Protein AF-0000000069423997 (afdb_homodimer)

Structure (mmCIF, N/CA/C/O backbone):
data_AF-0000000069423997-model_v1
#
loop_
_entity.id
_entity.type
_entity.pdbx_description
1 polymer 'Intermediate cleaving peptidase 55, mitochondrial-like'
#
loop_
_atom_site.group_PDB
_atom_site.id
_atom_site.type_symbol
_atom_site.label_atom_id
_atom_site.label_alt_id
_atom_site.label_comp_id
_atom_site.label_asym_id
_atom_site.label_entity_id
_atom_site.label_seq_id
_atom_site.pdbx_PDB_ins_code
_atom_site.Cartn_x
_atom_site.Cartn_y
_atom_site.Cartn_z
_atom_site.occupancy
_atom_site.B_iso_or_equiv
_atom_site.auth_seq_id
_atom_site.auth_comp_id
_atom_site.auth_asym_id
_atom_site.auth_atom_id
_atom_site.pdbx_PDB_model_num
ATOM 1 N N . MET A 1 1 ? -8.914 -30.125 14.078 1 87.81 1 MET A N 1
ATOM 2 C CA . MET A 1 1 ? -9.469 -28.828 13.703 1 87.81 1 MET A CA 1
ATOM 3 C C . MET A 1 1 ? -8.422 -27.984 12.969 1 87.81 1 MET A C 1
ATOM 5 O O . MET A 1 1 ? -7.258 -27.953 13.375 1 87.81 1 MET A O 1
ATOM 9 N N . ALA A 1 2 ? -8.758 -27.453 11.844 1 87.06 2 ALA A N 1
ATOM 10 C CA . ALA A 1 2 ? -7.902 -26.547 11.086 1 87.06 2 ALA A CA 1
ATOM 11 C C . ALA A 1 2 ? -8.453 -25.125 11.117 1 87.06 2 ALA A C 1
ATOM 13 O O . ALA A 1 2 ? -9.648 -24.906 10.906 1 87.06 2 ALA A O 1
ATOM 14 N N . ILE A 1 3 ? -7.66 -24.219 11.43 1 86.62 3 ILE A N 1
ATOM 15 C CA . ILE A 1 3 ? -8.039 -22.812 11.5 1 86.62 3 ILE A CA 1
ATOM 16 C C . ILE A 1 3 ? -7.211 -22 10.508 1 86.62 3 ILE A C 1
ATOM 18 O O . ILE A 1 3 ? -5.988 -21.906 10.633 1 86.62 3 ILE A O 1
ATOM 22 N N . ILE A 1 4 ? -7.867 -21.469 9.555 1 88.75 4 ILE A N 1
ATOM 23 C CA . ILE A 1 4 ? -7.207 -20.719 8.5 1 88.75 4 ILE A CA 1
ATOM 24 C C . ILE A 1 4 ? -7.789 -19.297 8.445 1 88.75 4 ILE A C 1
ATOM 26 O O . ILE A 1 4 ? -8.914 -19.109 7.984 1 88.75 4 ILE A O 1
ATOM 30 N N . PRO A 1 5 ? -7.02 -18.344 8.82 1 89.19 5 PRO A N 1
ATOM 31 C CA . PRO A 1 5 ? -7.539 -16.969 8.828 1 89.19 5 PRO A CA 1
ATOM 32 C C . PRO A 1 5 ? -7.402 -16.281 7.473 1 89.19 5 PRO A C 1
ATOM 34 O O . PRO A 1 5 ? -6.48 -16.578 6.715 1 89.19 5 PRO A O 1
ATOM 37 N N . SER A 1 6 ? -8.383 -15.391 7.234 1 89.31 6 SER A N 1
ATOM 38 C CA . SER A 1 6 ? -8.188 -14.414 6.172 1 89.31 6 SER A CA 1
ATOM 39 C C . SER A 1 6 ? -7.145 -13.375 6.555 1 89.31 6 SER A C 1
ATOM 41 O O . SER A 1 6 ? -6.723 -13.312 7.711 1 89.31 6 SER A O 1
ATOM 43 N N . SER A 1 7 ? -6.715 -12.625 5.566 1 89.62 7 SER A N 1
ATOM 44 C CA . SER A 1 7 ? -5.953 -11.422 5.906 1 89.62 7 SER A CA 1
ATOM 45 C C . SER A 1 7 ? -6.812 -10.414 6.656 1 89.62 7 SER A C 1
ATOM 47 O O . SER A 1 7 ? -8.039 -10.398 6.504 1 89.62 7 SER A O 1
ATOM 49 N N . THR A 1 8 ? -6.113 -9.695 7.461 1 87.06 8 THR A N 1
ATOM 50 C CA . THR A 1 8 ? -6.777 -8.594 8.141 1 87.06 8 THR A CA 1
ATOM 51 C C . THR A 1 8 ? -6.523 -7.277 7.414 1 87.06 8 THR A C 1
ATOM 53 O O . THR A 1 8 ? -5.582 -7.168 6.629 1 87.06 8 THR A O 1
ATOM 56 N N . THR A 1 9 ? -7.406 -6.395 7.648 1 85.69 9 THR A N 1
ATOM 57 C CA . THR A 1 9 ? -7.141 -5.047 7.152 1 85.69 9 THR A CA 1
ATOM 58 C C . THR A 1 9 ? -5.91 -4.453 7.828 1 85.69 9 THR A C 1
ATOM 60 O O . THR A 1 9 ? -5.828 -4.422 9.055 1 85.69 9 THR A O 1
ATOM 63 N N . GLN A 1 10 ? -4.941 -4.121 7.02 1 87.25 10 GLN A N 1
ATOM 64 C CA . GLN A 1 10 ? -3.742 -3.467 7.531 1 87.25 10 GLN A CA 1
ATOM 65 C C . GLN A 1 10 ? -3.783 -1.964 7.277 1 87.25 10 GLN A C 1
ATOM 67 O O . GLN A 1 10 ? -4.25 -1.52 6.227 1 87.25 10 GLN A O 1
ATOM 72 N N . TYR A 1 11 ? -3.254 -1.237 8.227 1 87.19 11 TYR A N 1
ATOM 73 C CA . TYR A 1 11 ? -3.377 0.213 8.141 1 87.19 11 TYR A CA 1
ATOM 74 C C . TYR A 1 11 ? -2.006 0.873 8.07 1 87.19 11 TYR A C 1
ATOM 76 O O . TYR A 1 11 ? -1.086 0.491 8.797 1 87.19 11 TYR A O 1
ATOM 84 N N . SER A 1 12 ? -1.892 1.788 7.176 1 87.56 12 SER A N 1
ATOM 85 C CA . SER A 1 12 ? -0.672 2.582 7.066 1 87.56 12 SER A CA 1
ATOM 86 C C . SER A 1 12 ? -0.656 3.715 8.086 1 87.56 12 SER A C 1
ATOM 88 O O . SER A 1 12 ? 0.412 4.16 8.508 1 87.56 12 SER A O 1
ATOM 90 N N . ALA A 1 13 ? -1.709 4.266 8.383 1 84.19 13 ALA A N 1
ATOM 91 C CA . ALA A 1 13 ? -2 5.305 9.367 1 84.19 13 ALA A CA 1
ATOM 92 C C . ALA A 1 13 ? -3.391 5.117 9.969 1 84.19 13 ALA A C 1
ATOM 94 O O . ALA A 1 13 ? -4.164 4.277 9.508 1 84.19 13 ALA A O 1
ATOM 95 N N . PRO A 1 14 ? -3.584 5.785 11.062 1 78.75 14 PRO A N 1
ATOM 96 C CA . PRO A 1 14 ? -4.934 5.633 11.609 1 78.75 14 PRO A CA 1
ATOM 97 C C . PRO A 1 14 ? -6.023 5.855 10.555 1 78.75 14 PRO A C 1
ATOM 99 O O . PRO A 1 14 ? -6.039 6.891 9.891 1 78.75 14 PRO A O 1
ATOM 102 N N . ASP A 1 15 ? -6.832 4.879 10.273 1 78.31 15 ASP A N 1
ATOM 103 C CA . ASP A 1 15 ? -8.008 4.887 9.406 1 78.31 15 ASP A CA 1
ATOM 104 C C . ASP A 1 15 ? -7.598 4.953 7.938 1 78.31 15 ASP A C 1
ATOM 106 O O . ASP A 1 15 ? -8.398 5.355 7.086 1 78.31 15 ASP A O 1
ATOM 110 N N . VAL A 1 16 ? -6.375 4.754 7.676 1 85.62 16 VAL A N 1
ATOM 111 C CA . VAL A 1 16 ? -5.906 4.699 6.297 1 85.62 16 VAL A CA 1
ATOM 112 C C . VAL A 1 16 ? -5.422 3.289 5.969 1 85.62 16 VAL A C 1
ATOM 114 O O . VAL A 1 16 ? -4.289 2.926 6.297 1 85.62 16 VAL A O 1
ATOM 117 N N . PRO A 1 17 ? -6.215 2.566 5.293 1 85.81 17 PRO A N 1
ATOM 118 C CA . PRO A 1 17 ? -5.84 1.175 5.031 1 85.81 17 PRO A CA 1
ATOM 119 C C . PRO A 1 17 ? -4.852 1.039 3.877 1 85.81 17 PRO A C 1
ATOM 121 O O . PRO A 1 17 ? -4.844 1.867 2.963 1 85.81 17 PRO A O 1
ATOM 124 N N . HIS A 1 18 ? -3.98 0.016 3.969 1 90 18 HIS A N 1
ATOM 125 C CA . HIS A 1 18 ? -3.234 -0.463 2.811 1 90 18 HIS A CA 1
ATOM 126 C C . HIS A 1 18 ? -4.152 -1.154 1.81 1 90 18 HIS A C 1
ATOM 128 O O . HIS A 1 18 ? -5.258 -1.571 2.162 1 90 18 HIS A O 1
ATOM 134 N N . PRO A 1 19 ? -3.684 -1.147 0.557 1 87.31 19 PRO A N 1
ATOM 135 C CA . PRO A 1 19 ? -4.438 -2.02 -0.349 1 87.31 19 PRO A CA 1
ATOM 136 C C . PRO A 1 19 ? -4.562 -3.447 0.177 1 87.31 19 PRO A C 1
ATOM 138 O O . PRO A 1 19 ? -3.594 -4.004 0.704 1 87.31 19 PRO A O 1
ATOM 141 N N . PHE A 1 20 ? -5.762 -3.98 0.135 1 87.56 20 PHE A N 1
ATOM 142 C CA . PHE A 1 20 ? -6.047 -5.293 0.705 1 87.56 20 PHE A CA 1
ATOM 143 C C . PHE A 1 20 ? -5.461 -6.398 -0.163 1 87.56 20 PHE A C 1
ATOM 145 O O . PHE A 1 20 ? -5.586 -6.367 -1.389 1 87.56 20 PHE A O 1
ATOM 152 N N . ARG A 1 21 ? -4.766 -7.238 0.46 1 90.56 21 ARG A N 1
ATOM 153 C CA . ARG A 1 21 ? -4.309 -8.484 -0.15 1 90.56 21 ARG A CA 1
ATOM 154 C C . ARG A 1 21 ? -4.707 -9.688 0.698 1 90.56 21 ARG A C 1
ATOM 156 O O . ARG A 1 21 ? -4.371 -9.758 1.883 1 90.56 21 ARG A O 1
ATOM 163 N N . GLN A 1 22 ? -5.391 -10.609 0.165 1 90.94 22 GLN A N 1
ATOM 164 C CA . GLN A 1 22 ? -5.949 -11.742 0.897 1 90.94 22 GLN A CA 1
ATOM 165 C C . GLN A 1 22 ? -4.883 -12.789 1.182 1 90.94 22 GLN A C 1
ATOM 167 O O . GLN A 1 22 ? -3.891 -12.891 0.455 1 90.94 22 GLN A O 1
ATOM 172 N N . ASN A 1 23 ? -5.102 -13.5 2.25 1 91.06 23 ASN A N 1
ATOM 173 C CA . ASN A 1 23 ? -4.367 -14.734 2.502 1 91.06 23 ASN A CA 1
ATOM 174 C C . ASN A 1 23 ? -4.699 -15.805 1.463 1 91.06 23 ASN A C 1
ATOM 176 O O . ASN A 1 23 ? -5.812 -16.328 1.444 1 91.06 23 ASN A O 1
ATOM 180 N N . MET A 1 24 ? -3.682 -16.141 0.747 1 91.12 24 MET A N 1
ATOM 181 C CA . MET A 1 24 ? -3.951 -16.969 -0.416 1 91.12 24 MET A CA 1
ATOM 182 C C . MET A 1 24 ? -4.332 -18.391 0.012 1 91.12 24 MET A C 1
ATOM 184 O O . MET A 1 24 ? -5.027 -19.094 -0.718 1 91.12 24 MET A O 1
ATOM 188 N N . ASN A 1 25 ? -3.871 -18.875 1.217 1 90.31 25 ASN A N 1
ATOM 189 C CA . ASN A 1 25 ? -4.355 -20.156 1.733 1 90.31 25 ASN A CA 1
ATOM 190 C C . ASN A 1 25 ? -5.852 -20.109 2.021 1 90.31 25 ASN A C 1
ATOM 192 O O . ASN A 1 25 ? -6.586 -21.031 1.646 1 90.31 25 ASN A O 1
ATOM 196 N N . TYR A 1 26 ? -6.23 -19.062 2.619 1 90.19 26 TYR A N 1
ATOM 197 C CA . TYR A 1 26 ? -7.645 -18.844 2.922 1 90.19 26 TYR A CA 1
ATOM 198 C C . TYR A 1 26 ? -8.461 -18.703 1.644 1 90.19 26 TYR A C 1
ATOM 200 O O . TYR A 1 26 ? -9.5 -19.359 1.492 1 90.19 26 TYR A O 1
ATOM 208 N N . PHE A 1 27 ? -7.961 -18 0.721 1 91.38 27 PHE A N 1
ATOM 209 C CA . PHE A 1 27 ? -8.672 -17.75 -0.527 1 91.38 27 PHE A CA 1
ATOM 210 C C . PHE A 1 27 ? -8.773 -19.031 -1.351 1 91.38 27 PHE A C 1
ATOM 212 O O . PHE A 1 27 ? -9.812 -19.312 -1.951 1 91.38 27 PHE A O 1
ATOM 219 N N . TYR A 1 28 ? -7.707 -19.75 -1.383 1 91.19 28 TYR A N 1
ATOM 220 C CA . TYR A 1 28 ? -7.656 -21 -2.141 1 91.19 28 TYR A CA 1
ATOM 221 C C . TYR A 1 28 ? -8.75 -21.953 -1.682 1 91.19 28 TYR A C 1
ATOM 223 O O . TYR A 1 28 ? -9.383 -22.625 -2.504 1 91.19 28 TYR A O 1
ATOM 231 N N . LEU A 1 29 ? -9.008 -21.984 -0.406 1 90 29 LEU A N 1
ATOM 232 C CA . LEU A 1 29 ? -9.922 -22.969 0.164 1 90 29 LEU A CA 1
ATOM 233 C C . LEU A 1 29 ? -11.359 -22.453 0.125 1 90 29 LEU A C 1
ATOM 235 O O . LEU A 1 29 ? -12.305 -23.25 0.078 1 90 29 LEU A O 1
ATOM 239 N N . THR A 1 30 ? -11.555 -21.109 0.073 1 88.12 30 THR A N 1
ATOM 240 C CA . THR A 1 30 ? -12.898 -20.594 0.307 1 88.12 30 THR A CA 1
ATOM 241 C C . THR A 1 30 ? -13.398 -19.797 -0.896 1 88.12 30 THR A C 1
ATOM 243 O O . THR A 1 30 ? -14.602 -19.688 -1.116 1 88.12 30 THR A O 1
ATOM 246 N N . GLY A 1 31 ? -12.43 -19.109 -1.564 1 87.94 31 GLY A N 1
ATOM 247 C CA . GLY A 1 31 ? -12.812 -18.156 -2.596 1 87.94 31 GLY A CA 1
ATOM 248 C C . GLY A 1 31 ? -13.344 -16.844 -2.035 1 87.94 31 GLY A C 1
ATOM 249 O O . GLY A 1 31 ? -13.688 -15.938 -2.791 1 87.94 31 GLY A O 1
ATOM 250 N N . HIS A 1 32 ? -13.375 -16.75 -0.696 1 86.44 32 HIS A N 1
ATOM 251 C CA . HIS A 1 32 ? -13.875 -15.547 -0.032 1 86.44 32 HIS A CA 1
ATOM 252 C C . HIS A 1 32 ? -12.805 -14.453 -0.004 1 86.44 32 HIS A C 1
ATOM 254 O O . HIS A 1 32 ? -11.703 -14.672 0.496 1 86.44 32 HIS A O 1
ATOM 260 N N . ASP A 1 33 ? -13.148 -13.312 -0.492 1 87.69 33 ASP A N 1
ATOM 261 C CA . ASP A 1 33 ? -12.125 -12.289 -0.688 1 87.69 33 ASP A CA 1
ATOM 262 C C . ASP A 1 33 ? -12.422 -11.047 0.159 1 87.69 33 ASP A C 1
ATOM 264 O O . ASP A 1 33 ? -12.414 -9.93 -0.349 1 87.69 33 ASP A O 1
ATOM 268 N N . GLN A 1 34 ? -12.766 -11.227 1.406 1 85 34 GLN A N 1
ATOM 269 C CA . GLN A 1 34 ? -12.969 -10.148 2.371 1 85 34 GLN A CA 1
ATOM 270 C C . GLN A 1 34 ? -12.086 -10.344 3.602 1 85 34 GLN A C 1
ATOM 272 O O . GLN A 1 34 ? -11.742 -11.477 3.957 1 85 34 GLN A O 1
ATOM 277 N N . PRO A 1 35 ? -11.758 -9.273 4.188 1 87.06 35 PRO A N 1
ATOM 278 C CA . PRO A 1 35 ? -10.852 -9.359 5.332 1 87.06 35 PRO A CA 1
ATOM 279 C C . PRO A 1 35 ? -11.547 -9.812 6.613 1 87.06 35 PRO A C 1
ATOM 281 O O . PRO A 1 35 ? -12.781 -9.852 6.664 1 87.06 35 PRO A O 1
ATOM 284 N N . ASP A 1 36 ? -10.711 -10.148 7.578 1 85 36 ASP A N 1
ATOM 285 C CA . ASP A 1 36 ? -11.109 -10.32 8.969 1 85 36 ASP A CA 1
ATOM 286 C C . ASP A 1 36 ? -12.117 -11.461 9.117 1 85 36 ASP A C 1
ATOM 288 O O . ASP A 1 36 ? -13.125 -11.312 9.812 1 85 36 ASP A O 1
ATOM 292 N N . ALA A 1 37 ? -11.914 -12.477 8.375 1 86.5 37 ALA A N 1
ATOM 293 C CA . ALA A 1 37 ? -12.719 -13.695 8.43 1 86.5 37 ALA A CA 1
ATOM 294 C C . ALA A 1 37 ? -11.867 -14.898 8.852 1 86.5 37 ALA A C 1
ATOM 296 O O . ALA A 1 37 ? -10.648 -14.789 8.945 1 86.5 37 ALA A O 1
ATOM 297 N N . LEU A 1 38 ? -12.602 -15.992 9.164 1 87.75 38 LEU A N 1
ATOM 298 C CA . LEU A 1 38 ? -11.922 -17.188 9.641 1 87.75 38 LEU A CA 1
ATOM 299 C C . LEU A 1 38 ? -12.602 -18.453 9.109 1 87.75 38 LEU A C 1
ATOM 301 O O . LEU A 1 38 ? -13.82 -18.578 9.195 1 87.75 38 LEU A O 1
ATOM 305 N N . LEU A 1 39 ? -11.758 -19.297 8.516 1 88.62 39 LEU A N 1
ATOM 306 C CA . LEU A 1 39 ? -12.219 -20.625 8.148 1 88.62 39 LEU A CA 1
ATOM 307 C C . LEU A 1 39 ? -11.828 -21.656 9.211 1 88.62 39 LEU A C 1
ATOM 309 O O . LEU A 1 39 ? -10.656 -21.734 9.594 1 88.62 39 LEU A O 1
ATOM 313 N N . VAL A 1 40 ? -12.797 -22.359 9.719 1 87.5 40 VAL A N 1
ATOM 314 C CA . VAL A 1 40 ? -12.539 -23.438 10.672 1 87.5 40 VAL A CA 1
ATOM 315 C C . VAL A 1 40 ? -13.102 -24.75 10.125 1 87.5 40 VAL A C 1
ATOM 317 O O . VAL A 1 40 ? -14.281 -24.828 9.781 1 87.5 40 VAL A O 1
ATOM 320 N N . CYS A 1 41 ? -12.227 -25.719 10.008 1 88.88 41 CYS A N 1
ATOM 321 C CA . CYS A 1 41 ? -12.625 -27.062 9.602 1 88.88 41 CYS A CA 1
ATOM 322 C C . CYS A 1 41 ? -12.461 -28.047 10.75 1 88.88 41 CYS A C 1
ATOM 324 O O . CYS A 1 41 ? -11.453 -28.016 11.469 1 88.88 41 CYS A O 1
ATOM 326 N N . THR A 1 42 ? -13.469 -28.859 10.922 1 87.44 42 THR A N 1
ATOM 327 C CA . THR A 1 42 ? -13.406 -29.891 11.961 1 87.44 42 THR A CA 1
ATOM 328 C C . THR A 1 42 ? -13.664 -31.266 11.375 1 87.44 42 THR A C 1
ATOM 330 O O . THR A 1 42 ? -14.414 -31.422 10.414 1 87.44 42 THR A O 1
ATOM 333 N N . LEU A 1 43 ? -12.914 -32.156 11.883 1 87.31 43 LEU A N 1
ATOM 334 C CA . LEU A 1 43 ? -13.141 -33.562 11.617 1 87.31 43 LEU A CA 1
ATOM 335 C C . LEU A 1 43 ? -13.453 -34.312 12.906 1 87.31 43 LEU A C 1
ATOM 337 O O . LEU A 1 43 ? -12.57 -34.5 13.742 1 87.31 43 LEU A O 1
ATOM 341 N N . THR A 1 44 ? -14.703 -34.562 13.156 1 82.06 44 THR A N 1
ATOM 342 C CA . THR A 1 44 ? -15.156 -35.312 14.32 1 82.06 44 THR A CA 1
ATOM 343 C C . THR A 1 44 ? -15.867 -36.594 13.898 1 82.06 44 THR A C 1
ATOM 345 O O . THR A 1 44 ? -16.844 -36.562 13.156 1 82.06 44 THR A O 1
ATOM 348 N N . ASN A 1 45 ? -15.422 -37.688 14.484 1 84.69 45 ASN A N 1
ATOM 349 C CA . ASN A 1 45 ? -16.016 -39 14.172 1 84.69 45 ASN A CA 1
ATOM 350 C C . ASN A 1 45 ? -16.203 -39.188 12.672 1 84.69 45 ASN A C 1
ATOM 352 O O . ASN A 1 45 ? -17.297 -39.531 12.219 1 84.69 45 ASN A O 1
ATOM 356 N N . ASN A 1 46 ? -15.164 -38.812 11.836 1 86.31 46 ASN A N 1
ATOM 357 C CA . ASN A 1 46 ? -15.094 -38.969 10.383 1 86.31 46 ASN A CA 1
ATOM 358 C C . ASN A 1 46 ? -16.094 -38.062 9.672 1 86.31 46 ASN A C 1
ATOM 360 O O . ASN A 1 46 ? -16.422 -38.281 8.508 1 86.31 46 ASN A O 1
ATOM 364 N N . THR A 1 47 ? -16.672 -37.188 10.492 1 87.25 47 THR A N 1
ATOM 365 C CA . THR A 1 47 ? -17.547 -36.188 9.883 1 87.25 47 THR A CA 1
ATOM 366 C C . THR A 1 47 ? -16.812 -34.875 9.711 1 87.25 47 THR A C 1
ATOM 368 O O . THR A 1 47 ? -16.266 -34.312 10.68 1 87.25 47 THR A O 1
ATOM 371 N N . PHE A 1 48 ? -16.812 -34.469 8.391 1 87.88 48 PHE A N 1
ATOM 372 C CA . PHE A 1 48 ? -16.141 -33.188 8.062 1 87.88 48 PHE A CA 1
ATOM 373 C C . PHE A 1 48 ? -17.141 -32.031 8.055 1 87.88 48 PHE A C 1
ATOM 375 O O . PHE A 1 48 ? -18.219 -32.156 7.48 1 87.88 48 PHE A O 1
ATOM 382 N N . ASN A 1 49 ? -16.75 -31 8.859 1 87.12 49 ASN A N 1
ATOM 383 C CA . ASN A 1 49 ? -17.531 -29.766 8.844 1 87.12 49 ASN A CA 1
ATOM 384 C C . ASN A 1 49 ? -16.641 -28.547 8.617 1 87.12 49 ASN A C 1
ATOM 386 O O . ASN A 1 49 ? -15.5 -28.5 9.102 1 87.12 49 ASN A O 1
ATOM 390 N N . ASP A 1 50 ? -17.141 -27.641 7.82 1 88.62 50 ASP A N 1
ATOM 391 C CA . ASP A 1 50 ? -16.438 -26.375 7.621 1 88.62 50 ASP A CA 1
ATOM 392 C C . ASP A 1 50 ? -17.297 -25.188 8.023 1 88.62 50 ASP A C 1
ATOM 394 O O . ASP A 1 50 ? -18.516 -25.172 7.777 1 88.62 50 ASP A O 1
ATOM 398 N N . TYR A 1 51 ? -16.688 -24.297 8.742 1 87.38 51 TYR A N 1
ATOM 399 C CA . TYR A 1 51 ? -17.344 -23.094 9.25 1 87.38 51 TYR A CA 1
ATOM 400 C C . TYR A 1 51 ? -16.609 -21.828 8.797 1 87.38 51 TYR A C 1
ATOM 402 O O . TYR A 1 51 ? -15.383 -21.766 8.875 1 87.38 51 TYR A O 1
ATOM 410 N N . LEU A 1 52 ? -17.406 -20.938 8.281 1 89.12 52 LEU A N 1
ATOM 411 C CA . LEU A 1 52 ? -16.859 -19.625 7.938 1 89.12 52 LEU A CA 1
ATOM 412 C C . LEU A 1 52 ? -17.359 -18.547 8.898 1 89.12 52 LEU A C 1
ATOM 414 O O . LEU A 1 52 ? -18.562 -18.281 8.969 1 89.12 52 LEU A O 1
ATOM 418 N N . PHE A 1 53 ? -16.453 -18.031 9.625 1 87.38 53 PHE A N 1
ATOM 419 C CA . PHE A 1 53 ? -16.766 -16.953 10.539 1 87.38 53 PHE A CA 1
ATOM 420 C C . PHE A 1 53 ? -16.547 -15.594 9.867 1 87.38 53 PHE A C 1
ATOM 422 O O . PHE A 1 53 ? -15.445 -15.289 9.43 1 87.38 53 PHE A O 1
ATOM 429 N N . LEU A 1 54 ? -17.562 -14.789 9.805 1 85.94 54 LEU A N 1
ATOM 430 C CA . LEU A 1 54 ? -17.5 -13.492 9.141 1 85.94 54 LEU A CA 1
ATOM 431 C C . LEU A 1 54 ? -17.797 -12.359 10.125 1 85.94 54 LEU A C 1
ATOM 433 O O . LEU A 1 54 ? -18.531 -12.555 11.094 1 85.94 54 LEU A O 1
ATOM 437 N N . PRO A 1 55 ? -17.125 -11.203 9.891 1 82.88 55 PRO A N 1
ATOM 438 C CA . PRO A 1 55 ? -17.5 -10.055 10.719 1 82.88 55 PRO A CA 1
ATOM 439 C C . PRO A 1 55 ? -18.984 -9.68 10.555 1 82.88 55 PRO A C 1
ATOM 441 O O . PRO A 1 55 ? -19.594 -10.016 9.539 1 82.88 55 PRO A O 1
ATOM 444 N N . PRO A 1 56 ? -19.469 -9.062 11.57 1 77.44 56 PRO A N 1
ATOM 445 C CA . PRO A 1 56 ? -20.875 -8.656 11.453 1 77.44 56 PRO A CA 1
ATOM 446 C C . PRO A 1 56 ? -21.109 -7.664 10.32 1 77.44 56 PRO A C 1
ATOM 448 O O . PRO A 1 56 ? -20.188 -6.93 9.938 1 77.44 56 PRO A O 1
ATOM 451 N N . PHE A 1 57 ? -22.266 -7.812 9.797 1 71.38 57 PHE A N 1
ATOM 452 C CA . PHE A 1 57 ? -22.656 -6.883 8.734 1 71.38 57 PHE A CA 1
ATOM 453 C C . PHE A 1 57 ? -22.766 -5.461 9.273 1 71.38 57 PHE A C 1
ATOM 455 O O . PHE A 1 57 ? -23.328 -5.234 10.344 1 71.38 57 PHE A O 1
ATOM 462 N N . CYS A 1 58 ? -21.984 -4.582 8.633 1 72.19 58 CYS A N 1
ATOM 463 C CA . CYS A 1 58 ? -22.047 -3.17 8.984 1 72.19 58 CYS A CA 1
ATOM 464 C C . CYS A 1 58 ? -22.5 -2.324 7.805 1 72.19 58 CYS A C 1
ATOM 466 O O . CYS A 1 58 ? -21.734 -2.086 6.871 1 72.19 58 CYS A O 1
ATOM 468 N N . PRO A 1 59 ? -23.75 -1.818 7.812 1 69.31 59 PRO A N 1
ATOM 469 C CA . PRO A 1 59 ? -24.25 -0.996 6.711 1 69.31 59 PRO A CA 1
ATOM 470 C C . PRO A 1 59 ? -23.359 0.215 6.426 1 69.31 59 PRO A C 1
ATOM 472 O O . PRO A 1 59 ? -23.25 0.636 5.27 1 69.31 59 PRO A O 1
ATOM 475 N N . ASN A 1 60 ? -22.797 0.73 7.492 1 70.69 60 ASN A N 1
ATOM 476 C CA . ASN A 1 60 ? -21.938 1.897 7.32 1 70.69 60 ASN A CA 1
ATOM 477 C C . ASN A 1 60 ? -20.734 1.586 6.422 1 70.69 60 ASN A C 1
ATOM 479 O O . ASN A 1 60 ? -2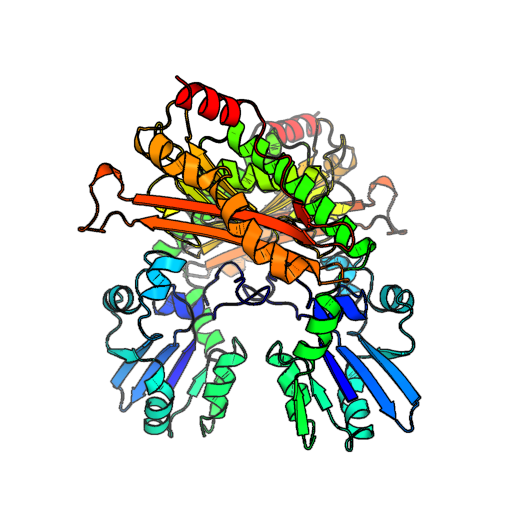0.281 2.449 5.676 1 70.69 60 ASN A O 1
ATOM 483 N N . LYS A 1 61 ? -20.375 0.421 6.434 1 72.75 61 LYS A N 1
ATOM 484 C CA . LYS A 1 61 ? -19.25 0.013 5.605 1 72.75 61 LYS A CA 1
ATOM 485 C C . LYS A 1 61 ? -19.609 0.071 4.121 1 72.75 61 LYS A C 1
ATOM 487 O O . LYS A 1 61 ? -18.75 0.35 3.285 1 72.75 61 LYS A O 1
ATOM 492 N N . LEU A 1 62 ? -20.875 -0.153 3.832 1 68.62 62 LEU A N 1
ATOM 493 C CA . LEU A 1 62 ? -21.344 -0.078 2.449 1 68.62 62 LEU A CA 1
ATOM 494 C C . LEU A 1 62 ? -21.203 1.341 1.907 1 68.62 62 LEU A C 1
ATOM 496 O O . LEU A 1 62 ? -20.797 1.534 0.76 1 68.62 62 LEU A O 1
ATOM 500 N N . ARG A 1 63 ? -21.547 2.295 2.709 1 70.75 63 ARG A N 1
ATOM 501 C CA . ARG A 1 63 ? -21.438 3.695 2.312 1 70.75 63 ARG A CA 1
ATOM 502 C C . ARG A 1 63 ? -19.984 4.121 2.164 1 70.75 63 ARG A C 1
ATOM 504 O O . ARG A 1 63 ? -19.656 4.898 1.268 1 70.75 63 ARG A O 1
ATOM 511 N N . TRP A 1 64 ? -19.109 3.555 2.932 1 75.44 64 TRP A N 1
ATOM 512 C CA . TRP A 1 64 ? -17.719 3.977 2.988 1 75.44 64 TRP A CA 1
ATOM 513 C C . TRP A 1 64 ? -16.891 3.287 1.906 1 75.44 64 TRP A C 1
ATOM 515 O O . TRP A 1 64 ? -16.078 3.926 1.234 1 75.44 64 TRP A O 1
ATOM 525 N N . GLU A 1 65 ? -17.234 1.981 1.73 1 74.12 65 GLU A N 1
ATOM 526 C CA . GLU A 1 65 ? -16.344 1.202 0.87 1 74.12 65 GLU A CA 1
ATOM 527 C C . GLU A 1 65 ? -17.094 0.677 -0.355 1 74.12 65 GLU A C 1
ATOM 529 O O . GLU A 1 65 ? -16.469 0.22 -1.316 1 74.12 65 GLU A O 1
ATOM 534 N N . GLY A 1 66 ? -18.391 1.017 -0.496 1 68.62 66 GLY A N 1
ATOM 535 C CA . GLY A 1 66 ? -19.172 0.456 -1.587 1 68.62 66 GLY A CA 1
ATOM 536 C C . GLY A 1 66 ? -19.594 -0.978 -1.339 1 68.62 66 GLY A C 1
ATOM 537 O O . GLY A 1 66 ? -19.312 -1.543 -0.282 1 68.62 66 GLY A O 1
ATOM 538 N N . PRO A 1 67 ? -20.516 -1.328 -2.27 1 59.19 67 PRO A N 1
ATOM 539 C CA . PRO A 1 67 ? -21.016 -2.689 -2.092 1 59.19 67 PRO A CA 1
ATOM 540 C C . PRO A 1 67 ? -19.906 -3.734 -2.033 1 59.19 67 PRO A C 1
ATOM 542 O O . PRO A 1 67 ? -18.969 -3.684 -2.83 1 59.19 67 PRO A O 1
ATOM 545 N N . SER A 1 68 ? -19.422 -3.934 -0.948 1 53.19 68 SER A N 1
ATOM 546 C CA . SER A 1 68 ? -18.531 -5.078 -0.797 1 53.19 68 SER A CA 1
ATOM 547 C C . SER A 1 68 ? -19.297 -6.395 -0.926 1 53.19 68 SER A C 1
ATOM 549 O O . SER A 1 68 ? -20.5 -6.445 -0.67 1 53.19 68 SER A O 1
ATOM 551 N N . LEU A 1 69 ? -19.016 -7.215 -1.859 1 48.59 69 LEU A N 1
ATOM 552 C CA . LEU A 1 69 ? -19.719 -8.477 -1.681 1 48.59 69 LEU A CA 1
ATOM 553 C C . LEU A 1 69 ? -20.094 -8.688 -0.219 1 48.59 69 LEU A C 1
ATOM 555 O O . LEU A 1 69 ? -19.219 -8.883 0.632 1 48.59 69 LEU A O 1
ATOM 559 N N . THR A 1 70 ? -20.891 -7.855 0.211 1 47.47 70 THR A N 1
ATOM 560 C CA . THR A 1 70 ? -21.328 -8.18 1.563 1 47.47 70 THR A CA 1
ATOM 561 C C . THR A 1 70 ? -21.156 -9.664 1.848 1 47.47 70 THR A C 1
ATOM 563 O O . THR A 1 70 ? -21.344 -10.5 0.958 1 47.47 70 THR A O 1
ATOM 566 N N . SER A 1 71 ? -20.422 -9.883 2.959 1 50.06 71 SER A N 1
ATOM 567 C CA . SER A 1 71 ? -19.859 -11.078 3.576 1 50.06 71 SER A CA 1
ATOM 568 C C . SER A 1 71 ? -20.797 -12.273 3.396 1 50.06 71 SER A C 1
ATOM 570 O O . SER A 1 71 ? -20.375 -13.344 2.973 1 50.06 71 SER A O 1
ATOM 572 N N . ARG A 1 72 ? -22.047 -12.023 3.814 1 49.72 72 ARG A N 1
ATOM 573 C CA . ARG A 1 72 ? -22.906 -13.188 4.008 1 49.72 72 ARG A CA 1
ATOM 574 C C . ARG A 1 72 ? -23.406 -13.734 2.674 1 49.72 72 ARG A C 1
ATOM 576 O O . ARG A 1 72 ? -23.438 -14.945 2.463 1 49.72 72 ARG A O 1
ATOM 583 N N . ASN A 1 73 ? -23.656 -12.719 1.831 1 52.12 73 ASN A N 1
ATOM 584 C CA . ASN A 1 73 ? -24.188 -13.211 0.565 1 52.12 73 ASN A CA 1
ATOM 585 C C . ASN A 1 73 ? -23.109 -13.922 -0.254 1 52.12 73 ASN A C 1
ATOM 587 O O . ASN A 1 73 ? -23.391 -14.938 -0.901 1 52.12 73 ASN A O 1
ATOM 591 N N . SER A 1 74 ? -21.953 -13.32 -0.207 1 55.69 74 SER A N 1
ATOM 592 C CA . SER A 1 74 ? -20.891 -13.977 -0.948 1 55.69 74 SER A CA 1
ATOM 593 C C . SER A 1 74 ? -20.547 -15.344 -0.355 1 55.69 74 SER A C 1
ATOM 595 O O . SER A 1 74 ? -20.312 -16.297 -1.091 1 55.69 74 SER A O 1
ATOM 597 N N . ALA A 1 75 ? -20.562 -15.266 0.983 1 56.91 75 ALA A N 1
ATOM 598 C CA . ALA A 1 75 ? -20.266 -16.547 1.625 1 56.91 75 ALA A CA 1
ATOM 599 C C . ALA A 1 75 ? -21.312 -17.594 1.291 1 56.91 75 ALA A C 1
ATOM 601 O O . ALA A 1 75 ? -21 -18.766 1.125 1 56.91 75 ALA A O 1
ATOM 602 N N . GLU A 1 76 ? -22.484 -17.062 1.217 1 56.03 76 GLU A N 1
ATOM 603 C CA . GLU A 1 76 ? -23.547 -18 0.885 1 56.03 76 GLU A CA 1
ATOM 604 C C . GLU A 1 76 ? -23.391 -18.547 -0.532 1 56.03 76 GLU A C 1
ATOM 606 O O . GLU A 1 76 ? -23.781 -19.672 -0.815 1 56.03 76 GLU A O 1
ATOM 611 N N . SER A 1 77 ? -22.859 -17.625 -1.208 1 57.88 77 SER A N 1
ATOM 612 C CA . SER A 1 77 ? -22.609 -18.125 -2.557 1 57.88 77 SER A CA 1
ATOM 613 C C . SER A 1 77 ? -21.438 -19.094 -2.582 1 57.88 77 SER A C 1
ATOM 615 O O . SER A 1 77 ? -21.297 -19.891 -3.521 1 57.88 77 SER A O 1
ATOM 617 N N . LEU A 1 78 ? -20.75 -18.875 -1.545 1 61.03 78 LEU A N 1
ATOM 618 C CA . LEU A 1 78 ? -19.625 -19.797 -1.426 1 61.03 78 LEU A CA 1
ATOM 619 C C . LEU A 1 78 ? -20.094 -21.156 -0.907 1 61.03 78 LEU A C 1
ATOM 621 O O . LEU A 1 78 ? -21.094 -21.25 -0.175 1 61.03 78 LEU A O 1
ATOM 625 N N . GLU A 1 79 ? -20.344 -22.078 -1.692 1 60.72 79 GLU A N 1
ATOM 626 C CA . GLU A 1 79 ? -20.734 -23.438 -1.324 1 60.72 79 GLU A CA 1
ATOM 627 C C . GLU A 1 79 ? -20.219 -23.797 0.065 1 60.72 79 GLU A C 1
ATOM 629 O O . GLU A 1 79 ? -19.906 -24.969 0.334 1 60.72 79 GLU A O 1
ATOM 634 N N . LEU A 1 80 ? -19.953 -22.578 0.731 1 60.5 80 LEU A N 1
ATOM 635 C CA . LEU A 1 80 ? -19.5 -22.906 2.078 1 60.5 80 LEU A CA 1
ATOM 636 C C . LEU A 1 80 ? -20.672 -23.156 3.006 1 60.5 80 LEU A C 1
ATOM 638 O O . LEU A 1 80 ? -21.734 -22.531 2.865 1 60.5 80 LEU A O 1
ATOM 642 N N . SER A 1 81 ? -20.75 -24.219 3.641 1 65.5 81 SER A N 1
ATOM 643 C CA . SER A 1 81 ? -21.922 -24.703 4.367 1 65.5 81 SER A CA 1
ATOM 644 C C . SER A 1 81 ? -22.359 -23.719 5.445 1 65.5 81 SER A C 1
ATOM 646 O O . SER A 1 81 ? -23.266 -22.922 5.23 1 65.5 81 SER A O 1
ATOM 648 N N . LYS A 1 82 ? -21.703 -23.719 6.699 1 81.38 82 LYS A N 1
ATOM 649 C CA . LYS A 1 82 ? -22.25 -23 7.844 1 81.38 82 LYS A CA 1
ATOM 650 C C . LYS A 1 82 ? -21.531 -21.688 8.062 1 81.38 82 LYS A C 1
ATOM 652 O O . LYS A 1 82 ? -20.312 -21.656 8.219 1 81.38 82 LYS A O 1
ATOM 657 N N . VAL A 1 83 ? -22.203 -20.609 7.824 1 85.38 83 VAL A N 1
ATOM 658 C CA . VAL A 1 83 ? -21.656 -19.281 8.094 1 85.38 83 VAL A CA 1
ATOM 659 C C . VAL A 1 83 ? -22.047 -18.828 9.5 1 85.38 83 VAL A C 1
ATOM 661 O O . VAL A 1 83 ? -23.219 -18.906 9.883 1 85.38 83 VAL A O 1
ATOM 664 N N . LEU A 1 84 ? -21.062 -18.484 10.25 1 86.44 84 LEU A N 1
ATOM 665 C CA . LEU A 1 84 ? -21.281 -18.047 11.625 1 86.44 84 LEU A CA 1
ATOM 666 C C . LEU A 1 84 ? -20.734 -16.641 11.844 1 86.44 84 LEU A C 1
ATOM 668 O O . LEU A 1 84 ? -19.906 -16.172 11.047 1 86.44 84 LEU A O 1
ATOM 672 N N . ASP A 1 85 ? -21.203 -16 12.898 1 86.38 85 ASP A N 1
ATOM 673 C CA . ASP A 1 85 ? -20.688 -14.695 13.281 1 86.38 85 ASP A CA 1
ATOM 674 C C . ASP A 1 85 ? -19.344 -14.82 14 1 86.38 85 ASP A C 1
ATOM 676 O O . ASP A 1 85 ? -19.172 -15.711 14.836 1 86.38 85 ASP A O 1
ATOM 680 N N . PHE A 1 86 ? -18.562 -13.891 13.664 1 86.44 86 PHE A N 1
ATOM 681 C CA . PHE A 1 86 ? -17.219 -13.922 14.25 1 86.44 86 PHE A CA 1
ATOM 682 C C . PHE A 1 86 ? -17.297 -13.844 15.773 1 86.44 86 PHE A C 1
ATOM 684 O O . PHE A 1 86 ? -16.422 -14.367 16.469 1 86.44 86 PHE A O 1
ATOM 691 N N . SER A 1 87 ? -18.25 -13.266 16.328 1 83.5 87 SER A N 1
ATOM 692 C CA . SER A 1 87 ? -18.406 -13.125 17.781 1 83.5 87 SER A CA 1
ATOM 693 C C . SER A 1 87 ? -18.562 -14.484 18.453 1 83.5 87 SER A C 1
ATOM 695 O O . SER A 1 87 ? -18.375 -14.609 19.656 1 83.5 87 SER A O 1
ATOM 697 N N . GLU A 1 88 ? -18.922 -15.492 17.672 1 86.12 88 GLU A N 1
ATOM 698 C CA . GLU A 1 88 ? -19.188 -16.812 18.219 1 86.12 88 GLU A CA 1
ATOM 699 C C . GLU A 1 88 ? -17.906 -17.656 18.266 1 86.12 88 GLU A C 1
ATOM 701 O O . GLU A 1 88 ? -17.938 -18.797 18.75 1 86.12 88 GLU A O 1
ATOM 706 N N . ILE A 1 89 ? -16.859 -17.094 17.844 1 84.94 89 ILE A N 1
ATOM 707 C CA . ILE A 1 89 ? -15.648 -17.891 17.609 1 84.94 89 ILE A CA 1
ATOM 708 C C . ILE A 1 89 ? -15.148 -18.469 18.938 1 84.94 89 ILE A C 1
ATOM 710 O O . ILE A 1 89 ? -14.734 -19.625 19.016 1 84.94 89 ILE A O 1
ATOM 714 N N . LYS A 1 90 ? -15.102 -17.641 19.953 1 81.69 90 LYS A N 1
ATOM 715 C CA . LYS A 1 90 ? -14.586 -18.109 21.234 1 81.69 90 LYS A CA 1
ATOM 716 C C . LYS A 1 90 ? -15.406 -19.281 21.781 1 81.69 90 LYS A C 1
ATOM 718 O O . LYS A 1 90 ? -14.844 -20.297 22.188 1 81.69 90 LYS A O 1
ATOM 723 N N . SER A 1 91 ? -16.703 -19.109 21.766 1 84.44 91 SER A N 1
ATOM 724 C CA . SER A 1 91 ? -17.594 -20.172 22.234 1 84.44 91 SER A CA 1
ATOM 725 C C . SER A 1 91 ? -17.453 -21.422 21.391 1 84.44 91 SER A C 1
ATOM 727 O O . SER A 1 91 ? -17.469 -22.547 21.906 1 84.44 91 SER A O 1
ATOM 729 N N . PHE A 1 92 ? -17.344 -21.25 20.141 1 86.19 92 PHE A N 1
ATOM 730 C CA . PHE A 1 92 ? -17.188 -22.375 19.203 1 86.19 92 PHE A CA 1
ATOM 731 C C . PHE A 1 92 ? -15.93 -23.156 19.516 1 86.19 92 PHE A C 1
ATOM 733 O O . PHE A 1 92 ? -15.969 -24.391 19.625 1 86.19 92 PHE A O 1
ATOM 740 N N . LEU A 1 93 ? -14.875 -22.438 19.672 1 81.75 93 LEU A N 1
ATOM 741 C CA . LEU A 1 93 ? -13.594 -23.094 19.906 1 81.75 93 LEU A CA 1
ATOM 742 C C . LEU A 1 93 ? -13.586 -23.812 21.25 1 81.75 93 LEU A C 1
ATOM 744 O O . LEU A 1 93 ? -13 -24.891 21.391 1 81.75 93 LEU A O 1
ATOM 748 N N . TRP A 1 94 ? -14.172 -23.203 22.188 1 79.06 94 TRP A N 1
ATOM 749 C CA . TRP A 1 94 ? -14.266 -23.812 23.5 1 79.06 94 TRP A CA 1
ATOM 750 C C . TRP A 1 94 ? -15.047 -25.125 23.453 1 79.06 94 TRP A C 1
ATOM 752 O O . TRP A 1 94 ? -14.734 -26.062 24.172 1 79.06 94 TRP A O 1
ATOM 762 N N . SER A 1 95 ? -15.977 -25.141 22.625 1 81.5 95 SER A N 1
ATOM 763 C CA . SER A 1 95 ? -16.812 -26.328 22.5 1 81.5 95 SER A CA 1
ATOM 764 C C . SER A 1 95 ? -16.078 -27.453 21.797 1 81.5 95 SER A C 1
ATOM 766 O O . SER A 1 95 ? -16.5 -28.609 21.844 1 81.5 95 SER A O 1
ATOM 768 N N . HIS A 1 96 ? -14.938 -27.125 21.219 1 76.94 96 HIS A N 1
ATOM 769 C CA . HIS A 1 96 ? -14.148 -28.109 20.516 1 76.94 96 HIS A CA 1
ATOM 770 C C . HIS A 1 96 ? -12.781 -28.312 21.172 1 76.94 96 HIS A C 1
ATOM 772 O O . HIS A 1 96 ? -11.797 -28.609 20.484 1 76.94 96 HIS A O 1
ATOM 778 N N . GLU A 1 97 ? -12.469 -28 22.359 1 66.38 97 GLU A N 1
ATOM 779 C CA . GLU A 1 97 ? -11.234 -27.906 23.141 1 66.38 97 GLU A CA 1
ATOM 780 C C . GLU A 1 97 ? -10.375 -29.156 22.969 1 66.38 97 GLU A C 1
ATOM 782 O O . GLU A 1 97 ? -9.156 -29.094 23.078 1 66.38 97 GLU A O 1
ATOM 787 N N . HIS A 1 98 ? -10.898 -30.297 22.688 1 63.78 98 HIS A N 1
ATOM 788 C CA . HIS A 1 98 ? -10.07 -31.5 22.734 1 63.78 98 HIS A CA 1
ATOM 789 C C . HIS A 1 98 ? -9.68 -31.938 21.328 1 63.78 98 HIS A C 1
ATOM 791 O O . HIS A 1 98 ? -9.727 -33.125 21 1 63.78 98 HIS A O 1
ATOM 797 N N . CYS A 1 99 ? -9.234 -30.859 20.578 1 66.25 99 CYS A N 1
ATOM 798 C CA . CYS A 1 99 ? -8.922 -31.25 19.219 1 66.25 99 CYS A CA 1
ATOM 799 C C . CYS A 1 99 ? -7.504 -30.828 18.844 1 66.25 99 CYS A C 1
ATOM 801 O O . CYS A 1 99 ? -6.906 -29.984 19.516 1 66.25 99 CYS A O 1
ATOM 803 N N . HIS A 1 100 ? -6.824 -31.672 18 1 70.69 100 HIS A N 1
ATOM 804 C CA . HIS A 1 100 ? -5.609 -31.219 17.328 1 70.69 100 HIS A CA 1
ATOM 805 C C . HIS A 1 100 ? -5.883 -30.016 16.453 1 70.69 100 HIS A C 1
ATOM 807 O O . HIS A 1 100 ? -6.844 -30 15.672 1 70.69 100 HIS A O 1
ATOM 813 N N . VAL A 1 101 ? -5.086 -28.938 16.766 1 74.69 101 VAL A N 1
ATOM 814 C CA . VAL A 1 101 ? -5.363 -27.703 16.047 1 74.69 101 VAL A CA 1
ATOM 815 C C . VAL A 1 101 ? -4.254 -27.438 15.031 1 74.69 101 VAL A C 1
ATOM 817 O O . VAL A 1 101 ? -3.07 -27.469 15.375 1 74.69 101 VAL A O 1
ATOM 820 N N . PHE A 1 102 ? -4.586 -27.438 13.758 1 75.44 102 PHE A N 1
ATOM 821 C CA . PHE A 1 102 ? -3.738 -26.938 12.68 1 75.44 102 PHE A CA 1
ATOM 822 C C . PHE A 1 102 ? -4.035 -25.469 12.383 1 75.44 102 PHE A C 1
ATOM 824 O O . PHE A 1 102 ? -5.195 -25.094 12.188 1 75.44 102 PHE A O 1
ATOM 831 N N . MET A 1 103 ? -2.963 -24.609 12.477 1 77.56 103 MET A N 1
ATOM 832 C CA . MET A 1 103 ? -3.23 -23.188 12.289 1 77.56 103 MET A CA 1
ATOM 833 C C . MET A 1 103 ? -2.256 -22.578 11.289 1 77.56 103 MET A C 1
ATOM 835 O O . MET A 1 103 ? -1.1 -23 11.203 1 77.56 103 MET A O 1
ATOM 839 N N . ASP A 1 104 ? -2.781 -21.859 10.422 1 71.69 104 ASP A N 1
ATOM 840 C CA . ASP A 1 104 ? -1.943 -21.062 9.531 1 71.69 104 ASP A CA 1
ATOM 841 C C . ASP A 1 104 ? -1.283 -19.906 10.281 1 71.69 104 ASP A C 1
ATOM 843 O O . ASP A 1 104 ? -1.94 -19.203 11.055 1 71.69 104 ASP A O 1
ATOM 847 N N . ASN A 1 105 ? 0.077 -20.047 10.539 1 59.09 105 ASN A N 1
ATOM 848 C CA . ASN A 1 105 ? 0.882 -19.172 11.375 1 59.09 105 ASN A CA 1
ATOM 849 C C . ASN A 1 105 ? 0.798 -17.719 10.906 1 59.09 105 ASN A C 1
ATOM 851 O O . ASN A 1 105 ? 1.605 -16.875 11.312 1 59.09 105 ASN A O 1
ATOM 855 N N . LEU A 1 106 ? -0.073 -17.469 10.031 1 55.12 106 LEU A N 1
ATOM 856 C CA . LEU A 1 106 ? 0.199 -16.109 9.555 1 55.12 106 LEU A CA 1
ATOM 857 C C . LEU A 1 106 ? 0.092 -15.102 10.688 1 55.12 106 LEU A C 1
ATOM 859 O O . LEU A 1 106 ? 0.001 -15.477 11.852 1 55.12 106 LEU A O 1
ATOM 863 N N . GLU A 1 107 ? -0.843 -14.094 10.609 1 55.19 107 GLU A N 1
ATOM 864 C CA . GLU A 1 107 ? -0.758 -12.781 11.242 1 55.19 107 GLU A CA 1
ATOM 865 C C . GLU A 1 107 ? -1.122 -12.852 12.719 1 55.19 107 GLU A C 1
ATOM 867 O O . GLU A 1 107 ? -1.896 -13.719 13.133 1 55.19 107 GLU A O 1
ATOM 872 N N . SER A 1 108 ? -0.355 -12.188 13.547 1 55.34 108 SER A N 1
ATOM 873 C CA . SER A 1 108 ? -0.265 -12.016 14.992 1 55.34 108 SER A CA 1
ATOM 874 C C . SER A 1 108 ? -1.646 -11.852 15.617 1 55.34 108 SER A C 1
ATOM 876 O O . SER A 1 108 ? -1.917 -12.391 16.688 1 55.34 108 SER A O 1
ATOM 878 N N . SER A 1 109 ? -2.531 -11.25 14.906 1 56.94 109 SER A N 1
ATOM 879 C CA . SER A 1 109 ? -3.742 -10.891 15.641 1 56.94 109 SER A CA 1
ATOM 880 C C . SER A 1 109 ? -4.602 -12.117 15.93 1 56.94 109 SER A C 1
ATOM 882 O O . SER A 1 109 ? -5.301 -12.164 16.938 1 56.94 109 SER A O 1
ATOM 884 N N . TRP A 1 110 ? -4.406 -13.125 15.031 1 60.22 110 TRP A N 1
ATOM 885 C CA . TRP A 1 110 ? -5.258 -14.297 15.211 1 60.22 110 TRP A CA 1
ATOM 886 C C . TRP A 1 110 ? -4.664 -15.25 16.25 1 60.22 110 TRP A C 1
ATOM 888 O O . TRP A 1 110 ? -5.359 -16.125 16.766 1 60.22 110 TRP A O 1
ATOM 898 N N . LEU A 1 111 ? -3.439 -14.883 16.453 1 57.41 111 LEU A N 1
ATOM 899 C CA . LEU A 1 111 ? -2.734 -15.664 17.469 1 57.41 111 LEU A CA 1
ATOM 900 C C . LEU A 1 111 ? -3.377 -15.492 18.828 1 57.41 111 LEU A C 1
ATOM 902 O O . LEU A 1 111 ? -3.367 -16.422 19.656 1 57.41 111 LEU A O 1
ATOM 906 N N . LEU A 1 112 ? -3.932 -14.297 18.906 1 57.78 112 LEU A N 1
ATOM 907 C CA . LEU A 1 112 ? -4.578 -14.062 20.188 1 57.78 112 LEU A CA 1
ATOM 908 C C . LEU A 1 112 ? -5.746 -15.023 20.406 1 57.78 112 LEU A C 1
ATOM 910 O O . LEU A 1 112 ? -5.984 -15.484 21.516 1 57.78 112 LEU A O 1
ATOM 914 N N . ILE A 1 113 ? -6.332 -15.352 19.328 1 60.25 113 ILE A N 1
ATOM 915 C CA . ILE A 1 113 ? -7.441 -16.297 19.406 1 60.25 113 ILE A CA 1
ATOM 916 C C . ILE A 1 113 ? -6.914 -17.688 19.734 1 60.25 113 ILE A C 1
ATOM 918 O O . ILE A 1 113 ? -7.523 -18.422 20.531 1 60.25 113 ILE A O 1
ATOM 922 N N . ALA A 1 114 ? -5.766 -17.922 19.234 1 59.69 114 ALA A N 1
ATOM 923 C CA . ALA A 1 114 ? -5.168 -19.234 19.453 1 59.69 114 ALA A CA 1
ATOM 924 C C . ALA A 1 114 ? -4.645 -19.359 20.875 1 59.69 114 ALA A C 1
ATOM 926 O O . ALA A 1 114 ? -4.648 -20.469 21.453 1 59.69 114 ALA A O 1
ATOM 927 N N . HIS A 1 115 ? -4.137 -18.203 21.297 1 60.22 115 HIS A N 1
ATOM 928 C CA . HIS A 1 115 ? -3.584 -18.234 22.656 1 60.22 115 HIS A CA 1
ATOM 929 C C . HIS A 1 115 ? -4.648 -18.609 23.672 1 60.22 115 HIS A C 1
ATOM 931 O O . HIS A 1 115 ? -4.352 -19.25 24.672 1 60.22 115 HIS A O 1
ATOM 937 N N . ASP A 1 116 ? -5.781 -18.234 23.344 1 60.34 116 ASP A N 1
ATOM 938 C CA . ASP A 1 116 ? -6.859 -18.484 24.297 1 60.34 116 ASP A CA 1
ATOM 939 C C . ASP A 1 116 ? -7.328 -19.938 24.234 1 60.34 116 ASP A C 1
ATOM 941 O O . ASP A 1 116 ? -8.07 -20.391 25.094 1 60.34 116 ASP A O 1
ATOM 945 N N . LEU A 1 117 ? -6.793 -20.562 23.188 1 60.62 117 LEU A N 1
ATOM 946 C CA . LEU A 1 117 ? -7.223 -21.953 23.062 1 60.62 117 LEU A CA 1
ATOM 947 C C . LEU A 1 117 ? -6.32 -22.875 23.875 1 60.62 117 LEU A C 1
ATOM 949 O O . LEU A 1 117 ? -5.094 -22.734 23.844 1 60.62 117 LEU A O 1
ATOM 953 N N . ASN A 1 118 ? -6.766 -23.328 24.969 1 60.25 118 ASN A N 1
ATOM 954 C CA . ASN A 1 118 ? -6.07 -24.359 25.719 1 60.25 118 ASN A CA 1
ATOM 955 C C . ASN A 1 118 ? -5.832 -25.609 24.875 1 60.25 118 ASN A C 1
ATOM 957 O O . ASN A 1 118 ? -6.465 -26.641 25.094 1 60.25 118 ASN A O 1
ATOM 961 N N . VAL A 1 119 ? -5.254 -25.281 23.766 1 58.56 119 VAL A N 1
ATOM 962 C CA . VAL A 1 119 ? -5.125 -26.453 22.891 1 58.56 119 VAL A CA 1
ATOM 963 C C . VAL A 1 119 ? -3.717 -27.016 23 1 58.56 119 VAL A C 1
ATOM 965 O O . VAL A 1 119 ? -2.756 -26.281 23.234 1 58.56 119 VAL A O 1
ATOM 968 N N . GLY A 1 120 ? -3.697 -28.359 23.25 1 58.47 120 GLY A N 1
ATOM 969 C CA . GLY A 1 120 ? -2.469 -29.109 23.453 1 58.47 120 GLY A CA 1
ATOM 970 C C . GLY A 1 120 ? -1.425 -28.859 22.391 1 58.47 120 GLY A C 1
ATOM 971 O O . GLY A 1 120 ? -0.462 -28.125 22.625 1 58.47 120 GLY A O 1
ATOM 972 N N . ASP A 1 121 ? -1.602 -29.547 21.141 1 66 121 ASP A N 1
ATOM 973 C CA . ASP A 1 121 ? -0.57 -29.531 20.109 1 66 121 ASP A CA 1
ATOM 974 C C . ASP A 1 121 ? -0.992 -28.672 18.922 1 66 121 ASP A C 1
ATOM 976 O O . ASP A 1 121 ? -2.064 -28.875 18.359 1 66 121 ASP A O 1
ATOM 980 N N . LYS A 1 122 ? -0.372 -27.562 18.75 1 75.25 122 LYS A N 1
ATOM 981 C CA . LYS A 1 122 ? -0.604 -26.703 17.594 1 75.25 122 LYS A CA 1
ATOM 982 C C . LYS A 1 122 ? 0.393 -26.984 16.469 1 75.25 122 LYS A C 1
ATOM 984 O O . LYS A 1 122 ? 1.602 -27.031 16.719 1 75.25 122 LYS A O 1
ATOM 989 N N . LYS A 1 123 ? -0.142 -27.516 15.289 1 79.69 123 LYS A N 1
ATOM 990 C CA . LYS A 1 123 ? 0.687 -27.734 14.109 1 79.69 123 LYS A CA 1
ATOM 991 C C . LYS A 1 123 ? 0.392 -26.703 13.023 1 79.69 123 LYS A C 1
ATOM 993 O O . LYS A 1 123 ? -0.71 -26.156 12.961 1 79.69 123 LYS A O 1
ATOM 998 N N . CYS A 1 124 ? 1.334 -26.469 12.18 1 84.69 124 CYS A N 1
ATOM 999 C CA . CYS A 1 124 ? 1.167 -25.531 11.078 1 84.69 124 CYS A CA 1
ATOM 1000 C C . CYS A 1 124 ? 0.482 -26.203 9.891 1 84.69 124 CYS A C 1
ATOM 1002 O O . CYS A 1 124 ? 0.925 -27.25 9.43 1 84.69 124 CYS A O 1
ATOM 1004 N N . ILE A 1 125 ? -0.52 -25.688 9.422 1 87.56 125 ILE A N 1
ATOM 1005 C CA . ILE A 1 125 ? -1.298 -26.266 8.336 1 87.56 125 ILE A CA 1
ATOM 1006 C C . ILE A 1 125 ? -0.753 -25.797 6.996 1 87.56 125 ILE A C 1
ATOM 1008 O O . ILE A 1 125 ? -1.042 -26.391 5.953 1 87.56 125 ILE A O 1
ATOM 1012 N N . SER A 1 126 ? 0.032 -24.734 6.934 1 86.88 126 SER A N 1
ATOM 1013 C CA . SER A 1 126 ? 0.459 -24.047 5.719 1 86.88 126 SER A CA 1
ATOM 1014 C C . SER A 1 126 ? 1.167 -25.016 4.762 1 86.88 126 SER A C 1
ATOM 1016 O O . SER A 1 126 ? 0.909 -25 3.557 1 86.88 126 SER A O 1
ATOM 1018 N N . PRO A 1 127 ? 2.041 -25.875 5.266 1 83.81 127 PRO A N 1
ATOM 1019 C CA . PRO A 1 127 ? 2.729 -26.781 4.336 1 83.81 127 PRO A CA 1
ATOM 1020 C C . PRO A 1 127 ? 1.768 -27.703 3.586 1 83.81 127 PRO A C 1
ATOM 1022 O O . PRO A 1 127 ? 2.006 -28.031 2.42 1 83.81 127 PRO A O 1
ATOM 1025 N N . PHE A 1 128 ? 0.708 -28.109 4.23 1 86.75 128 PHE A N 1
ATOM 1026 C CA . PHE A 1 128 ? -0.263 -28.984 3.598 1 86.75 128 PHE A CA 1
ATOM 1027 C C . PHE A 1 128 ? -1.025 -28.266 2.5 1 86.75 128 PHE A C 1
ATOM 1029 O O . PHE A 1 128 ? -1.207 -28.797 1.402 1 86.75 128 PHE A O 1
ATOM 1036 N N . ILE A 1 129 ? -1.444 -27.094 2.814 1 89.81 129 ILE A N 1
ATOM 1037 C CA . ILE A 1 129 ? -2.172 -26.297 1.824 1 89.81 129 ILE A CA 1
ATOM 1038 C C . ILE A 1 129 ? -1.241 -25.938 0.668 1 89.81 129 ILE A C 1
ATOM 1040 O O . ILE A 1 129 ? -1.652 -25.953 -0.495 1 89.81 129 ILE A O 1
ATOM 1044 N N . SER A 1 130 ? -0.015 -25.594 0.986 1 85.94 130 SER A N 1
ATOM 1045 C CA . SER A 1 130 ? 0.973 -25.266 -0.039 1 85.94 130 SER A CA 1
ATOM 1046 C C . SER A 1 130 ? 1.159 -26.438 -1.009 1 85.94 130 SER A C 1
ATOM 1048 O O . SER A 1 130 ? 1.303 -26.219 -2.215 1 85.94 130 SER A O 1
ATOM 1050 N N . ASP A 1 131 ? 1.162 -27.625 -0.528 1 83.19 131 ASP A N 1
ATOM 1051 C CA . ASP A 1 131 ? 1.3 -28.812 -1.366 1 83.19 131 ASP A CA 1
ATOM 1052 C C . ASP A 1 131 ? 0.131 -28.938 -2.34 1 83.19 131 ASP A C 1
ATOM 1054 O O . ASP A 1 131 ? 0.306 -29.375 -3.477 1 83.19 131 ASP A O 1
ATOM 1058 N N . MET A 1 132 ? -0.966 -28.578 -1.843 1 88.62 132 MET A N 1
ATOM 1059 C CA . MET A 1 132 ? -2.139 -28.594 -2.713 1 88.62 132 MET A CA 1
ATOM 1060 C C . MET A 1 132 ? -2.047 -27.484 -3.766 1 88.62 132 MET A C 1
ATOM 1062 O O . MET A 1 132 ? -2.32 -27.719 -4.945 1 88.62 132 MET A O 1
ATOM 1066 N N . ARG A 1 133 ? -1.564 -26.344 -3.326 1 89.94 133 ARG A N 1
ATOM 1067 C CA . ARG A 1 133 ? -1.564 -25.156 -4.188 1 89.94 133 ARG A CA 1
ATOM 1068 C C . ARG A 1 133 ? -0.467 -25.25 -5.242 1 89.94 133 ARG A C 1
ATOM 1070 O O . ARG A 1 133 ? -0.498 -24.531 -6.242 1 89.94 133 ARG A O 1
ATOM 1077 N N . ILE A 1 134 ? 0.473 -26.094 -4.984 1 85.56 134 ILE A N 1
ATOM 1078 C CA . ILE A 1 134 ? 1.561 -26.219 -5.949 1 85.56 134 ILE A CA 1
ATOM 1079 C C . ILE A 1 134 ? 1.021 -26.781 -7.262 1 85.56 134 ILE A C 1
ATOM 1081 O O . ILE A 1 134 ? 1.525 -26.453 -8.336 1 85.56 134 ILE A O 1
ATOM 1085 N N . ARG A 1 135 ? 0.079 -27.672 -7.172 1 86.25 135 ARG A N 1
ATOM 1086 C CA . ARG A 1 135 ? -0.595 -28.219 -8.344 1 86.25 135 ARG A CA 1
ATOM 1087 C C . ARG A 1 135 ? -1.698 -27.281 -8.82 1 86.25 135 ARG A C 1
ATOM 1089 O O . ARG A 1 135 ? -2.658 -27.016 -8.094 1 86.25 135 ARG A O 1
ATOM 1096 N N . LYS A 1 136 ? -1.533 -26.812 -9.984 1 89.75 136 LYS A N 1
ATOM 1097 C CA . LYS A 1 136 ? -2.482 -25.812 -10.492 1 89.75 136 LYS A CA 1
ATOM 1098 C C . LYS A 1 136 ? -3.609 -26.484 -11.273 1 89.75 136 LYS A C 1
ATOM 1100 O O . LYS A 1 136 ? -3.373 -27.438 -12.031 1 89.75 136 LYS A O 1
ATOM 1105 N N . SER A 1 137 ? -4.797 -26.062 -11.016 1 91.38 137 SER A N 1
ATOM 1106 C CA . SER A 1 137 ? -5.926 -26.422 -11.859 1 91.38 137 SER A CA 1
ATOM 1107 C C . SER A 1 137 ? -5.867 -25.703 -13.203 1 91.38 137 SER A C 1
ATOM 1109 O O . SER A 1 137 ? -5.062 -24.781 -13.383 1 91.38 137 SER A O 1
ATOM 1111 N N . ASP A 1 138 ? -6.723 -26.156 -14.078 1 90.62 138 ASP A N 1
ATOM 1112 C CA . ASP A 1 138 ? -6.809 -25.469 -15.367 1 90.62 138 ASP A CA 1
ATOM 1113 C C . ASP A 1 138 ? -7.242 -24.016 -15.195 1 90.62 138 ASP A C 1
ATOM 1115 O O . ASP A 1 138 ? -6.766 -23.141 -15.914 1 90.62 138 ASP A O 1
ATOM 1119 N N . TRP A 1 139 ? -8.062 -23.828 -14.25 1 92.62 139 TRP A N 1
ATOM 1120 C CA . TRP A 1 139 ? -8.547 -22.484 -13.977 1 92.62 139 TRP A CA 1
ATOM 1121 C C . TRP A 1 139 ? -7.414 -21.594 -13.461 1 92.62 139 TRP A C 1
ATOM 1123 O O . TRP A 1 139 ? -7.219 -20.484 -13.945 1 92.62 139 TRP A O 1
ATOM 1133 N N . GLU A 1 140 ? -6.695 -22.062 -12.539 1 92.75 140 GLU A N 1
ATOM 1134 C CA . GLU A 1 140 ? -5.562 -21.312 -12 1 92.75 140 GLU A CA 1
ATOM 1135 C C . GLU A 1 140 ? -4.535 -21.016 -13.094 1 92.75 140 GLU A C 1
ATOM 1137 O O . GLU A 1 140 ? -4.043 -19.891 -13.195 1 92.75 140 GLU A O 1
ATOM 1142 N N . ALA A 1 141 ? -4.297 -22.016 -13.859 1 90.19 141 ALA A N 1
ATOM 1143 C CA . ALA A 1 141 ? -3.33 -21.875 -14.953 1 90.19 141 ALA A CA 1
ATOM 1144 C C . ALA A 1 141 ? -3.777 -20.797 -15.945 1 90.19 141 ALA A C 1
ATOM 1146 O O . ALA A 1 141 ? -2.957 -20.031 -16.438 1 90.19 141 ALA A O 1
ATOM 1147 N N . SER A 1 142 ? -5.012 -20.828 -16.203 1 93.44 142 SER A N 1
ATOM 1148 C CA . SER A 1 142 ? -5.539 -19.844 -17.141 1 93.44 142 SER A CA 1
ATOM 1149 C C . SER A 1 142 ? -5.383 -18.422 -16.594 1 93.44 142 SER A C 1
ATOM 1151 O O . SER A 1 142 ? -5.109 -17.5 -17.359 1 93.44 142 SER A O 1
ATOM 1153 N N . LYS A 1 143 ? -5.566 -18.203 -15.312 1 94.5 143 LYS A N 1
ATOM 1154 C CA . LYS A 1 143 ? -5.379 -16.891 -14.695 1 94.5 143 LYS A CA 1
ATOM 1155 C C . LYS A 1 143 ? -3.914 -16.469 -14.75 1 94.5 143 LYS A C 1
ATOM 1157 O O . LYS A 1 143 ? -3.609 -15.312 -15.023 1 94.5 143 LYS A O 1
ATOM 1162 N N . MET A 1 144 ? -3.1 -17.422 -14.523 1 93.38 144 MET A N 1
ATOM 1163 C CA . MET A 1 144 ? -1.671 -17.125 -14.57 1 93.38 144 MET A CA 1
ATOM 1164 C C . MET A 1 144 ? -1.234 -16.766 -15.984 1 93.38 144 MET A C 1
ATOM 1166 O O . MET A 1 144 ? -0.434 -15.852 -16.172 1 93.38 144 MET A O 1
ATOM 1170 N N . ALA A 1 145 ? -1.732 -17.5 -16.906 1 92.31 145 ALA A N 1
ATOM 1171 C CA . ALA A 1 145 ? -1.43 -17.203 -18.312 1 92.31 145 ALA A CA 1
ATOM 1172 C C . ALA A 1 145 ? -1.918 -15.812 -18.688 1 92.31 145 ALA A C 1
ATOM 1174 O O . ALA A 1 145 ? -1.2 -15.055 -19.344 1 92.31 145 ALA A O 1
ATOM 1175 N N . LYS A 1 146 ? -3.086 -15.555 -18.281 1 94.88 146 LYS A N 1
ATOM 1176 C CA . LYS A 1 146 ? -3.641 -14.227 -18.562 1 94.88 146 LYS A CA 1
ATOM 1177 C C . LYS A 1 146 ? -2.809 -13.133 -17.906 1 94.88 146 LYS A C 1
ATOM 1179 O O . LYS A 1 146 ? -2.508 -12.117 -18.531 1 94.88 146 LYS A O 1
ATOM 1184 N N . SER A 1 147 ? -2.488 -13.312 -16.641 1 95.44 147 SER A N 1
ATOM 1185 C CA . SER A 1 147 ? -1.649 -12.359 -15.922 1 95.44 147 SER A CA 1
ATOM 1186 C C . SER A 1 147 ? -0.329 -12.125 -16.641 1 95.44 147 SER A C 1
ATOM 1188 O O . SER A 1 147 ? 0.11 -10.984 -16.797 1 95.44 147 SER A O 1
ATOM 1190 N N . SER A 1 148 ? 0.219 -13.18 -17.141 1 93.25 148 SER A N 1
ATOM 1191 C CA . SER A 1 148 ? 1.489 -13.094 -17.844 1 93.25 148 SER A CA 1
ATOM 1192 C C . SER A 1 148 ? 1.329 -12.352 -19.172 1 93.25 148 SER A C 1
ATOM 1194 O O . SER A 1 148 ? 2.186 -11.547 -19.547 1 93.25 148 SER A O 1
ATOM 1196 N N . HIS A 1 149 ? 0.307 -12.672 -19.828 1 93.69 149 HIS A N 1
ATOM 1197 C CA . HIS A 1 149 ? 0.029 -12 -21.094 1 93.69 149 HIS A CA 1
ATOM 1198 C C . HIS A 1 149 ? -0.131 -10.5 -20.891 1 93.69 149 HIS A C 1
ATOM 1200 O O . HIS A 1 149 ? 0.479 -9.703 -21.609 1 93.69 149 HIS A O 1
ATOM 1206 N N . ILE A 1 150 ? -0.925 -10.133 -19.938 1 95.44 150 ILE A N 1
ATOM 1207 C CA . ILE A 1 150 ? -1.171 -8.734 -19.625 1 95.44 150 ILE A CA 1
ATOM 1208 C C . ILE A 1 150 ? 0.149 -8.039 -19.297 1 95.44 150 ILE A C 1
ATOM 1210 O O . ILE A 1 150 ? 0.43 -6.953 -19.812 1 95.44 150 ILE A O 1
ATOM 1214 N N . LEU A 1 151 ? 0.894 -8.672 -18.469 1 94 151 LEU A N 1
ATOM 1215 C CA . LEU A 1 151 ? 2.176 -8.102 -18.078 1 94 151 LEU A CA 1
ATOM 1216 C C . LEU A 1 151 ? 3.08 -7.902 -19.281 1 94 151 LEU A C 1
ATOM 1218 O O . LEU A 1 151 ? 3.744 -6.867 -19.406 1 94 151 LEU A O 1
ATOM 1222 N N . GLY A 1 152 ? 3.135 -8.883 -20.125 1 91.81 152 GLY A N 1
ATOM 1223 C CA . GLY A 1 152 ? 3.922 -8.766 -21.328 1 91.81 152 GLY A CA 1
ATOM 1224 C C . GLY A 1 152 ? 3.537 -7.566 -22.188 1 91.81 152 GLY A C 1
ATOM 1225 O O . GLY A 1 152 ? 4.402 -6.824 -22.656 1 91.81 152 GLY A O 1
ATOM 1226 N N . GLU A 1 153 ? 2.305 -7.422 -22.359 1 91.62 153 GLU A N 1
ATOM 1227 C CA . GLU A 1 153 ? 1.811 -6.289 -23.141 1 91.62 153 GLU A CA 1
ATOM 1228 C C . GLU A 1 153 ? 2.15 -4.965 -22.469 1 91.62 153 GLU A C 1
ATOM 1230 O O . GLU A 1 153 ? 2.496 -3.988 -23.141 1 91.62 153 GLU A O 1
ATOM 1235 N N . ALA A 1 154 ? 2.045 -4.949 -21.172 1 91.94 154 ALA A N 1
ATOM 1236 C CA . ALA A 1 154 ? 2.361 -3.732 -20.422 1 91.94 154 ALA A CA 1
ATOM 1237 C C . ALA A 1 154 ? 3.842 -3.387 -20.531 1 91.94 154 ALA A C 1
ATOM 1239 O O . ALA A 1 154 ? 4.203 -2.215 -20.672 1 91.94 154 ALA A O 1
ATOM 1240 N N . LEU A 1 155 ? 4.629 -4.348 -20.484 1 90 155 LEU A N 1
ATOM 1241 C CA . LEU A 1 155 ? 6.07 -4.129 -20.547 1 90 155 LEU A CA 1
ATOM 1242 C C . LEU A 1 155 ? 6.465 -3.582 -21.922 1 90 155 LEU A C 1
ATOM 1244 O O . LEU A 1 155 ? 7.391 -2.771 -22.031 1 90 155 LEU A O 1
ATOM 1248 N N . LYS A 1 156 ? 5.805 -3.992 -22.938 1 86.25 156 LYS A N 1
ATOM 1249 C CA . LYS A 1 156 ? 6.074 -3.492 -24.281 1 86.25 156 LYS A CA 1
ATOM 1250 C C . LYS A 1 156 ? 5.926 -1.976 -24.344 1 86.25 156 LYS A C 1
ATOM 1252 O O . LYS A 1 156 ? 6.703 -1.299 -25.016 1 86.25 156 LYS A O 1
ATOM 1257 N N . ILE A 1 157 ? 5.02 -1.508 -23.672 1 83.56 157 ILE A N 1
ATOM 1258 C CA . ILE A 1 157 ? 4.77 -0.07 -23.656 1 83.56 157 ILE A CA 1
ATOM 1259 C C . ILE A 1 157 ? 5.926 0.653 -22.984 1 83.56 157 ILE A C 1
ATOM 1261 O O . ILE A 1 157 ? 6.375 1.702 -23.453 1 83.56 157 ILE A O 1
ATOM 1265 N N . VAL A 1 158 ? 6.375 0.116 -21.938 1 81.38 158 VAL A N 1
ATOM 1266 C CA . VAL A 1 158 ? 7.488 0.717 -21.203 1 81.38 158 VAL A CA 1
ATOM 1267 C C . VAL A 1 158 ? 8.734 0.726 -22.078 1 81.38 158 VAL A C 1
ATOM 1269 O O . VAL A 1 158 ? 9.461 1.719 -22.125 1 81.38 158 VAL A O 1
ATOM 1272 N N . MET A 1 159 ? 8.914 -0.288 -22.766 1 81.62 159 MET A N 1
ATOM 1273 C CA . MET A 1 159 ? 10.102 -0.445 -23.594 1 81.62 159 MET A CA 1
ATOM 1274 C C . MET A 1 159 ? 10.094 0.555 -24.75 1 81.62 159 MET A C 1
ATOM 1276 O O . MET A 1 159 ? 11.156 1.014 -25.188 1 81.62 159 MET A O 1
ATOM 1280 N N . ASN A 1 160 ? 8.977 0.937 -25.188 1 76.06 160 ASN A N 1
ATOM 1281 C CA . ASN A 1 160 ? 8.867 1.784 -26.359 1 76.06 160 ASN A CA 1
ATOM 1282 C C . ASN A 1 160 ? 8.75 3.258 -26 1 76.06 160 ASN A C 1
ATOM 1284 O O . ASN A 1 160 ? 9.125 4.133 -26.781 1 76.06 160 ASN A O 1
ATOM 1288 N N . LYS A 1 161 ? 8.289 3.541 -24.844 1 68.19 161 LYS A N 1
ATOM 1289 C CA . LYS A 1 161 ? 7.848 4.918 -24.641 1 68.19 161 LYS A CA 1
ATOM 1290 C C . LYS A 1 161 ? 8.516 5.535 -23.422 1 68.19 161 LYS A C 1
ATOM 1292 O O . LYS A 1 161 ? 8.484 6.758 -23.25 1 68.19 161 LYS A O 1
ATOM 1297 N N . SER A 1 162 ? 9.156 4.793 -22.656 1 64.69 162 SER A N 1
ATOM 1298 C CA . SER A 1 162 ? 9.453 5.395 -21.359 1 64.69 162 SER A CA 1
ATOM 1299 C C . SER A 1 162 ? 10.82 6.066 -21.359 1 64.69 162 SER A C 1
ATOM 1301 O O . SER A 1 162 ? 11.773 5.555 -21.969 1 64.69 162 SER A O 1
ATOM 1303 N N . VAL A 1 163 ? 10.711 7.207 -20.688 1 78 163 VAL A N 1
ATOM 1304 C CA . VAL A 1 163 ? 11.922 8.023 -20.625 1 78 163 VAL A CA 1
ATOM 1305 C C . VAL A 1 163 ? 12.367 8.164 -19.172 1 78 163 VAL A C 1
ATOM 1307 O O . VAL A 1 163 ? 13.516 8.523 -18.891 1 78 163 VAL A O 1
ATOM 1310 N N . LYS A 1 164 ? 11.469 7.863 -18.344 1 91.31 164 LYS A N 1
ATOM 1311 C CA . LYS A 1 164 ? 11.758 7.945 -16.906 1 91.31 164 LYS A CA 1
ATOM 1312 C C . LYS A 1 164 ? 11.258 6.703 -16.172 1 91.31 164 LYS A C 1
ATOM 1314 O O . LYS A 1 164 ? 10.297 6.066 -16.609 1 91.31 164 LYS A O 1
ATOM 1319 N N . GLU A 1 165 ? 11.953 6.395 -15.047 1 94.19 165 GLU A N 1
ATOM 1320 C CA . GLU A 1 165 ? 11.555 5.254 -14.227 1 94.19 165 GLU A CA 1
ATOM 1321 C C . GLU A 1 165 ? 10.094 5.371 -13.805 1 94.19 165 GLU A C 1
ATOM 1323 O O . GLU A 1 165 ? 9.328 4.41 -13.93 1 94.19 165 GLU A O 1
ATOM 1328 N N . MET A 1 166 ? 9.695 6.566 -13.414 1 92.94 166 MET A N 1
ATOM 1329 C CA . MET A 1 166 ? 8.328 6.793 -12.945 1 92.94 166 MET A CA 1
ATOM 1330 C C . MET A 1 166 ? 7.328 6.613 -14.078 1 92.94 166 MET A C 1
ATOM 1332 O O . MET A 1 166 ? 6.258 6.031 -13.883 1 92.94 166 MET A O 1
ATOM 1336 N N . VAL A 1 167 ? 7.637 7.117 -15.211 1 91.31 167 VAL A N 1
ATOM 1337 C CA . VAL A 1 167 ? 6.762 6.977 -16.359 1 91.31 167 VAL A CA 1
ATOM 1338 C C . VAL A 1 167 ? 6.629 5.5 -16.734 1 91.31 167 VAL A C 1
ATOM 1340 O O . VAL A 1 167 ? 5.543 5.035 -17.078 1 91.31 167 VAL A O 1
ATOM 1343 N N . GLY A 1 168 ? 7.77 4.793 -16.625 1 91.62 168 GLY A N 1
ATOM 1344 C CA . GLY A 1 168 ? 7.703 3.359 -16.859 1 91.62 168 GLY A CA 1
ATOM 1345 C C . GLY A 1 168 ? 6.781 2.643 -15.891 1 91.62 168 GLY A C 1
ATOM 1346 O O . GLY A 1 168 ? 5.988 1.787 -16.297 1 91.62 168 GLY A O 1
ATOM 1347 N N . LEU A 1 169 ? 6.867 3.021 -14.656 1 94.25 169 LEU A N 1
ATOM 1348 C CA . LEU A 1 169 ? 6.035 2.428 -13.617 1 94.25 169 LEU A CA 1
ATOM 1349 C C . LEU A 1 169 ? 4.555 2.678 -13.891 1 94.25 169 LEU A C 1
ATOM 1351 O O . LEU A 1 169 ? 3.76 1.736 -13.938 1 94.25 169 LEU A O 1
ATOM 1355 N N . LEU A 1 170 ? 4.23 3.914 -14.141 1 93.38 170 LEU A N 1
ATOM 1356 C CA . LEU A 1 170 ? 2.83 4.312 -14.25 1 93.38 170 LEU A CA 1
ATOM 1357 C C . LEU A 1 170 ? 2.227 3.816 -15.562 1 93.38 170 LEU A C 1
ATOM 1359 O O . LEU A 1 170 ? 1.05 3.451 -15.609 1 93.38 170 LEU A O 1
ATOM 1363 N N . SER A 1 171 ? 2.998 3.834 -16.609 1 92.19 171 SER A N 1
ATOM 1364 C CA . SER A 1 171 ? 2.506 3.324 -17.875 1 92.19 171 SER A CA 1
ATOM 1365 C C . SER A 1 171 ? 2.201 1.832 -17.797 1 92.19 171 SER A C 1
ATOM 1367 O O . SER A 1 171 ? 1.212 1.363 -18.359 1 92.19 171 SER A O 1
ATOM 1369 N N . GLN A 1 172 ? 3.072 1.149 -17.141 1 93 172 GLN A N 1
ATOM 1370 C CA . GLN A 1 172 ? 2.826 -0.276 -16.953 1 93 172 GLN A CA 1
ATOM 1371 C C . GLN A 1 172 ? 1.551 -0.511 -16.156 1 93 172 GLN A C 1
ATOM 1373 O O . GLN A 1 172 ? 0.749 -1.385 -16.484 1 93 172 GLN A O 1
ATOM 1378 N N . TYR A 1 173 ? 1.414 0.257 -15.125 1 93.62 173 TYR A N 1
ATOM 1379 C CA . TYR A 1 173 ? 0.222 0.12 -14.297 1 93.62 173 TYR A CA 1
ATOM 1380 C C . TYR A 1 173 ? -1.042 0.355 -15.117 1 93.62 173 TYR A C 1
ATOM 1382 O O . TYR A 1 173 ? -1.988 -0.432 -15.047 1 93.62 173 TYR A O 1
ATOM 1390 N N . TYR A 1 174 ? -1.013 1.385 -15.867 1 92.44 174 TYR A N 1
ATOM 1391 C CA . TYR A 1 174 ? -2.17 1.753 -16.672 1 92.44 174 TYR A CA 1
ATOM 1392 C C . TYR A 1 174 ? -2.504 0.657 -17.688 1 92.44 174 TYR A C 1
ATOM 1394 O O . TYR A 1 174 ? -3.668 0.282 -17.844 1 92.44 174 TYR A O 1
ATOM 1402 N N . GLN A 1 175 ? -1.504 0.219 -18.297 1 91.44 175 GLN A N 1
ATOM 1403 C CA . GLN A 1 175 ? -1.719 -0.811 -19.312 1 91.44 175 GLN A CA 1
ATOM 1404 C C . GLN A 1 175 ? -2.246 -2.098 -18.688 1 91.44 175 GLN A C 1
ATOM 1406 O O . GLN A 1 175 ? -3.141 -2.742 -19.234 1 91.44 175 GLN A O 1
ATOM 1411 N N . CYS A 1 176 ? -1.688 -2.488 -17.562 1 94 176 CYS A N 1
ATOM 1412 C CA . CYS A 1 176 ? -2.182 -3.664 -16.859 1 94 176 CYS A CA 1
ATOM 1413 C C . CYS A 1 176 ? -3.66 -3.518 -16.516 1 94 176 CYS A C 1
ATOM 1415 O O . CYS A 1 176 ? -4.441 -4.445 -16.719 1 94 176 CYS A O 1
ATOM 1417 N N . ASP A 1 177 ? -3.939 -2.367 -16.016 1 92.12 177 ASP A N 1
ATOM 1418 C CA . ASP A 1 177 ? -5.328 -2.1 -15.648 1 92.12 177 ASP A CA 1
ATOM 1419 C C . ASP A 1 177 ? -6.242 -2.162 -16.875 1 92.12 177 ASP A C 1
ATOM 1421 O O . ASP A 1 177 ? -7.301 -2.789 -16.828 1 92.12 177 ASP A O 1
ATOM 1425 N N . LEU A 1 178 ? -5.867 -1.561 -17.969 1 90.94 178 LEU A N 1
ATOM 1426 C CA . LEU A 1 178 ? -6.641 -1.501 -19.203 1 90.94 178 LEU A CA 1
ATOM 1427 C C . LEU A 1 178 ? -6.93 -2.902 -19.734 1 90.94 178 LEU A C 1
ATOM 1429 O O . LEU A 1 178 ? -7.996 -3.146 -20.297 1 90.94 178 LEU A O 1
ATOM 1433 N N . LEU A 1 179 ? -6.031 -3.76 -19.484 1 93.88 179 LEU A N 1
ATOM 1434 C CA . LEU A 1 179 ? -6.141 -5.09 -20.062 1 93.88 179 LEU A CA 1
ATOM 1435 C C . LEU A 1 179 ? -6.793 -6.062 -19.094 1 93.88 179 LEU A C 1
ATOM 1437 O O . LEU A 1 179 ? -6.859 -7.266 -19.359 1 93.88 179 LEU A O 1
ATOM 1441 N N . GLY A 1 180 ? -7.184 -5.535 -17.938 1 93.06 180 GLY A N 1
ATOM 1442 C CA . GLY A 1 180 ? -7.973 -6.352 -17.031 1 93.06 180 GLY A CA 1
ATOM 1443 C C . GLY A 1 180 ? -7.188 -6.832 -15.82 1 93.06 180 GLY A C 1
ATOM 1444 O O . GLY A 1 180 ? -7.668 -7.664 -15.055 1 93.06 180 GLY A O 1
ATOM 1445 N N . GLY A 1 181 ? -5.945 -6.367 -15.727 1 94.62 181 GLY A N 1
ATOM 1446 C CA . GLY A 1 181 ? -5.195 -6.672 -14.516 1 94.62 181 GLY A CA 1
ATOM 1447 C C . GLY A 1 181 ? -5.77 -6.008 -13.273 1 94.62 181 GLY A C 1
ATOM 1448 O O . GLY A 1 181 ? -6.543 -5.055 -13.375 1 94.62 181 GLY A O 1
ATOM 1449 N N . GLU A 1 182 ? -5.441 -6.578 -12.164 1 92.12 182 GLU A N 1
ATOM 1450 C CA . GLU A 1 182 ? -5.93 -6.082 -10.883 1 92.12 182 GLU A CA 1
ATOM 1451 C C . GLU A 1 182 ? -4.797 -5.477 -10.055 1 92.12 182 GLU A C 1
ATOM 1453 O O . GLU A 1 182 ? -4.734 -5.676 -8.844 1 92.12 182 GLU A O 1
ATOM 1458 N N . GLY A 1 183 ? -3.85 -4.84 -10.789 1 91.44 183 GLY A N 1
ATOM 1459 C CA . GLY A 1 183 ? -2.721 -4.211 -10.125 1 91.44 183 GLY A CA 1
ATOM 1460 C C . GLY A 1 183 ? -1.454 -5.047 -10.18 1 91.44 183 GLY A C 1
ATOM 1461 O O . GLY A 1 183 ? -1.428 -6.102 -10.812 1 91.44 183 GLY A O 1
ATOM 1462 N N . PHE A 1 184 ? -0.423 -4.465 -9.508 1 95.12 184 PHE A N 1
ATOM 1463 C CA . PHE A 1 184 ? 0.853 -5.172 -9.469 1 95.12 184 PHE A CA 1
ATOM 1464 C C . PHE A 1 184 ? 0.825 -6.281 -8.422 1 95.12 184 PHE A C 1
ATOM 1466 O O . PHE A 1 184 ? 0.219 -6.129 -7.359 1 95.12 184 PHE A O 1
ATOM 1473 N N . ALA A 1 185 ? 1.474 -7.395 -8.734 1 94.12 185 ALA A N 1
ATOM 1474 C CA . ALA A 1 185 ? 1.612 -8.508 -7.805 1 94.12 185 ALA A CA 1
ATOM 1475 C C . ALA A 1 185 ? 2.525 -8.141 -6.641 1 94.12 185 ALA A C 1
ATOM 1477 O O . ALA A 1 185 ? 2.385 -8.672 -5.535 1 94.12 185 ALA A O 1
ATOM 1478 N N . PHE A 1 186 ? 3.422 -7.332 -6.898 1 93.12 186 PHE A N 1
ATOM 1479 C CA . PHE A 1 186 ? 4.406 -6.801 -5.961 1 93.12 186 PHE A CA 1
ATOM 1480 C C . PHE A 1 186 ? 4.938 -5.457 -6.445 1 93.12 186 PHE A C 1
ATOM 1482 O O . PHE A 1 186 ? 4.723 -5.074 -7.598 1 93.12 186 PHE A O 1
ATOM 1489 N N . PRO A 1 187 ? 5.5 -4.73 -5.531 1 92.88 187 PRO A N 1
ATOM 1490 C CA . PRO A 1 187 ? 6.078 -3.469 -6.004 1 92.88 187 PRO A CA 1
ATOM 1491 C C . PRO A 1 187 ? 7.117 -3.668 -7.105 1 92.88 187 PRO A C 1
ATOM 1493 O O . PRO A 1 187 ? 8.141 -4.324 -6.883 1 92.88 187 PRO A O 1
ATOM 1496 N N . PRO A 1 188 ? 6.91 -3.088 -8.195 1 95.5 188 PRO A N 1
ATOM 1497 C CA . PRO A 1 188 ? 7.816 -3.312 -9.328 1 95.5 188 PRO A CA 1
ATOM 1498 C C . PRO A 1 188 ? 9.156 -2.607 -9.156 1 95.5 188 PRO A C 1
ATOM 1500 O O . PRO A 1 188 ? 9.258 -1.642 -8.398 1 95.5 188 PRO A O 1
ATOM 1503 N N . VAL A 1 189 ? 10.117 -3.158 -9.781 1 94.25 189 VAL A N 1
ATOM 1504 C CA . VAL A 1 189 ? 11.391 -2.479 -9.992 1 94.25 189 VAL A CA 1
ATOM 1505 C C . VAL A 1 189 ? 11.453 -1.921 -11.414 1 94.25 189 VAL A C 1
ATOM 1507 O O . VAL A 1 189 ? 11.258 -2.656 -12.383 1 94.25 189 VAL A O 1
ATOM 1510 N N . VAL A 1 190 ? 11.547 -0.711 -11.539 1 94.69 190 VAL A N 1
ATOM 1511 C CA . VAL A 1 190 ? 11.867 -0.009 -12.781 1 94.69 190 VAL A CA 1
ATOM 1512 C C . VAL A 1 190 ? 13.125 0.835 -12.586 1 94.69 190 VAL A C 1
ATOM 1514 O O . VAL A 1 190 ? 13.062 1.929 -12.016 1 94.69 190 VAL A O 1
ATOM 1517 N N . ALA A 1 191 ? 14.18 0.307 -13.047 1 93.5 191 ALA A N 1
ATOM 1518 C CA . ALA A 1 191 ? 15.461 0.896 -12.664 1 93.5 191 ALA A CA 1
ATOM 1519 C C . ALA A 1 191 ? 16.375 1.059 -13.883 1 93.5 191 ALA A C 1
ATOM 1521 O O . ALA A 1 191 ? 16.375 0.218 -14.781 1 93.5 191 ALA A O 1
ATOM 1522 N N . CYS A 1 192 ? 17.156 2.152 -13.844 1 89.81 192 CYS A N 1
ATOM 1523 C CA . CYS A 1 192 ? 18.172 2.387 -14.867 1 89.81 192 CYS A CA 1
ATOM 1524 C C . CYS A 1 192 ? 19.516 2.674 -14.227 1 89.81 192 CYS A C 1
ATOM 1526 O O . CYS A 1 192 ? 19.594 3.217 -13.125 1 89.81 192 CYS A O 1
ATOM 1528 N N . GLY A 1 193 ? 20.562 2.232 -14.953 1 86.44 193 GLY A N 1
ATOM 1529 C CA . GLY A 1 193 ? 21.906 2.502 -14.477 1 86.44 193 GLY A CA 1
ATOM 1530 C C . GLY A 1 193 ? 22.188 1.91 -13.102 1 86.44 193 GLY A C 1
ATOM 1531 O O . GLY A 1 193 ? 21.938 0.726 -12.875 1 86.44 193 GLY A O 1
ATOM 1532 N N . ASP A 1 194 ? 22.656 2.74 -12.188 1 87.69 194 ASP A N 1
ATOM 1533 C CA . ASP A 1 194 ? 23.078 2.293 -10.859 1 87.69 194 ASP A CA 1
ATOM 1534 C C . ASP A 1 194 ? 21.875 1.781 -10.062 1 87.69 194 ASP A C 1
ATOM 1536 O O . ASP A 1 194 ? 22.031 0.904 -9.203 1 87.69 194 ASP A O 1
ATOM 1540 N N . ASN A 1 195 ? 20.734 2.295 -10.43 1 90.88 195 ASN A N 1
ATOM 1541 C CA . ASN A 1 195 ? 19.547 1.877 -9.703 1 90.88 195 ASN A CA 1
ATOM 1542 C C . ASN A 1 195 ? 19.25 0.396 -9.922 1 90.88 195 ASN A C 1
ATOM 1544 O O . ASN A 1 195 ? 18.609 -0.244 -9.078 1 90.88 195 ASN A O 1
ATOM 1548 N N . SER A 1 196 ? 19.734 -0.073 -11.008 1 88.88 196 SER A N 1
ATOM 1549 C CA . SER A 1 196 ? 19.469 -1.467 -11.344 1 88.88 196 SER A CA 1
ATOM 1550 C C . SER A 1 196 ? 20.266 -2.414 -10.453 1 88.88 196 SER A C 1
ATOM 1552 O O . SER A 1 196 ? 20 -3.617 -10.422 1 88.88 196 SER A O 1
ATOM 1554 N N . THR A 1 197 ? 21.203 -1.892 -9.734 1 87 197 THR A N 1
ATOM 1555 C CA . THR A 1 197 ? 22.016 -2.732 -8.867 1 87 197 THR A CA 1
ATOM 1556 C C . THR A 1 197 ? 21.328 -2.971 -7.527 1 87 197 THR A C 1
ATOM 1558 O O . THR A 1 197 ? 21.766 -3.807 -6.734 1 87 197 THR A O 1
ATOM 1561 N N . ILE A 1 198 ? 20.312 -2.242 -7.344 1 86.75 198 ILE A N 1
ATOM 1562 C CA . ILE A 1 198 ? 19.5 -2.426 -6.148 1 86.75 198 ILE A CA 1
ATOM 1563 C C . ILE A 1 198 ? 18.406 -3.449 -6.426 1 86.75 198 ILE A C 1
ATOM 1565 O O . ILE A 1 198 ? 17.531 -3.225 -7.273 1 86.75 198 ILE A O 1
ATOM 1569 N N . ILE A 1 199 ? 18.359 -4.512 -5.73 1 85.81 199 ILE A N 1
ATOM 1570 C CA . ILE A 1 199 ? 17.516 -5.66 -6.031 1 85.81 199 ILE A CA 1
ATOM 1571 C C . ILE A 1 199 ? 16.047 -5.25 -5.926 1 85.81 199 ILE A C 1
ATOM 1573 O O . ILE A 1 199 ? 15.242 -5.551 -6.812 1 85.81 199 ILE A O 1
ATOM 1577 N N . HIS A 1 200 ? 15.648 -4.535 -4.879 1 88.44 200 HIS A N 1
ATOM 1578 C CA . HIS A 1 200 ? 14.281 -4.066 -4.672 1 88.44 200 HIS A CA 1
ATOM 1579 C C . HIS A 1 200 ? 14.211 -2.543 -4.742 1 88.44 200 HIS A C 1
ATOM 1581 O O . HIS A 1 200 ? 13.656 -1.902 -3.846 1 88.44 200 HIS A O 1
ATOM 1587 N N . TYR A 1 201 ? 14.688 -2.021 -5.844 1 90.81 201 TYR A N 1
ATOM 1588 C CA . TYR A 1 201 ? 14.656 -0.581 -6.07 1 90.81 201 TYR A CA 1
ATOM 1589 C C . TYR A 1 201 ? 13.219 -0.088 -6.234 1 90.81 201 TYR A C 1
ATOM 1591 O O . TYR A 1 201 ? 12.492 -0.557 -7.113 1 90.81 201 TYR A O 1
ATOM 1599 N N . MET A 1 202 ? 12.836 0.958 -5.367 1 89.38 202 MET A N 1
ATOM 1600 C CA . MET A 1 202 ? 11.445 1.407 -5.406 1 89.38 202 MET A CA 1
ATOM 1601 C C . MET A 1 202 ? 11.367 2.93 -5.387 1 89.38 202 MET A C 1
ATOM 1603 O O . MET A 1 202 ? 10.328 3.496 -5.035 1 89.38 202 MET A O 1
ATOM 1607 N N . LYS A 1 203 ? 12.367 3.689 -5.715 1 88.56 203 LYS A N 1
ATOM 1608 C CA . LYS A 1 203 ? 12.359 5.148 -5.656 1 88.56 203 LYS A CA 1
ATOM 1609 C C . LYS A 1 203 ? 11.852 5.746 -6.965 1 88.56 203 LYS A C 1
ATOM 1611 O O . LYS A 1 203 ? 11.211 6.805 -6.961 1 88.56 203 LYS A O 1
ATOM 1616 N N . TYR A 1 204 ? 12.156 5.137 -8.07 1 93 204 TYR A N 1
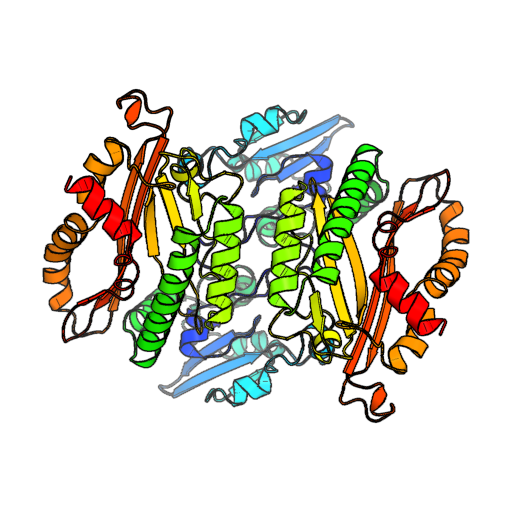ATOM 1617 C CA . TYR A 1 204 ? 11.664 5.488 -9.398 1 93 204 TYR A CA 1
ATOM 1618 C C . TYR A 1 204 ? 12.023 6.93 -9.75 1 93 204 TYR A C 1
ATOM 1620 O O . TYR A 1 204 ? 11.195 7.668 -10.289 1 93 204 TYR A O 1
ATOM 1628 N N . LYS A 1 205 ? 13.164 7.352 -9.422 1 91.81 205 LYS A N 1
ATOM 1629 C CA . LYS A 1 205 ? 13.539 8.75 -9.602 1 91.81 205 LYS A CA 1
ATOM 1630 C C . LYS A 1 205 ? 14.484 8.914 -10.789 1 91.81 205 LYS A C 1
ATOM 1632 O O . LYS A 1 205 ? 14.773 10.031 -11.211 1 91.81 205 LYS A O 1
ATOM 1637 N N . GLY A 1 206 ? 14.898 7.879 -11.391 1 91.25 206 GLY A N 1
ATOM 1638 C CA . GLY A 1 206 ? 15.898 7.945 -12.445 1 91.25 206 GLY A CA 1
ATOM 1639 C C . GLY A 1 206 ? 15.305 8.266 -13.805 1 91.25 206 GLY A C 1
ATOM 1640 O O . GLY A 1 206 ? 14.109 8.062 -14.031 1 91.25 206 GLY A O 1
ATOM 1641 N N . GLU A 1 207 ? 16.203 8.812 -14.641 1 90.94 207 GLU A N 1
ATOM 1642 C CA . GLU A 1 207 ? 15.891 9.016 -16.062 1 90.94 207 GLU A CA 1
ATOM 1643 C C . GLU A 1 207 ? 16.625 8 -16.922 1 90.94 207 GLU A C 1
ATOM 1645 O O . GLU A 1 207 ? 17.797 7.676 -16.656 1 90.94 207 GLU A O 1
ATOM 1650 N N . PHE A 1 208 ? 15.836 7.582 -17.891 1 85.69 208 PHE A N 1
ATOM 1651 C CA . PHE A 1 208 ? 16.484 6.66 -18.828 1 85.69 208 PHE A CA 1
ATOM 1652 C C . PHE A 1 208 ? 17.5 7.391 -19.688 1 85.69 208 PHE A C 1
ATOM 1654 O O . PHE A 1 208 ? 17.141 8.258 -20.5 1 85.69 208 PHE A O 1
ATOM 1661 N N . ARG A 1 209 ? 18.766 7.125 -19.5 1 83.19 209 ARG A N 1
ATOM 1662 C CA . ARG A 1 209 ? 19.828 7.773 -20.266 1 83.19 209 ARG A CA 1
ATOM 1663 C C . ARG A 1 209 ? 20.344 6.859 -21.359 1 83.19 209 ARG A C 1
ATOM 1665 O O . ARG A 1 209 ? 20.375 5.637 -21.203 1 83.19 209 ARG A O 1
ATOM 1672 N N . ARG A 1 210 ? 20.844 7.566 -22.344 1 77.44 210 ARG A N 1
ATOM 1673 C CA . ARG A 1 210 ? 21.391 6.824 -23.469 1 77.44 210 ARG A CA 1
ATOM 1674 C C . ARG A 1 210 ? 22.562 5.953 -23.031 1 77.44 210 ARG A C 1
ATOM 1676 O O . ARG A 1 210 ? 23.453 6.41 -22.312 1 77.44 210 ARG A O 1
ATOM 1683 N N . GLY A 1 211 ? 22.516 4.648 -23.484 1 73.31 211 GLY A N 1
ATOM 1684 C CA . GLY A 1 211 ? 23.625 3.746 -23.219 1 73.31 211 GLY A CA 1
ATOM 1685 C C . GLY A 1 211 ? 23.484 2.984 -21.906 1 73.31 211 GLY A C 1
ATOM 1686 O O . GLY A 1 211 ? 24.297 2.113 -21.594 1 73.31 211 GLY A O 1
ATOM 1687 N N . GLU A 1 212 ? 22.438 3.293 -21.172 1 79.5 212 GLU A N 1
ATOM 1688 C CA . GLU A 1 212 ? 22.234 2.584 -19.922 1 79.5 212 GLU A CA 1
ATOM 1689 C C . GLU A 1 212 ? 21.266 1.423 -20.094 1 79.5 212 GLU A C 1
ATOM 1691 O O . GLU A 1 212 ? 20.469 1.408 -21.031 1 79.5 212 GLU A O 1
ATOM 1696 N N . LEU A 1 213 ? 21.422 0.482 -19.172 1 81.44 213 LEU A N 1
ATOM 1697 C CA . LEU A 1 213 ? 20.484 -0.632 -19.141 1 81.44 213 LEU A CA 1
ATOM 1698 C C . LEU A 1 213 ? 19.297 -0.307 -18.25 1 81.44 213 LEU A C 1
ATOM 1700 O O . LEU A 1 213 ? 19.453 0.315 -17.203 1 81.44 213 LEU A O 1
ATOM 1704 N N . ILE A 1 214 ? 18.172 -0.744 -18.797 1 86.88 214 ILE A N 1
ATOM 1705 C CA . ILE A 1 214 ? 16.953 -0.633 -18.031 1 86.88 214 ILE A CA 1
ATOM 1706 C C . ILE A 1 214 ? 16.531 -2.014 -17.531 1 86.88 214 ILE A C 1
ATOM 1708 O O . ILE A 1 214 ? 16.531 -2.982 -18.281 1 86.88 214 ILE A O 1
ATOM 1712 N N . LEU A 1 215 ? 16.312 -2.113 -16.281 1 89 215 LEU A N 1
ATOM 1713 C CA . LEU A 1 215 ? 15.844 -3.344 -15.664 1 89 215 LEU A CA 1
ATOM 1714 C C . LEU A 1 215 ? 14.438 -3.166 -15.094 1 89 215 LEU A C 1
ATOM 1716 O O . LEU A 1 215 ? 14.195 -2.258 -14.297 1 89 215 LEU A O 1
ATOM 1720 N N . VAL A 1 216 ? 13.5 -3.996 -15.578 1 92.38 216 VAL A N 1
ATOM 1721 C CA . VAL A 1 216 ? 12.141 -3.955 -15.055 1 92.38 216 VAL A CA 1
ATOM 1722 C C . VAL A 1 216 ? 11.75 -5.332 -14.516 1 92.38 216 VAL A C 1
ATOM 1724 O O . VAL A 1 216 ? 11.812 -6.328 -15.242 1 92.38 216 VAL A O 1
ATOM 1727 N N . ASP A 1 217 ? 11.516 -5.371 -13.305 1 93.69 217 ASP A N 1
ATOM 1728 C CA . ASP A 1 217 ? 10.961 -6.531 -12.609 1 93.69 217 ASP A CA 1
ATOM 1729 C C . ASP A 1 217 ? 9.547 -6.254 -12.117 1 93.69 217 ASP A C 1
ATOM 1731 O O . ASP A 1 217 ? 9.344 -5.434 -11.219 1 93.69 217 ASP A O 1
ATOM 1735 N N . SER A 1 218 ? 8.625 -6.895 -12.703 1 95.5 218 SER A N 1
ATOM 1736 C CA . SER A 1 218 ? 7.238 -6.609 -12.352 1 95.5 218 SER A CA 1
ATOM 1737 C C . SER A 1 218 ? 6.367 -7.855 -12.484 1 95.5 218 SER A C 1
ATOM 1739 O O . SER A 1 218 ? 6.801 -8.859 -13.047 1 95.5 218 SER A O 1
ATOM 1741 N N . GLY A 1 219 ? 5.266 -7.762 -11.883 1 95.19 219 GLY A N 1
ATOM 1742 C CA . GLY A 1 219 ? 4.199 -8.75 -11.969 1 95.19 219 GLY A CA 1
ATOM 1743 C C . GLY A 1 219 ? 2.814 -8.133 -11.945 1 95.19 219 GLY A C 1
ATOM 1744 O O . GLY A 1 219 ? 2.619 -7.047 -11.391 1 95.19 219 GLY A O 1
ATOM 1745 N N . CYS A 1 220 ? 1.942 -8.812 -12.57 1 95.31 220 CYS A N 1
ATOM 1746 C CA . CYS A 1 220 ? 0.54 -8.414 -12.586 1 95.31 220 CYS A CA 1
ATOM 1747 C C . CYS A 1 220 ? -0.332 -9.453 -11.891 1 95.31 220 CYS A C 1
ATOM 1749 O O . CYS A 1 220 ? -0 -10.641 -11.883 1 95.31 220 CYS A O 1
ATOM 1751 N N . GLU A 1 221 ? -1.381 -8.953 -11.328 1 95.5 221 GLU A N 1
ATOM 1752 C CA . GLU A 1 221 ? -2.32 -9.844 -10.656 1 95.5 221 GLU A CA 1
ATOM 1753 C C . GLU A 1 221 ? -3.637 -9.938 -11.422 1 95.5 221 GLU A C 1
ATOM 1755 O O . GLU A 1 221 ? -4.148 -8.93 -11.914 1 95.5 221 GLU A O 1
ATOM 1760 N N . VAL A 1 222 ? -4.09 -11.148 -11.586 1 95 222 VAL A N 1
ATOM 1761 C CA . VAL A 1 222 ? -5.402 -11.438 -12.156 1 95 222 VAL A CA 1
ATOM 1762 C C . VAL A 1 222 ? -6.113 -12.5 -11.32 1 95 222 VAL A C 1
ATOM 1764 O O . VAL A 1 222 ? -5.676 -13.648 -11.266 1 95 222 VAL A O 1
ATOM 1767 N N . GLY A 1 223 ? -7.176 -12.086 -10.656 1 92.06 223 GLY A N 1
ATOM 1768 C CA . GLY A 1 223 ? -7.887 -13.039 -9.812 1 92.06 223 GLY A CA 1
ATOM 1769 C C . GLY A 1 223 ? -7.02 -13.625 -8.719 1 92.06 223 GLY A C 1
ATOM 1770 O O . GLY A 1 223 ? -7.051 -14.836 -8.477 1 92.06 223 GLY A O 1
ATOM 1771 N N . HIS A 1 224 ? -6.145 -12.938 -8.219 1 92.81 224 HIS A N 1
ATOM 1772 C CA . HIS A 1 224 ? -5.25 -13.281 -7.117 1 92.81 224 HIS A CA 1
ATOM 1773 C C . HIS A 1 224 ? -4.078 -14.133 -7.602 1 92.81 224 HIS A C 1
ATOM 1775 O O . HIS A 1 224 ? -3.227 -14.531 -6.805 1 92.81 224 HIS A O 1
ATOM 1781 N N . TYR A 1 225 ? -4.047 -14.414 -8.82 1 93.81 225 TYR A N 1
ATOM 1782 C CA . TYR A 1 225 ? -2.912 -15.133 -9.391 1 93.81 225 TYR A CA 1
ATOM 1783 C C . TYR A 1 225 ? -1.958 -14.172 -10.094 1 93.81 225 TYR A C 1
ATOM 1785 O O . TYR A 1 225 ? -2.395 -13.234 -10.766 1 93.81 225 TYR A O 1
ATOM 1793 N N . CYS A 1 226 ? -0.683 -14.406 -9.875 1 93.94 226 CYS A N 1
ATOM 1794 C CA . CYS A 1 226 ? 0.312 -13.398 -10.219 1 93.94 226 CYS A CA 1
ATOM 1795 C C . CYS A 1 226 ? 1.245 -13.906 -11.312 1 93.94 226 CYS A C 1
ATOM 1797 O O . CYS A 1 226 ? 1.409 -15.117 -11.484 1 93.94 226 CYS A O 1
ATOM 1799 N N . SER A 1 227 ? 1.738 -13.031 -12.039 1 93.44 227 SER A N 1
ATOM 1800 C CA . SER A 1 227 ? 2.887 -13.25 -12.914 1 93.44 227 SER A CA 1
ATOM 1801 C C . SER A 1 227 ? 4.141 -12.594 -12.359 1 93.44 227 SER A C 1
ATOM 1803 O O . SER A 1 227 ? 4.066 -11.812 -11.406 1 93.44 227 SER A O 1
ATOM 1805 N N . ASP A 1 228 ? 5.242 -12.984 -12.859 1 91.88 228 ASP A N 1
ATOM 1806 C CA . ASP A 1 228 ? 6.543 -12.453 -12.461 1 91.88 228 ASP A CA 1
ATOM 1807 C C . ASP A 1 228 ? 7.531 -12.492 -13.625 1 91.88 228 ASP A C 1
ATOM 1809 O O . ASP A 1 228 ? 7.844 -13.57 -14.133 1 91.88 228 ASP A O 1
ATOM 1813 N N . MET A 1 229 ? 7.941 -11.344 -13.977 1 90.62 229 MET A N 1
ATOM 1814 C CA . MET A 1 229 ? 8.844 -11.258 -15.125 1 90.62 229 MET A CA 1
ATOM 1815 C C . MET A 1 229 ? 9.867 -10.141 -14.93 1 90.62 229 MET A C 1
ATOM 1817 O O . MET A 1 229 ? 9.523 -9.062 -14.453 1 90.62 229 MET A O 1
ATOM 1821 N N . THR A 1 230 ? 11.031 -10.469 -15.227 1 87.94 230 THR A N 1
ATOM 1822 C CA . THR A 1 230 ? 12.086 -9.461 -15.258 1 87.94 230 THR A CA 1
ATOM 1823 C C . THR A 1 230 ? 12.734 -9.391 -16.625 1 87.94 230 THR A C 1
ATOM 1825 O O . THR A 1 230 ? 13.047 -10.43 -17.234 1 87.94 230 THR A O 1
ATOM 1828 N N . ARG A 1 231 ? 12.859 -8.203 -17.141 1 85.31 231 ARG A N 1
ATOM 1829 C CA . ARG A 1 231 ? 13.539 -7.957 -18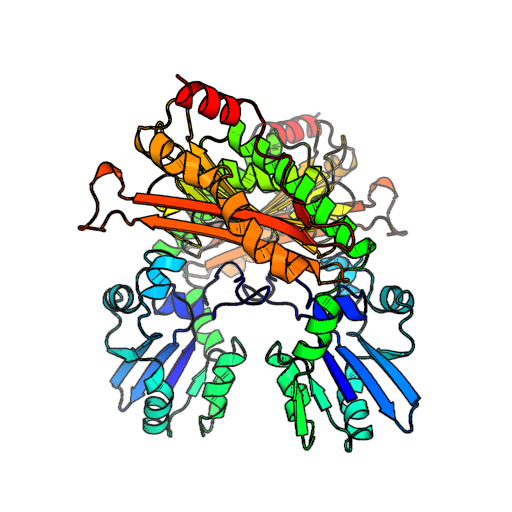.406 1 85.31 231 ARG A CA 1
ATOM 1830 C C . ARG A 1 231 ? 14.562 -6.832 -18.266 1 85.31 231 ARG A C 1
ATOM 1832 O O . ARG A 1 231 ? 14.391 -5.93 -17.438 1 85.31 231 ARG A O 1
ATOM 1839 N N . VAL A 1 232 ? 15.531 -6.953 -19.078 1 82.88 232 VAL A N 1
ATOM 1840 C CA . VAL A 1 232 ? 16.578 -5.941 -19.172 1 82.88 232 VAL A CA 1
ATOM 1841 C C . VAL A 1 232 ? 16.828 -5.582 -20.625 1 82.88 232 VAL A C 1
ATOM 1843 O O . VAL A 1 232 ? 16.906 -6.465 -21.484 1 82.88 232 VAL A O 1
ATOM 1846 N N . TRP A 1 233 ? 16.875 -4.273 -20.891 1 80.56 233 TRP A N 1
ATOM 1847 C CA . TRP A 1 233 ? 17.141 -3.822 -22.25 1 80.56 233 TRP A CA 1
ATOM 1848 C C . TRP A 1 233 ? 17.859 -2.477 -22.25 1 80.56 233 TRP A C 1
ATOM 1850 O O . TRP A 1 233 ? 17.859 -1.77 -21.234 1 80.56 233 TRP A O 1
ATOM 1860 N N . PRO A 1 234 ? 18.484 -2.193 -23.312 1 78 234 PRO A N 1
ATOM 1861 C CA . PRO A 1 234 ? 19.109 -0.872 -23.391 1 78 234 PRO A CA 1
ATOM 1862 C C . PRO A 1 234 ? 18.109 0.247 -23.641 1 78 234 PRO A C 1
ATOM 1864 O O . PRO A 1 234 ? 17.125 0.047 -24.375 1 78 234 PRO A O 1
ATOM 1867 N N . SER A 1 235 ? 18.062 1.436 -22.984 1 73.94 235 SER A N 1
ATOM 1868 C CA . SER A 1 235 ? 17.172 2.57 -23.188 1 73.94 235 SER A CA 1
ATOM 1869 C C . SER A 1 235 ? 17.156 2.998 -24.656 1 73.94 235 SER A C 1
ATOM 1871 O O . SER A 1 235 ? 16.094 3.191 -25.25 1 73.94 235 SER A O 1
ATOM 1873 N N . CYS A 1 236 ? 17.938 3.83 -25.266 1 61.31 236 CYS A N 1
ATOM 1874 C CA . CYS A 1 236 ? 17.984 4.309 -26.641 1 61.31 236 CYS A CA 1
ATOM 1875 C C . CYS A 1 236 ? 19.172 3.699 -27.391 1 61.31 236 CYS A C 1
ATOM 1877 O O . CYS A 1 236 ? 20.328 3.883 -26.984 1 61.31 236 CYS A O 1
ATOM 1879 N N . GLY A 1 237 ? 18.938 2.932 -28.438 1 52.78 237 GLY A N 1
ATOM 1880 C CA . GLY A 1 237 ? 19.812 2.646 -29.562 1 52.78 237 GLY A CA 1
ATOM 1881 C C . GLY A 1 237 ? 20.875 1.612 -29.25 1 52.78 237 GLY A C 1
ATOM 1882 O O . GLY A 1 237 ? 20.562 0.489 -28.844 1 52.78 237 GLY A O 1
ATOM 1883 N N . GLU A 1 238 ? 22.156 2.086 -29 1 52.34 238 GLU A N 1
ATOM 1884 C CA . GLU A 1 238 ? 23.391 1.328 -29.094 1 52.34 238 GLU A CA 1
ATOM 1885 C C . GLU A 1 238 ? 23.766 0.68 -27.766 1 52.34 238 GLU A C 1
ATOM 1887 O O . GLU A 1 238 ? 23.734 1.337 -26.719 1 52.34 238 GLU A O 1
ATOM 1892 N N . CYS A 1 239 ? 23.312 -0.583 -27.609 1 52.31 239 CYS A N 1
ATOM 1893 C CA . CYS A 1 239 ? 23.828 -1.282 -26.438 1 52.31 239 CYS A CA 1
ATOM 1894 C C . CYS A 1 239 ? 25.344 -1.16 -26.359 1 52.31 239 CYS A C 1
ATOM 1896 O O . CYS A 1 239 ? 26.047 -1.273 -27.375 1 52.31 239 CYS A O 1
ATOM 1898 N N . GLY A 1 240 ? 25.688 -0.504 -25.453 1 54.59 240 GLY A N 1
ATOM 1899 C CA . GLY A 1 240 ? 27.125 -0.496 -25.281 1 54.59 240 GLY A CA 1
ATOM 1900 C C . GLY A 1 240 ? 27.75 -1.883 -25.312 1 54.59 240 GLY A C 1
ATOM 1901 O O . GLY A 1 240 ? 27.031 -2.879 -25.453 1 54.59 240 GLY A O 1
ATOM 1902 N N . GLN A 1 241 ? 29.031 -1.938 -25.484 1 54.28 241 GLN A N 1
ATOM 1903 C CA . GLN A 1 241 ? 29.844 -3.145 -25.594 1 54.28 241 GLN A CA 1
ATOM 1904 C C . GLN A 1 241 ? 29.469 -4.156 -24.516 1 54.28 241 GLN A C 1
ATOM 1906 O O . GLN A 1 241 ? 29.391 -5.359 -24.781 1 54.28 241 GLN A O 1
ATOM 1911 N N . ILE A 1 242 ? 29.047 -3.676 -23.406 1 55.72 242 ILE A N 1
ATOM 1912 C CA . ILE A 1 242 ? 28.797 -4.57 -22.281 1 55.72 242 ILE A CA 1
ATOM 1913 C C . ILE A 1 242 ? 27.516 -5.359 -22.516 1 55.72 242 ILE A C 1
ATOM 1915 O O . ILE A 1 242 ? 27.453 -6.559 -22.234 1 55.72 242 ILE A O 1
ATOM 1919 N N . LEU A 1 243 ? 26.562 -4.727 -23.047 1 56.94 243 LEU A N 1
ATOM 1920 C CA . LEU A 1 243 ? 25.297 -5.414 -23.297 1 56.94 243 LEU A CA 1
ATOM 1921 C C . LEU A 1 243 ? 25.469 -6.457 -24.391 1 56.94 243 LEU A C 1
ATOM 1923 O O . LEU A 1 243 ? 24.859 -7.531 -24.328 1 56.94 243 LEU A O 1
ATOM 1927 N N . LYS A 1 244 ? 26.328 -6.043 -25.266 1 56.09 244 LYS A N 1
ATOM 1928 C CA . LYS A 1 244 ? 26.609 -6.988 -26.344 1 56.09 244 LYS A CA 1
ATOM 1929 C C . LYS A 1 244 ? 27.25 -8.258 -25.812 1 56.09 244 LYS A C 1
ATOM 1931 O O . LYS A 1 244 ? 26.953 -9.359 -26.281 1 56.09 244 LYS A O 1
ATOM 1936 N N . GLU A 1 245 ? 27.984 -8.047 -24.797 1 58.41 245 GLU A N 1
ATOM 1937 C CA . GLU A 1 245 ? 28.719 -9.18 -24.25 1 58.41 245 GLU A CA 1
ATOM 1938 C C . GLU A 1 245 ? 27.875 -9.969 -23.25 1 58.41 245 GLU A C 1
ATOM 1940 O O . GLU A 1 245 ? 28 -11.195 -23.156 1 58.41 245 GLU A O 1
ATOM 1945 N N . CYS A 1 246 ? 27.078 -9.234 -22.562 1 56.53 246 CYS A N 1
ATOM 1946 C CA . CYS A 1 246 ? 26.344 -9.891 -21.484 1 56.53 246 CYS A CA 1
ATOM 1947 C C . CYS A 1 246 ? 25 -10.414 -21.984 1 56.53 246 CYS A C 1
ATOM 1949 O O . CYS A 1 246 ? 24.438 -11.352 -21.422 1 56.53 246 CYS A O 1
ATOM 1951 N N . PHE A 1 247 ? 24.594 -9.859 -23.078 1 54.59 247 PHE A N 1
ATOM 1952 C CA . PHE A 1 247 ? 23.219 -10.078 -23.531 1 54.59 247 PHE A CA 1
ATOM 1953 C C . PHE A 1 247 ? 23.047 -11.508 -24.031 1 54.59 247 PHE A C 1
ATOM 1955 O O . PHE A 1 247 ? 22 -12.125 -23.781 1 54.59 247 PHE A O 1
ATOM 1962 N N . PRO A 1 248 ? 23.984 -11.93 -24.766 1 51.97 248 PRO A N 1
ATOM 1963 C CA . PRO A 1 248 ? 23.719 -13.312 -25.156 1 51.97 248 PRO A CA 1
ATOM 1964 C C . PRO A 1 248 ? 23.453 -14.227 -23.953 1 51.97 248 PRO A C 1
ATOM 1966 O O . PRO A 1 248 ? 22.672 -15.18 -24.047 1 51.97 248 PRO A O 1
ATOM 1969 N N . VAL A 1 249 ? 24.062 -13.93 -22.953 1 49.94 249 VAL A N 1
ATOM 1970 C CA . VAL A 1 249 ? 23.875 -14.734 -21.734 1 49.94 249 VAL A CA 1
ATOM 1971 C C . VAL A 1 249 ? 22.469 -14.508 -21.188 1 49.94 249 VAL A C 1
ATOM 1973 O O . VAL A 1 249 ? 21.828 -15.445 -20.688 1 49.94 249 VAL A O 1
ATOM 1976 N N . LEU A 1 250 ? 22.031 -13.281 -21.391 1 51.09 250 LEU A N 1
ATOM 1977 C CA . LEU A 1 250 ? 20.75 -12.906 -20.812 1 51.09 250 LEU A CA 1
ATOM 1978 C C . LEU A 1 250 ? 19.594 -13.445 -21.656 1 51.09 250 LEU A C 1
ATOM 1980 O O . LEU A 1 250 ? 18.531 -13.75 -21.141 1 51.09 250 LEU A O 1
ATOM 1984 N N . ARG A 1 251 ? 19.594 -13.375 -23.062 1 48.19 251 ARG A N 1
ATOM 1985 C CA . ARG A 1 251 ? 18.5 -13.562 -24 1 48.19 251 ARG A CA 1
ATOM 1986 C C . ARG A 1 251 ? 18.219 -15.047 -24.219 1 48.19 251 ARG A C 1
ATOM 1988 O O . ARG A 1 251 ? 17.312 -15.406 -24.969 1 48.19 251 ARG A O 1
ATOM 1995 N N . GLY A 1 252 ? 18.578 -15.953 -23.422 1 50.09 252 GLY A N 1
ATOM 1996 C CA . GLY A 1 252 ? 17.938 -17.203 -23.797 1 50.09 252 GLY A CA 1
ATOM 1997 C C . GLY A 1 252 ? 18.875 -18.391 -23.75 1 50.09 252 GLY A C 1
ATOM 1998 O O . GLY A 1 252 ? 18.438 -19.516 -23.438 1 50.09 252 GLY A O 1
ATOM 1999 N N . ARG A 1 253 ? 20.031 -18.109 -24.219 1 47.34 253 ARG A N 1
ATOM 2000 C CA . ARG A 1 253 ? 20.844 -19.328 -24.172 1 47.34 253 ARG A CA 1
ATOM 2001 C C . ARG A 1 253 ? 20.953 -19.828 -22.734 1 47.34 253 ARG A C 1
ATOM 2003 O O . ARG A 1 253 ? 20.953 -21.047 -22.5 1 47.34 253 ARG A O 1
ATOM 2010 N N . CYS A 1 254 ? 20.953 -18.938 -21.953 1 48.59 254 CYS A N 1
ATOM 2011 C CA . CYS A 1 254 ? 21.141 -19.344 -20.562 1 48.59 254 CYS A CA 1
ATOM 2012 C C . CYS A 1 254 ? 19.844 -19.938 -20 1 48.59 254 CYS A C 1
ATOM 2014 O O . CYS A 1 254 ? 19.875 -20.922 -19.266 1 48.59 254 CYS A O 1
ATOM 2016 N N . MET A 1 255 ? 18.75 -19.375 -20.5 1 53.59 255 MET A N 1
ATOM 2017 C CA . MET A 1 255 ? 17.516 -19.953 -19.984 1 53.59 255 MET A CA 1
ATOM 2018 C C . MET A 1 255 ? 17.312 -21.359 -20.5 1 53.59 255 MET A C 1
ATOM 2020 O O . MET A 1 255 ? 16.875 -22.25 -19.766 1 53.59 255 MET A O 1
ATOM 2024 N N . ASN A 1 256 ? 17.734 -21.5 -21.797 1 53.53 256 ASN A N 1
ATOM 2025 C CA . ASN A 1 256 ? 17.656 -22.844 -22.328 1 53.53 256 ASN A CA 1
ATOM 2026 C C . ASN A 1 256 ? 18.609 -23.797 -21.625 1 53.53 256 ASN A C 1
ATOM 2028 O O . ASN A 1 256 ? 18.266 -24.938 -21.344 1 53.53 256 ASN A O 1
ATOM 2032 N N . VAL A 1 257 ? 19.781 -23.266 -21.406 1 51.88 257 VAL A N 1
ATOM 2033 C CA . VAL A 1 257 ? 20.781 -24.094 -20.75 1 51.88 257 VAL A CA 1
ATOM 2034 C C . VAL A 1 257 ? 20.359 -24.375 -19.312 1 51.88 257 VAL A C 1
ATOM 2036 O O . VAL A 1 257 ? 20.547 -25.5 -18.812 1 51.88 257 VAL A O 1
ATOM 2039 N N . CYS A 1 258 ? 19.781 -23.438 -18.766 1 53.88 258 CYS A N 1
ATOM 2040 C CA . CYS A 1 258 ? 19.359 -23.625 -17.375 1 53.88 258 CYS A CA 1
ATOM 2041 C C . CYS A 1 258 ? 18.125 -24.5 -17.297 1 53.88 258 CYS A C 1
ATOM 2043 O O . CYS A 1 258 ? 17.922 -25.219 -16.312 1 53.88 258 CYS A O 1
ATOM 2045 N N . TRP A 1 259 ? 17.516 -24.562 -18.406 1 60.09 259 TRP A N 1
ATOM 2046 C CA . TRP A 1 259 ? 16.219 -25.25 -18.438 1 60.09 259 TRP A CA 1
ATOM 2047 C C . TRP A 1 259 ? 16.422 -26.766 -18.578 1 60.09 259 TRP A C 1
ATOM 2049 O O . TRP A 1 259 ? 15.68 -27.547 -17.984 1 60.09 259 TRP A O 1
ATOM 2059 N N . ARG A 1 260 ? 17.391 -27.094 -19.281 1 57.66 260 ARG A N 1
ATOM 2060 C CA . ARG A 1 260 ? 17.516 -28.484 -19.656 1 57.66 260 ARG A CA 1
ATOM 2061 C C . ARG A 1 260 ? 17.656 -29.375 -18.438 1 57.66 260 ARG A C 1
ATOM 2063 O O . ARG A 1 260 ? 16.953 -30.391 -18.297 1 57.66 260 ARG A O 1
ATOM 2070 N N . PRO A 1 261 ? 18.5 -29.031 -17.562 1 55.88 261 PRO A N 1
ATOM 2071 C CA . PRO A 1 261 ? 18.609 -29.906 -16.391 1 55.88 261 PRO A CA 1
ATOM 2072 C C . PRO A 1 261 ? 17.359 -29.891 -15.523 1 55.88 261 PRO A C 1
ATOM 2074 O O . PRO A 1 261 ? 16.984 -30.906 -14.945 1 55.88 261 PRO A O 1
ATOM 2077 N N . ILE A 1 262 ? 16.781 -28.766 -15.43 1 58.56 262 ILE A N 1
ATOM 2078 C CA . ILE A 1 262 ? 15.594 -28.641 -14.586 1 58.56 262 ILE A CA 1
ATOM 2079 C C . ILE A 1 262 ? 14.453 -29.453 -15.188 1 58.56 262 ILE A C 1
ATOM 2081 O O . ILE A 1 262 ? 13.703 -30.109 -14.461 1 58.56 262 ILE A O 1
ATOM 2085 N N . TRP A 1 263 ? 14.484 -29.5 -16.438 1 61.34 263 TRP A N 1
ATOM 2086 C CA . TRP A 1 263 ? 13.414 -30.219 -17.125 1 61.34 263 TRP A CA 1
ATOM 2087 C C . TRP A 1 263 ? 13.539 -31.719 -16.922 1 61.34 263 TRP A C 1
ATOM 2089 O O . TRP A 1 263 ? 12.531 -32.406 -16.797 1 61.34 263 TRP A O 1
ATOM 2099 N N . SER A 1 264 ? 14.719 -32.125 -16.906 1 59.56 264 SER A N 1
ATOM 2100 C CA . SER A 1 264 ? 14.906 -33.562 -16.719 1 59.56 264 SER A CA 1
ATOM 2101 C C . SER A 1 264 ? 14.312 -34.031 -15.406 1 59.56 264 SER A C 1
ATOM 2103 O O . SER A 1 264 ? 13.812 -35.156 -15.312 1 59.56 264 SER A O 1
ATOM 2105 N N . VAL A 1 265 ? 14.336 -33.156 -14.523 1 59.06 265 VAL A N 1
ATOM 2106 C CA . VAL A 1 265 ? 13.805 -33.5 -13.211 1 59.06 265 VAL A CA 1
ATOM 2107 C C . VAL A 1 265 ? 12.297 -33.281 -13.18 1 59.06 265 VAL A C 1
ATOM 2109 O O . VAL A 1 265 ? 11.547 -34.094 -12.641 1 59.06 265 VAL A O 1
ATOM 2112 N N . LEU A 1 266 ? 11.906 -32.281 -13.859 1 62.53 266 LEU A N 1
ATOM 2113 C CA . LEU A 1 266 ? 10.531 -31.828 -13.703 1 62.53 266 LEU A CA 1
ATOM 2114 C C . LEU A 1 266 ? 9.594 -32.594 -14.617 1 62.53 266 LEU A C 1
ATOM 2116 O O . LEU A 1 266 ? 8.391 -32.688 -14.344 1 62.53 266 LEU A O 1
ATOM 2120 N N . ARG A 1 267 ? 10.18 -33.156 -15.648 1 59.34 267 ARG A N 1
ATOM 2121 C CA . ARG A 1 267 ? 9.367 -33.875 -16.625 1 59.34 267 ARG A CA 1
ATOM 2122 C C . ARG A 1 267 ? 8.625 -35.062 -15.984 1 59.34 267 ARG A C 1
ATOM 2124 O O . ARG A 1 267 ? 7.629 -35.531 -16.516 1 59.34 267 ARG A O 1
ATOM 2131 N N . HIS A 1 268 ? 9.125 -35.438 -14.898 1 61.22 268 HIS A N 1
ATOM 2132 C CA . HIS A 1 268 ? 8.492 -36.562 -14.234 1 61.22 268 HIS A CA 1
ATOM 2133 C C . HIS A 1 268 ? 7.293 -36.094 -13.398 1 61.22 268 HIS A C 1
ATOM 2135 O O . HIS A 1 268 ? 6.539 -36.938 -12.883 1 61.22 268 HIS A O 1
ATOM 2141 N N . LEU A 1 269 ? 7.23 -34.812 -13.406 1 64 269 LEU A N 1
ATOM 2142 C CA . LEU A 1 269 ? 6.105 -34.312 -12.625 1 64 269 LEU A CA 1
ATOM 2143 C C . LEU A 1 269 ? 4.82 -34.344 -13.445 1 64 269 LEU A C 1
ATOM 2145 O O . LEU A 1 269 ? 4.809 -33.969 -14.617 1 64 269 LEU A O 1
ATOM 2149 N N . LYS A 1 270 ? 3.842 -35.125 -13.039 1 64.62 270 LYS A N 1
ATOM 2150 C CA . LYS A 1 270 ? 2.553 -35.25 -13.711 1 64.62 270 LYS A CA 1
ATOM 2151 C C . LYS A 1 270 ? 1.652 -34.062 -13.43 1 64.62 270 LYS A C 1
ATOM 2153 O O . LYS A 1 270 ? 0.757 -33.75 -14.211 1 64.62 270 LYS A O 1
ATOM 2158 N N . ASP A 1 271 ? 2.002 -33.344 -12.477 1 73.5 271 ASP A N 1
ATOM 2159 C CA . ASP A 1 271 ? 1.131 -32.281 -12.039 1 73.5 271 ASP A CA 1
ATOM 2160 C C . ASP A 1 271 ? 1.511 -30.953 -12.719 1 73.5 271 ASP A C 1
ATOM 2162 O O . ASP A 1 271 ? 2.641 -30.797 -13.188 1 73.5 271 ASP A O 1
ATOM 2166 N N . LYS A 1 272 ? 0.418 -30.188 -12.953 1 76.88 272 LYS A N 1
ATOM 2167 C CA . LYS A 1 272 ? 0.688 -28.828 -13.43 1 76.88 272 LYS A CA 1
ATOM 2168 C C . LYS A 1 272 ? 1.333 -27.984 -12.344 1 76.88 272 LYS A C 1
ATOM 2170 O O . LYS A 1 272 ? 0.725 -27.734 -11.297 1 76.88 272 LYS A O 1
ATOM 2175 N N . ILE A 1 273 ? 2.576 -27.547 -12.562 1 78.62 273 ILE A N 1
ATOM 2176 C CA . ILE A 1 273 ? 3.338 -26.812 -11.555 1 78.62 273 ILE A CA 1
ATOM 2177 C C . ILE A 1 273 ? 3.91 -25.531 -12.18 1 78.62 273 ILE A C 1
ATOM 2179 O O . ILE A 1 273 ? 4.395 -25.547 -13.312 1 78.62 273 ILE A O 1
ATOM 2183 N N . ARG A 1 274 ? 3.697 -24.5 -11.461 1 77.38 274 ARG A N 1
ATOM 2184 C CA . ARG A 1 274 ? 4.316 -23.234 -11.875 1 77.38 274 ARG A CA 1
ATOM 2185 C C . ARG A 1 274 ? 5.723 -23.109 -11.297 1 77.38 274 ARG A C 1
ATOM 2187 O O . ARG A 1 274 ? 5.945 -23.406 -10.125 1 77.38 274 ARG A O 1
ATOM 2194 N N . LEU A 1 275 ? 6.621 -22.641 -12.156 1 70.94 275 LEU A N 1
ATOM 2195 C CA . LEU A 1 275 ? 7.996 -22.375 -11.75 1 70.94 275 LEU A CA 1
ATOM 2196 C C . LEU A 1 275 ? 8.469 -21.016 -12.258 1 70.94 275 LEU A C 1
ATOM 2198 O O . LEU A 1 275 ? 8.102 -20.609 -13.359 1 70.94 275 LEU A O 1
ATOM 2202 N N . ILE A 1 276 ? 9.172 -20.344 -11.375 1 71.38 276 ILE A N 1
ATOM 2203 C CA . ILE A 1 276 ? 9.836 -19.109 -11.781 1 71.38 276 ILE A CA 1
ATOM 2204 C C . ILE A 1 276 ? 11.328 -19.344 -11.969 1 71.38 276 ILE A C 1
ATOM 2206 O O . ILE A 1 276 ? 11.992 -19.859 -11.062 1 71.38 276 ILE A O 1
ATOM 2210 N N . LEU A 1 277 ? 11.812 -19.062 -13.07 1 67.06 277 LEU A N 1
ATOM 2211 C CA . LEU A 1 277 ? 13.242 -19.141 -13.344 1 67.06 277 LEU A CA 1
ATOM 2212 C C . LEU A 1 277 ? 13.875 -17.75 -13.336 1 67.06 277 LEU A C 1
ATOM 2214 O O . LEU A 1 277 ? 13.344 -16.812 -13.945 1 67.06 277 LEU A O 1
ATOM 2218 N N . SER A 1 278 ? 14.945 -17.656 -12.484 1 68.81 278 SER A N 1
ATOM 2219 C CA . SER A 1 278 ? 15.57 -16.344 -12.359 1 68.81 278 SER A CA 1
ATOM 2220 C C . SER A 1 278 ? 17.078 -16.438 -12.508 1 68.81 278 SER A C 1
ATOM 2222 O O . SER A 1 278 ? 17.703 -17.375 -11.992 1 68.81 278 SER A O 1
ATOM 2224 N N . MET A 1 279 ? 17.672 -15.594 -13.352 1 66.75 279 MET A N 1
ATOM 2225 C CA . MET A 1 279 ? 19.109 -15.352 -13.461 1 66.75 279 MET A CA 1
ATOM 2226 C C . MET A 1 279 ? 19.438 -13.906 -13.102 1 66.75 279 MET A C 1
ATOM 2228 O O . MET A 1 279 ? 18.797 -12.977 -13.586 1 66.75 279 MET A O 1
ATOM 2232 N N . ARG A 1 280 ? 20.453 -13.805 -12.18 1 70.56 280 ARG A N 1
ATOM 2233 C CA . ARG A 1 280 ? 20.734 -12.469 -11.68 1 70.56 280 ARG A CA 1
ATOM 2234 C C . ARG A 1 280 ? 22.234 -12.188 -11.664 1 70.56 280 ARG A C 1
ATOM 2236 O O . ARG A 1 280 ? 23.031 -13.086 -11.391 1 70.56 280 ARG A O 1
ATOM 2243 N N . LEU A 1 281 ? 22.609 -10.938 -12.086 1 69.25 281 LEU A N 1
ATOM 2244 C CA . LEU A 1 281 ? 23.953 -10.383 -11.984 1 69.25 281 LEU A CA 1
ATOM 2245 C C . LEU A 1 281 ? 23.906 -8.922 -11.547 1 69.25 281 LEU A C 1
ATOM 2247 O O . LEU A 1 281 ? 23.312 -8.086 -12.227 1 69.25 281 LEU A O 1
ATOM 2251 N N . TYR A 1 282 ? 24.438 -8.688 -10.383 1 75.25 282 TYR A N 1
ATOM 2252 C CA . TYR A 1 282 ? 24.5 -7.324 -9.875 1 75.25 282 TYR A CA 1
ATOM 2253 C C . TYR A 1 282 ? 25.953 -6.906 -9.609 1 75.25 282 TYR A C 1
ATOM 2255 O O . TYR A 1 282 ? 26.656 -7.547 -8.828 1 75.25 282 TYR A O 1
ATOM 2263 N N . ILE A 1 283 ? 26.391 -5.895 -10.312 1 74.06 283 ILE A N 1
ATOM 2264 C CA . ILE A 1 283 ? 27.734 -5.367 -10.102 1 74.06 283 ILE A CA 1
ATOM 2265 C C . ILE A 1 283 ? 27.641 -3.926 -9.602 1 74.06 283 ILE A C 1
ATOM 2267 O O . ILE A 1 283 ? 27.344 -3.012 -10.375 1 74.06 283 ILE A O 1
ATOM 2271 N N . SER A 1 284 ? 27.922 -3.803 -8.367 1 76.75 284 SER A N 1
ATOM 2272 C CA . SER A 1 284 ? 27.859 -2.469 -7.777 1 76.75 284 SER A CA 1
ATOM 2273 C C . SER A 1 284 ? 28.938 -1.557 -8.359 1 76.75 284 SER A C 1
ATOM 2275 O O . SER A 1 284 ? 29.984 -2.031 -8.82 1 76.75 284 SER A O 1
ATOM 2277 N N . ARG A 1 285 ? 28.609 -0.284 -8.281 1 80.12 285 ARG A N 1
ATOM 2278 C CA . ARG A 1 285 ? 29.562 0.706 -8.766 1 80.12 285 ARG A CA 1
ATOM 2279 C C . ARG A 1 285 ? 30.844 0.687 -7.945 1 80.12 285 ARG A C 1
ATOM 2281 O O . ARG A 1 285 ? 31.922 0.97 -8.461 1 80.12 285 ARG A O 1
ATOM 2288 N N . ASP A 1 286 ? 30.703 0.268 -6.742 1 76 286 ASP A N 1
ATOM 2289 C CA . ASP A 1 286 ? 31.828 0.311 -5.824 1 76 286 ASP A CA 1
ATOM 2290 C C . ASP A 1 286 ? 32.625 -0.989 -5.879 1 76 286 ASP A C 1
ATOM 2292 O O . ASP A 1 286 ? 33.594 -1.163 -5.129 1 76 286 ASP A O 1
ATOM 2296 N N . CYS A 1 287 ? 32.25 -1.797 -6.789 1 71.19 287 CYS A N 1
ATOM 2297 C CA . CYS A 1 287 ? 32.969 -3.055 -6.926 1 71.19 287 CYS A CA 1
ATOM 2298 C C . CYS A 1 287 ? 34.375 -2.826 -7.52 1 71.19 287 CYS A C 1
ATOM 2300 O O . CYS A 1 287 ? 34.5 -2.51 -8.703 1 71.19 287 CYS A O 1
ATOM 2302 N N . GLY A 1 288 ? 35.375 -2.861 -6.742 1 69.69 288 GLY A N 1
ATOM 2303 C CA . GLY A 1 288 ? 36.719 -2.545 -7.164 1 69.69 288 GLY A CA 1
ATOM 2304 C C . GLY A 1 288 ? 37.406 -3.668 -7.938 1 69.69 288 GLY A C 1
ATOM 2305 O O . GLY A 1 288 ? 38.438 -3.471 -8.555 1 69.69 288 GLY A O 1
ATOM 2306 N N . TYR A 1 289 ? 36.781 -4.77 -8.031 1 71.5 289 TYR A N 1
ATOM 2307 C CA . TYR A 1 289 ? 37.438 -5.922 -8.625 1 71.5 289 TYR A CA 1
ATOM 2308 C C . TYR A 1 289 ? 37 -6.125 -10.07 1 71.5 289 TYR A C 1
ATOM 2310 O O . TYR A 1 289 ? 37.469 -7.051 -10.734 1 71.5 289 TYR A O 1
ATOM 2318 N N . VAL A 1 290 ? 36.125 -5.328 -10.5 1 73.69 290 VAL A N 1
ATOM 2319 C CA . VAL A 1 290 ? 35.625 -5.422 -11.867 1 73.69 290 VAL A CA 1
ATOM 2320 C C . VAL A 1 290 ? 35.969 -4.164 -12.648 1 73.69 290 VAL A C 1
ATOM 2322 O O . VAL A 1 290 ? 36.156 -3.094 -12.062 1 73.69 290 VAL A O 1
ATOM 2325 N N . TYR A 1 291 ? 36.219 -4.363 -13.898 1 74 291 TYR A N 1
ATOM 2326 C CA . TYR A 1 291 ? 36.531 -3.215 -14.742 1 74 291 TYR A CA 1
ATOM 2327 C C . TYR A 1 291 ? 35.438 -2.158 -14.641 1 74 291 TYR A C 1
ATOM 2329 O O . TYR A 1 291 ? 34.25 -2.488 -14.461 1 74 291 TYR A O 1
ATOM 2337 N N . ASP A 1 292 ? 35.781 -0.971 -14.773 1 75.25 292 ASP A N 1
ATOM 2338 C CA . ASP A 1 292 ? 34.906 0.191 -14.594 1 75.25 292 ASP A CA 1
ATOM 2339 C C . ASP A 1 292 ? 33.688 0.116 -15.5 1 75.25 292 ASP A C 1
ATOM 2341 O O . ASP A 1 292 ? 32.594 0.497 -15.102 1 75.25 292 ASP A O 1
ATOM 2345 N N . GLU A 1 293 ? 33.875 -0.466 -16.656 1 71.44 293 GLU A N 1
ATOM 2346 C CA . GLU A 1 293 ? 32.812 -0.47 -17.656 1 71.44 293 GLU A CA 1
ATOM 2347 C C . GLU A 1 293 ? 31.688 -1.392 -17.25 1 71.44 293 GLU A C 1
ATOM 2349 O O . GLU A 1 293 ? 30.562 -1.277 -17.781 1 71.44 293 GLU A O 1
ATOM 2354 N N . TYR A 1 294 ? 32 -2.252 -16.281 1 73.81 294 TYR A N 1
ATOM 2355 C CA . TYR A 1 294 ? 31.016 -3.232 -15.891 1 73.81 294 TYR A CA 1
ATOM 2356 C C . TYR A 1 294 ? 30.391 -2.865 -14.547 1 73.81 294 TYR A C 1
ATOM 2358 O O . TYR A 1 294 ? 29.484 -3.557 -14.062 1 73.81 294 TYR A O 1
ATOM 2366 N N . ARG A 1 295 ? 30.812 -1.777 -14.078 1 75.62 295 ARG A N 1
ATOM 2367 C CA . ARG A 1 295 ? 30.312 -1.386 -12.766 1 75.62 295 ARG A CA 1
ATOM 2368 C C . ARG A 1 295 ? 28.984 -0.63 -12.883 1 75.62 295 ARG A C 1
ATOM 2370 O O . ARG A 1 295 ? 28.766 0.088 -13.859 1 75.62 295 ARG A O 1
ATOM 2377 N N . GLY A 1 296 ? 28.109 -0.869 -11.891 1 78.69 296 GLY A N 1
ATOM 2378 C CA . GLY A 1 296 ? 26.844 -0.172 -11.867 1 78.69 296 GLY A CA 1
ATOM 2379 C C . GLY A 1 296 ? 25.797 -0.8 -12.773 1 78.69 296 GLY A C 1
ATOM 2380 O O . GLY A 1 296 ? 24.969 -0.098 -13.352 1 78.69 296 GLY A O 1
ATOM 2381 N N . ILE A 1 297 ? 25.984 -2.111 -13.008 1 76.88 297 ILE A N 1
ATOM 2382 C CA . ILE A 1 297 ? 25.062 -2.799 -13.914 1 76.88 297 ILE A CA 1
ATOM 2383 C C . ILE A 1 297 ? 24.312 -3.893 -13.156 1 76.88 297 ILE A C 1
ATOM 2385 O O . ILE A 1 297 ? 24.922 -4.691 -12.445 1 76.88 297 ILE A O 1
ATOM 2389 N N . GLY A 1 298 ? 23.031 -3.846 -13.18 1 81.38 298 GLY A N 1
ATOM 2390 C CA . GLY A 1 298 ? 22.188 -4.918 -12.68 1 81.38 298 GLY A CA 1
ATOM 2391 C C . GLY A 1 298 ? 21.422 -5.641 -13.773 1 81.38 298 GLY A C 1
ATOM 2392 O O . GLY A 1 298 ? 20.75 -5.008 -14.586 1 81.38 298 GLY A O 1
ATOM 2393 N N . ILE A 1 299 ? 21.672 -6.906 -13.836 1 77.88 299 ILE A N 1
ATOM 2394 C CA . ILE A 1 299 ? 20.984 -7.734 -14.812 1 77.88 299 ILE A CA 1
ATOM 2395 C C . ILE A 1 299 ? 20.188 -8.828 -14.102 1 77.88 299 ILE A C 1
ATOM 2397 O O . ILE A 1 299 ? 20.703 -9.484 -13.188 1 77.88 299 ILE A O 1
ATOM 2401 N N . ARG A 1 300 ? 18.938 -8.922 -14.453 1 81.69 300 ARG A N 1
ATOM 2402 C CA . ARG A 1 300 ? 18.047 -9.953 -13.938 1 81.69 300 ARG A CA 1
ATOM 2403 C C . ARG A 1 300 ? 17.031 -10.367 -15 1 81.69 300 ARG A C 1
ATOM 2405 O O . ARG A 1 300 ? 16.438 -9.523 -15.672 1 81.69 300 ARG A O 1
ATOM 2412 N N . ILE A 1 301 ? 16.953 -11.617 -15.227 1 78.44 301 ILE A N 1
ATOM 2413 C CA . ILE A 1 301 ? 15.961 -12.141 -16.156 1 78.44 301 ILE A CA 1
ATOM 2414 C C . ILE A 1 301 ? 15.125 -13.219 -15.453 1 78.44 301 ILE A C 1
ATOM 2416 O O . ILE A 1 301 ? 15.672 -14.133 -14.836 1 78.44 301 ILE A O 1
ATOM 2420 N N . GLU A 1 302 ? 13.891 -13.023 -15.508 1 83.44 302 GLU A N 1
ATOM 2421 C CA . GLU A 1 302 ? 12.969 -13.969 -14.883 1 83.44 302 GLU A CA 1
ATOM 2422 C C . GLU A 1 302 ? 11.82 -14.32 -15.812 1 83.44 302 GLU A C 1
ATOM 2424 O O . GLU A 1 302 ? 11.281 -13.453 -16.5 1 83.44 302 GLU A O 1
ATOM 2429 N N . ASP A 1 303 ? 11.484 -15.594 -15.844 1 81.62 303 ASP A N 1
ATOM 2430 C CA . ASP A 1 303 ? 10.344 -16.094 -16.609 1 81.62 303 ASP A CA 1
ATOM 2431 C C . ASP A 1 303 ? 9.461 -16.984 -15.742 1 81.62 303 ASP A C 1
ATOM 2433 O O . ASP A 1 303 ? 9.953 -17.688 -14.852 1 81.62 303 ASP A O 1
ATOM 2437 N N . ASP A 1 304 ? 8.219 -16.891 -16.094 1 85.81 304 ASP A N 1
ATOM 2438 C CA . ASP A 1 304 ? 7.25 -17.828 -15.516 1 85.81 304 ASP A CA 1
ATOM 2439 C C . ASP A 1 304 ? 7.062 -19.047 -16.406 1 85.81 304 ASP A C 1
ATOM 2441 O O . ASP A 1 304 ? 6.777 -18.922 -17.594 1 85.81 304 ASP A O 1
ATOM 2445 N N . LEU A 1 305 ? 7.211 -20.156 -15.758 1 79.69 305 LEU A N 1
ATOM 2446 C CA . LEU A 1 305 ? 7.047 -21.422 -16.484 1 79.69 305 LEU A CA 1
ATOM 2447 C C . LEU A 1 305 ? 5.906 -22.234 -15.906 1 79.69 305 LEU A C 1
ATOM 2449 O O . LEU A 1 305 ? 5.742 -22.312 -14.688 1 79.69 305 LEU A O 1
ATOM 2453 N N . LEU A 1 306 ? 5.109 -22.797 -16.797 1 83.38 306 LEU A N 1
ATOM 2454 C CA . LEU A 1 306 ? 4.094 -23.766 -16.406 1 83.38 306 LEU A CA 1
ATOM 2455 C C . LEU A 1 306 ? 4.457 -25.172 -16.922 1 83.38 306 LEU A C 1
ATOM 2457 O O . LEU A 1 306 ? 4.578 -25.375 -18.125 1 83.38 306 LEU A O 1
ATOM 2461 N N . ILE A 1 307 ? 4.676 -26 -15.945 1 78.44 307 ILE A N 1
ATOM 2462 C CA . ILE A 1 307 ? 4.988 -27.391 -16.281 1 78.44 307 ILE A CA 1
ATOM 2463 C C . ILE A 1 307 ? 3.703 -28.219 -16.297 1 78.44 307 ILE A C 1
ATOM 2465 O O . ILE A 1 307 ? 2.904 -28.156 -15.359 1 78.44 307 ILE A O 1
ATOM 2469 N N . THR A 1 308 ? 3.488 -28.906 -17.391 1 80.56 308 THR A N 1
ATOM 2470 C CA . THR A 1 308 ? 2.338 -29.797 -17.547 1 80.56 308 THR A CA 1
ATOM 2471 C C . THR A 1 308 ? 2.785 -31.203 -17.938 1 80.56 308 THR A C 1
ATOM 2473 O O . THR A 1 308 ? 3.98 -31.453 -18.109 1 80.56 308 THR A O 1
ATOM 2476 N N . GLN A 1 309 ? 1.792 -32.094 -18.047 1 75.38 309 GLN A N 1
ATOM 2477 C CA . GLN A 1 309 ? 2.078 -33.438 -18.469 1 75.38 309 GLN A CA 1
ATOM 2478 C C . GLN A 1 309 ? 2.645 -33.469 -19.891 1 75.38 309 GLN A C 1
ATOM 2480 O O . GLN A 1 309 ? 3.408 -34.375 -20.25 1 75.38 309 GLN A O 1
ATOM 2485 N N . ASN A 1 310 ? 2.318 -32.438 -20.641 1 75.56 310 ASN A N 1
ATOM 2486 C CA . ASN A 1 310 ? 2.725 -32.375 -22.047 1 75.56 310 ASN A CA 1
ATOM 2487 C C . ASN A 1 310 ? 4.008 -31.562 -22.219 1 75.56 310 ASN A C 1
ATOM 2489 O O . ASN A 1 310 ? 4.461 -31.344 -23.344 1 75.56 310 ASN A O 1
ATOM 2493 N N . GLY A 1 311 ? 4.582 -31.125 -21.047 1 75.56 311 GLY A N 1
ATOM 2494 C CA . GLY A 1 311 ? 5.82 -30.375 -21.141 1 75.56 311 GLY A CA 1
ATOM 2495 C C . GLY A 1 311 ? 5.742 -29.016 -20.469 1 75.56 311 GLY A C 1
ATOM 2496 O O . GLY A 1 311 ? 4.762 -28.703 -19.781 1 75.56 311 GLY A O 1
ATOM 2497 N N . GLY A 1 312 ? 6.844 -28.266 -20.609 1 75.81 312 GLY A N 1
ATOM 2498 C CA . GLY A 1 312 ? 6.953 -26.953 -20.016 1 75.81 312 GLY A CA 1
ATOM 2499 C C . GLY A 1 312 ? 6.543 -25.828 -20.969 1 75.81 312 GLY A C 1
ATOM 2500 O O . GLY A 1 312 ? 6.84 -25.891 -22.156 1 75.81 312 GLY A O 1
ATOM 2501 N N . HIS A 1 313 ? 5.766 -24.953 -20.453 1 79.25 313 HIS A N 1
ATOM 2502 C CA . HIS A 1 313 ? 5.348 -23.766 -21.203 1 79.25 313 HIS A CA 1
ATOM 2503 C C . HIS A 1 313 ? 5.824 -22.484 -20.531 1 79.25 313 HIS A C 1
ATOM 2505 O O . HIS A 1 313 ? 5.609 -22.297 -19.344 1 79.25 313 HIS A O 1
ATOM 2511 N N . VAL A 1 314 ? 6.535 -21.688 -21.328 1 80.25 314 VAL A N 1
ATOM 2512 C CA . VAL A 1 314 ? 6.91 -20.375 -20.828 1 80.25 314 VAL A CA 1
ATOM 2513 C C . VAL A 1 314 ? 5.73 -19.406 -20.953 1 80.25 314 VAL A C 1
ATOM 2515 O O . VAL A 1 314 ? 5.359 -19.031 -22.062 1 80.25 314 VAL A O 1
ATOM 2518 N N . LEU A 1 315 ? 5.215 -18.969 -19.875 1 83.88 315 LEU A N 1
ATOM 2519 C CA . LEU A 1 315 ? 4.027 -18.109 -19.875 1 83.88 315 LEU A CA 1
ATOM 2520 C C . LEU A 1 315 ? 4.379 -16.703 -20.312 1 83.88 315 LEU A C 1
ATOM 2522 O O . LEU A 1 315 ? 3.531 -15.984 -20.859 1 83.88 315 LEU A O 1
ATOM 2526 N N . THR A 1 316 ? 5.602 -16.297 -20.125 1 82.12 316 THR A N 1
ATOM 2527 C CA . THR A 1 316 ? 6.023 -14.914 -20.375 1 82.12 316 THR A CA 1
ATOM 2528 C C . THR A 1 316 ? 6.766 -14.812 -21.703 1 82.12 316 THR A C 1
ATOM 2530 O O . THR A 1 316 ? 7.52 -13.867 -21.938 1 82.12 316 THR A O 1
ATOM 2533 N N . LYS A 1 317 ? 6.688 -15.727 -22.641 1 67.25 317 LYS A N 1
ATOM 2534 C CA . LYS A 1 317 ? 7.426 -15.844 -23.891 1 67.25 317 LYS A CA 1
ATOM 2535 C C . LYS A 1 317 ? 7.148 -14.648 -24.797 1 67.25 317 LYS A C 1
ATOM 2537 O O . LYS A 1 317 ? 8.047 -14.172 -25.5 1 67.25 317 LYS A O 1
ATOM 2542 N N . LYS A 1 318 ? 5.914 -14.18 -25.031 1 57.97 318 LYS A N 1
ATOM 2543 C CA . LYS A 1 318 ? 5.523 -13.242 -26.078 1 57.97 318 LYS A CA 1
ATOM 2544 C C . LYS A 1 318 ? 6.156 -11.875 -25.859 1 57.97 318 LYS A C 1
ATOM 2546 O O . LYS A 1 318 ? 6.031 -10.984 -26.703 1 57.97 318 LYS A O 1
ATOM 2551 N N . ILE A 1 319 ? 6.891 -11.57 -25.016 1 53.66 319 ILE A N 1
ATOM 2552 C CA . ILE A 1 319 ? 7.242 -10.188 -24.703 1 53.66 319 ILE A CA 1
ATOM 2553 C C . ILE A 1 319 ? 8.531 -9.805 -25.422 1 53.66 319 ILE A C 1
ATOM 2555 O O . ILE A 1 319 ? 8.828 -8.617 -25.594 1 53.66 319 ILE A O 1
ATOM 2559 N N . GLU A 1 320 ? 9.484 -10.492 -25.672 1 47.56 320 GLU A N 1
ATOM 2560 C CA . GLU A 1 320 ? 10.773 -10.109 -26.234 1 47.56 320 GLU A CA 1
ATOM 2561 C C . GLU A 1 320 ? 10.633 -9.656 -27.688 1 47.56 320 GLU A C 1
ATOM 2563 O O . GLU A 1 320 ? 11.477 -8.914 -28.188 1 47.56 320 GLU A O 1
ATOM 2568 N N . LYS A 1 321 ? 9.898 -10.453 -28.562 1 38.19 321 LYS A N 1
ATOM 2569 C CA . LYS A 1 321 ? 10.328 -10.383 -29.953 1 38.19 321 LYS A CA 1
ATOM 2570 C C . LYS A 1 321 ? 10.023 -9.016 -30.562 1 38.19 321 LYS A C 1
ATOM 2572 O O . LYS A 1 321 ? 10 -8.867 -31.781 1 38.19 321 LYS A O 1
ATOM 2577 N N . SER A 1 322 ? 9.562 -8.25 -29.828 1 36.94 322 SER A N 1
ATOM 2578 C CA . SER A 1 322 ? 9.297 -7.012 -30.547 1 36.94 322 SER A CA 1
ATOM 2579 C C . SER A 1 322 ? 10.578 -6.402 -31.094 1 36.94 322 SER A C 1
ATOM 2581 O O . SER A 1 322 ? 11.68 -6.766 -30.672 1 36.94 322 SER A O 1
ATOM 2583 N N . ALA A 1 323 ? 10.383 -5.254 -31.891 1 37.06 323 ALA A N 1
ATOM 2584 C CA . ALA A 1 323 ? 11.344 -4.645 -32.812 1 37.06 323 ALA A CA 1
ATOM 2585 C C . ALA A 1 323 ? 12.641 -4.301 -32.062 1 37.06 323 ALA A C 1
ATOM 2587 O O . ALA A 1 323 ? 13.734 -4.465 -32.625 1 37.06 323 ALA A O 1
ATOM 2588 N N . ARG A 1 324 ? 12.477 -3.744 -30.969 1 36.78 324 ARG A N 1
ATOM 2589 C CA . ARG A 1 324 ? 13.734 -3.172 -30.484 1 36.78 324 ARG A CA 1
ATOM 2590 C C . ARG A 1 324 ? 14.648 -4.25 -29.922 1 36.78 324 ARG A C 1
ATOM 2592 O O . ARG A 1 324 ? 15.867 -4.086 -29.891 1 36.78 324 ARG A O 1
ATOM 2599 N N . ALA A 1 325 ? 14.102 -5.223 -29.344 1 38.59 325 ALA A N 1
ATOM 2600 C CA . ALA A 1 325 ? 14.969 -6.371 -29.078 1 38.59 325 ALA A CA 1
ATOM 2601 C C . ALA A 1 325 ? 15.555 -6.918 -30.375 1 38.59 325 ALA A C 1
ATOM 2603 O O . ALA A 1 325 ? 16.672 -7.422 -30.391 1 38.59 325 ALA A O 1
ATOM 2604 N N . GLN A 1 326 ? 14.719 -6.836 -31.391 1 37.31 326 GLN A N 1
ATOM 2605 C CA . GLN A 1 326 ? 15.258 -7.121 -32.719 1 37.31 326 GLN A CA 1
ATOM 2606 C C . GLN A 1 326 ? 16.359 -6.125 -33.094 1 37.31 326 GLN A C 1
ATOM 2608 O O . GLN A 1 326 ? 17.328 -6.492 -33.75 1 37.31 326 GLN A O 1
ATOM 2613 N N . THR A 1 327 ? 16.109 -4.977 -32.75 1 35 327 THR A N 1
ATOM 2614 C CA . THR A 1 327 ? 17.156 -4.02 -33.062 1 35 327 THR A CA 1
ATOM 2615 C C . THR A 1 327 ? 18.422 -4.324 -32.25 1 35 327 THR A C 1
ATOM 2617 O O . THR A 1 327 ? 19.531 -4.203 -32.75 1 35 327 THR A O 1
ATOM 2620 N N . ILE A 1 328 ? 18.172 -4.738 -31.094 1 35.88 328 ILE A N 1
ATOM 2621 C CA . ILE A 1 328 ? 19.344 -5.195 -30.359 1 35.88 328 ILE A CA 1
ATOM 2622 C C . ILE A 1 328 ? 19.969 -6.391 -31.078 1 35.88 328 ILE A C 1
ATOM 2624 O O . ILE A 1 328 ? 21.188 -6.496 -31.172 1 35.88 328 ILE A O 1
ATOM 2628 N N . ARG A 1 329 ? 19.156 -7.293 -31.562 1 37.38 329 ARG A N 1
ATOM 2629 C CA . ARG A 1 329 ? 19.656 -8.375 -32.406 1 37.38 329 ARG A CA 1
ATOM 2630 C C . ARG A 1 329 ? 20.422 -7.828 -33.594 1 37.38 329 ARG A C 1
ATOM 2632 O O . ARG A 1 329 ? 21.484 -8.352 -33.938 1 37.38 329 ARG A O 1
ATOM 2639 N N . ASN A 1 330 ? 19.703 -6.926 -34.188 1 35.56 330 ASN A N 1
ATOM 2640 C CA . ASN A 1 330 ? 20.344 -6.402 -35.375 1 35.56 330 ASN A CA 1
ATOM 2641 C C . ASN A 1 330 ? 21.609 -5.613 -35.031 1 35.56 330 ASN A C 1
ATOM 2643 O O . ASN A 1 330 ? 22.562 -5.609 -35.812 1 35.56 330 ASN A O 1
ATOM 2647 N N . THR A 1 331 ? 21.484 -4.996 -34 1 32.84 331 THR A N 1
ATOM 2648 C CA . THR A 1 331 ? 22.672 -4.219 -33.656 1 32.84 331 THR A CA 1
ATOM 2649 C C . THR A 1 331 ? 23.797 -5.129 -33.156 1 32.84 331 THR A C 1
ATOM 2651 O O . THR A 1 331 ? 24.969 -4.844 -33.344 1 32.84 331 THR A O 1
ATOM 2654 N N . VAL A 1 332 ? 23.469 -6.082 -32.469 1 33.31 332 VAL A N 1
ATOM 2655 C CA . VAL A 1 332 ? 24.469 -7.047 -32.031 1 33.31 332 VAL A CA 1
ATOM 2656 C C . VAL A 1 332 ? 24.922 -7.898 -33.219 1 33.31 332 VAL A C 1
ATOM 2658 O O . VAL A 1 332 ? 26.062 -8.367 -33.281 1 33.31 332 VAL A O 1
ATOM 2661 N N . LYS A 1 333 ? 24.141 -8.312 -34.219 1 35.88 333 LYS A N 1
ATOM 2662 C CA . LYS A 1 333 ? 24.531 -9.039 -35.406 1 35.88 333 LYS A CA 1
ATOM 2663 C C . LYS A 1 333 ? 25.469 -8.195 -36.281 1 35.88 333 LYS A C 1
ATOM 2665 O O . LYS A 1 333 ? 26.312 -8.734 -37 1 35.88 333 LYS A O 1
ATOM 2670 N N . ASN A 1 334 ? 25.266 -6.898 -36.156 1 31.55 334 ASN A N 1
ATOM 2671 C CA . ASN A 1 334 ? 26.203 -6.125 -36.938 1 31.55 334 ASN A CA 1
ATOM 2672 C C . ASN A 1 334 ? 27.453 -5.77 -36.156 1 31.55 334 ASN A C 1
ATOM 2674 O O . ASN A 1 334 ? 28.516 -5.488 -36.719 1 31.55 334 ASN A O 1
ATOM 2678 N N . MET B 1 1 ? 8.984 6.562 32.344 1 87.75 1 MET B N 1
ATOM 2679 C CA . MET B 1 1 ? 9.555 6.07 31.094 1 87.75 1 MET B CA 1
ATOM 2680 C C . MET B 1 1 ? 8.531 6.148 29.969 1 87.75 1 MET B C 1
ATOM 2682 O O . MET B 1 1 ? 7.359 5.812 30.156 1 87.75 1 MET B O 1
ATOM 2686 N N . ALA B 1 2 ? 8.875 6.699 28.859 1 86.88 2 ALA B N 1
ATOM 2687 C CA . ALA B 1 2 ? 8.039 6.75 27.656 1 86.88 2 ALA B CA 1
ATOM 2688 C C . ALA B 1 2 ? 8.602 5.859 26.562 1 86.88 2 ALA B C 1
ATOM 2690 O O . ALA B 1 2 ? 9.805 5.898 26.281 1 86.88 2 ALA B O 1
ATOM 2691 N N . ILE B 1 3 ? 7.82 5.066 26.031 1 86.5 3 ILE B N 1
ATOM 2692 C CA . ILE B 1 3 ? 8.211 4.152 24.953 1 86.5 3 ILE B CA 1
ATOM 2693 C C . ILE B 1 3 ? 7.398 4.461 23.703 1 86.5 3 ILE B C 1
ATOM 2695 O O . ILE B 1 3 ? 6.176 4.312 23.688 1 86.5 3 ILE B O 1
ATOM 2699 N N . ILE B 1 4 ? 8.062 4.895 22.703 1 88.62 4 ILE B N 1
ATOM 2700 C CA . ILE B 1 4 ? 7.422 5.273 21.453 1 88.62 4 ILE B CA 1
ATOM 2701 C C . ILE B 1 4 ? 8.016 4.453 20.312 1 88.62 4 ILE B C 1
ATOM 2703 O O . ILE B 1 4 ? 9.148 4.688 19.891 1 88.62 4 ILE B O 1
ATOM 2707 N N . PRO B 1 5 ? 7.254 3.584 19.766 1 89.19 5 PRO B N 1
ATOM 2708 C CA . PRO B 1 5 ? 7.777 2.74 18.688 1 89.19 5 PRO B CA 1
ATOM 2709 C C . PRO B 1 5 ? 7.668 3.395 17.312 1 89.19 5 PRO B C 1
ATOM 2711 O O . PRO B 1 5 ? 6.754 4.188 17.078 1 89.19 5 PRO B O 1
ATOM 2714 N N . SER B 1 6 ? 8.648 3.051 16.484 1 89.25 6 SER B N 1
ATOM 2715 C CA . SER B 1 6 ? 8.484 3.301 15.055 1 89.25 6 SER B CA 1
ATOM 2716 C C . SER B 1 6 ? 7.438 2.373 14.445 1 89.25 6 SER B C 1
ATOM 2718 O O . SER B 1 6 ? 6.996 1.421 15.094 1 89.25 6 SER B O 1
ATOM 2720 N N . SER B 1 7 ? 7.023 2.705 13.242 1 89.56 7 SER B N 1
ATOM 2721 C CA . SER B 1 7 ? 6.262 1.713 12.484 1 89.56 7 SER B CA 1
ATOM 2722 C C . SER B 1 7 ? 7.117 0.495 12.156 1 89.56 7 SER B C 1
ATOM 2724 O O . SER B 1 7 ? 8.344 0.596 12.07 1 89.56 7 SER B O 1
ATOM 2726 N N . THR B 1 8 ? 6.426 -0.584 12.062 1 87.12 8 THR B N 1
ATOM 2727 C CA . THR B 1 8 ? 7.086 -1.806 11.609 1 87.12 8 THR B CA 1
ATOM 2728 C C . THR B 1 8 ? 6.855 -2.029 10.125 1 87.12 8 THR B C 1
ATOM 2730 O O . THR B 1 8 ? 5.93 -1.458 9.539 1 87.12 8 THR B O 1
ATOM 2733 N N . THR B 1 9 ? 7.73 -2.752 9.578 1 85.75 9 THR B N 1
ATOM 2734 C CA . THR B 1 9 ? 7.484 -3.182 8.203 1 85.75 9 THR B CA 1
ATOM 2735 C C . THR B 1 9 ? 6.25 -4.07 8.133 1 85.75 9 THR B C 1
ATOM 2737 O O . THR B 1 9 ? 6.148 -5.066 8.852 1 85.75 9 THR B O 1
ATOM 2740 N N . GLN B 1 10 ? 5.297 -3.633 7.359 1 87.25 10 GLN B N 1
ATOM 2741 C CA . GLN B 1 10 ? 4.094 -4.426 7.133 1 87.25 10 GLN B CA 1
ATOM 2742 C C . GLN B 1 10 ? 4.148 -5.137 5.781 1 87.25 10 GLN B C 1
ATOM 2744 O O . GLN B 1 10 ? 4.637 -4.574 4.801 1 87.25 10 GLN B O 1
ATOM 2749 N N . TYR B 1 11 ? 3.619 -6.336 5.777 1 87.25 11 TYR B N 1
ATOM 2750 C CA . TYR B 1 11 ? 3.752 -7.145 4.57 1 87.25 11 TYR B CA 1
ATOM 2751 C C . TYR B 1 11 ? 2.385 -7.477 3.984 1 87.25 11 TYR B C 1
ATOM 2753 O O . TYR B 1 11 ? 1.455 -7.824 4.719 1 87.25 11 TYR B O 1
ATOM 2761 N N . SER B 1 12 ? 2.281 -7.324 2.719 1 87.62 12 SER B N 1
ATOM 2762 C CA . SER B 1 12 ? 1.069 -7.715 2.004 1 87.62 12 SER B CA 1
ATOM 2763 C C . SER B 1 12 ? 1.052 -9.211 1.725 1 87.62 12 SER B C 1
ATOM 2765 O O . SER B 1 12 ? -0.018 -9.82 1.618 1 87.62 12 SER B O 1
ATOM 2767 N N . ALA B 1 13 ? 2.102 -9.789 1.487 1 84.31 13 ALA B N 1
ATOM 2768 C CA . ALA B 1 13 ? 2.391 -11.203 1.266 1 84.31 13 ALA B CA 1
ATOM 2769 C C . ALA B 1 13 ? 3.77 -11.57 1.803 1 84.31 13 ALA B C 1
ATOM 2771 O O . ALA B 1 13 ? 4.543 -10.695 2.203 1 84.31 13 ALA B O 1
ATOM 2772 N N . PRO B 1 14 ? 3.953 -12.852 1.93 1 78.88 14 PRO B N 1
ATOM 2773 C CA . PRO B 1 14 ? 5.297 -13.195 2.402 1 78.88 14 PRO B CA 1
ATOM 2774 C C . PRO B 1 14 ? 6.398 -12.508 1.602 1 78.88 14 PRO B C 1
ATOM 2776 O O . PRO B 1 14 ? 6.43 -12.609 0.373 1 78.88 14 PRO B O 1
ATOM 2779 N N . ASP B 1 15 ? 7.199 -11.703 2.213 1 78.31 15 ASP B N 1
ATOM 2780 C CA . ASP B 1 15 ? 8.383 -11.023 1.689 1 78.31 15 ASP B CA 1
ATOM 2781 C C . ASP B 1 15 ? 7.992 -9.898 0.732 1 78.31 15 ASP B C 1
ATOM 2783 O O . ASP B 1 15 ? 8.797 -9.484 -0.103 1 78.31 15 ASP B O 1
ATOM 2787 N N . VAL B 1 16 ? 6.773 -9.555 0.727 1 85.69 16 VAL B N 1
ATOM 2788 C CA . VAL B 1 16 ? 6.324 -8.422 -0.075 1 85.69 16 VAL B CA 1
ATOM 2789 C C . VAL B 1 16 ? 5.832 -7.305 0.841 1 85.69 16 VAL B C 1
ATOM 2791 O O . VAL B 1 16 ? 4.691 -7.336 1.312 1 85.69 16 VAL B O 1
ATOM 2794 N N . PRO B 1 17 ? 6.637 -6.336 1.021 1 85.88 17 PRO B N 1
ATOM 2795 C CA . PRO B 1 17 ? 6.258 -5.273 1.959 1 85.88 17 PRO B CA 1
ATOM 2796 C C . PRO B 1 17 ? 5.281 -4.27 1.351 1 85.88 17 PRO B C 1
ATOM 2798 O O . PRO B 1 17 ? 5.305 -4.039 0.138 1 85.88 17 PRO B O 1
ATOM 2801 N N . HIS B 1 18 ? 4.406 -3.717 2.203 1 90.12 18 HIS B N 1
ATOM 2802 C CA . HIS B 1 18 ? 3.672 -2.502 1.866 1 90.12 18 HIS B CA 1
ATOM 2803 C C . HIS B 1 18 ? 4.598 -1.292 1.821 1 90.12 18 HIS B C 1
ATOM 2805 O O . HIS B 1 18 ? 5.695 -1.325 2.383 1 90.12 18 HIS B O 1
ATOM 2811 N N . PRO B 1 19 ? 4.148 -0.295 1.05 1 87.38 19 PRO B N 1
ATOM 2812 C CA . PRO B 1 19 ? 4.906 0.948 1.203 1 87.38 19 PRO B CA 1
ATOM 2813 C C . PRO B 1 19 ? 5.016 1.4 2.658 1 87.38 19 PRO B C 1
ATOM 2815 O O . PRO B 1 19 ? 4.035 1.324 3.404 1 87.38 19 PRO B O 1
ATOM 2818 N N . PHE B 1 20 ? 6.203 1.756 3.064 1 87.62 20 PHE B N 1
ATOM 2819 C CA . PHE B 1 20 ? 6.469 2.102 4.453 1 87.62 20 PHE B CA 1
ATOM 2820 C C . PHE B 1 20 ? 5.891 3.471 4.793 1 87.62 20 PHE B C 1
ATOM 2822 O O . PHE B 1 20 ? 6.035 4.418 4.02 1 87.62 20 PHE B O 1
ATOM 2829 N N . ARG B 1 21 ? 5.191 3.48 5.836 1 90.56 21 ARG B N 1
ATOM 2830 C CA . ARG B 1 21 ? 4.73 4.727 6.445 1 90.56 21 ARG B CA 1
ATOM 2831 C C . ARG B 1 21 ? 5.105 4.785 7.922 1 90.56 21 ARG B C 1
ATOM 2833 O O . ARG B 1 21 ? 4.754 3.891 8.695 1 90.56 21 ARG B O 1
ATOM 2840 N N . GLN B 1 22 ? 5.801 5.773 8.336 1 90.94 22 GLN B N 1
ATOM 2841 C CA . GLN B 1 22 ? 6.34 5.875 9.688 1 90.94 22 GLN B CA 1
ATOM 2842 C C . GLN B 1 22 ? 5.262 6.297 10.68 1 90.94 22 GLN B C 1
ATOM 2844 O O . GLN B 1 22 ? 4.281 6.941 10.305 1 90.94 22 GLN B O 1
ATOM 2849 N N . ASN B 1 23 ? 5.453 5.875 11.898 1 91.06 23 ASN B N 1
ATOM 2850 C CA . ASN B 1 23 ? 4.707 6.43 13.023 1 91.06 23 ASN B CA 1
ATOM 2851 C C . ASN B 1 23 ? 5.043 7.902 13.242 1 91.06 23 ASN B C 1
ATOM 2853 O O . ASN B 1 23 ? 6.152 8.234 13.672 1 91.06 23 ASN B O 1
ATOM 2857 N N . MET B 1 24 ? 4.035 8.672 13.055 1 91.06 24 MET B N 1
ATOM 2858 C CA . MET B 1 24 ? 4.312 10.109 13.023 1 91.06 24 MET B CA 1
ATOM 2859 C C . MET B 1 24 ? 4.68 10.625 14.414 1 91.06 24 MET B C 1
ATOM 2861 O O . MET B 1 24 ? 5.383 11.625 14.539 1 91.06 24 MET B O 1
ATOM 2865 N N . ASN B 1 25 ? 4.184 9.984 15.523 1 90.31 25 ASN B N 1
ATOM 2866 C CA . ASN B 1 25 ? 4.648 10.344 16.859 1 90.31 25 ASN B CA 1
ATOM 2867 C C . ASN B 1 25 ? 6.145 10.086 17.016 1 90.31 25 ASN B C 1
ATOM 2869 O O . ASN B 1 25 ? 6.871 10.938 17.531 1 90.31 25 ASN B O 1
ATOM 2873 N N . TYR B 1 26 ? 6.539 8.984 16.531 1 90.38 26 TYR B N 1
ATOM 2874 C CA . TYR B 1 26 ? 7.949 8.602 16.578 1 90.38 26 TYR B CA 1
ATOM 2875 C C . TYR B 1 26 ? 8.789 9.531 15.703 1 90.38 26 TYR B C 1
ATOM 2877 O O . TYR B 1 26 ? 9.82 10.039 16.141 1 90.38 26 TYR B O 1
ATOM 2885 N N . PHE B 1 27 ? 8.305 9.797 14.57 1 91.25 27 PHE B N 1
ATOM 2886 C CA . PHE B 1 27 ? 9.039 10.641 13.633 1 91.25 27 PHE B CA 1
ATOM 2887 C C . PHE B 1 27 ? 9.141 12.062 14.156 1 91.25 27 PHE B C 1
ATOM 2889 O O . PHE B 1 27 ? 10.188 12.703 14.031 1 91.25 27 PHE B O 1
ATOM 2896 N N . TYR B 1 28 ? 8.07 12.523 14.695 1 91.06 28 TYR B N 1
ATOM 2897 C CA . TYR B 1 28 ? 8.016 13.883 15.219 1 91.06 28 TYR B CA 1
ATOM 2898 C C . TYR B 1 28 ? 9.094 14.102 16.281 1 91.06 28 TYR B C 1
ATOM 2900 O O . TYR B 1 28 ? 9.727 15.156 16.328 1 91.06 28 TYR B O 1
ATOM 2908 N N . LEU B 1 29 ? 9.336 13.094 17.078 1 89.94 29 LEU B N 1
ATOM 2909 C CA . LEU B 1 29 ? 10.234 13.234 18.219 1 89.94 29 LEU B CA 1
ATOM 2910 C C . LEU B 1 29 ? 11.68 12.938 17.812 1 89.94 29 LEU B C 1
ATOM 2912 O O . LEU B 1 29 ? 12.617 13.445 18.438 1 89.94 29 LEU B O 1
ATOM 2916 N N . THR B 1 30 ? 11.883 12.164 16.719 1 88.06 30 THR B N 1
ATOM 2917 C CA . THR B 1 30 ? 13.234 11.664 16.469 1 88.06 30 THR B CA 1
ATOM 2918 C C . THR B 1 30 ? 13.75 12.125 15.117 1 88.06 30 THR B C 1
ATOM 2920 O O . THR B 1 30 ? 14.961 12.219 14.906 1 88.06 30 THR B O 1
ATOM 2923 N N . GLY B 1 31 ? 12.797 12.25 14.148 1 87.88 31 GLY B N 1
ATOM 2924 C CA . GLY B 1 31 ? 13.203 12.492 12.773 1 87.88 31 GLY B CA 1
ATOM 2925 C C . GLY B 1 31 ? 13.727 11.25 12.078 1 87.88 31 GLY B C 1
ATOM 2926 O O . GLY B 1 31 ? 14.094 11.297 10.906 1 87.88 31 GLY B O 1
ATOM 2927 N N . HIS B 1 32 ? 13.75 10.125 12.797 1 86.56 32 HIS B N 1
ATOM 2928 C CA . HIS B 1 32 ? 14.242 8.867 12.25 1 86.56 32 HIS B CA 1
ATOM 2929 C C . HIS B 1 32 ? 13.18 8.188 11.391 1 86.56 32 HIS B C 1
ATOM 2931 O O . HIS B 1 32 ? 12.07 7.93 11.859 1 86.56 32 HIS B O 1
ATOM 2937 N N . ASP B 1 33 ? 13.523 7.879 10.188 1 87.81 33 ASP B N 1
ATOM 2938 C CA . ASP B 1 33 ? 12.516 7.422 9.242 1 87.81 33 ASP B CA 1
ATOM 2939 C C . ASP B 1 33 ? 12.797 5.992 8.781 1 87.81 33 ASP B C 1
ATOM 2941 O O . ASP B 1 33 ? 12.797 5.711 7.586 1 87.81 33 ASP B O 1
ATOM 2945 N N . GLN B 1 34 ? 13.133 5.117 9.688 1 85.06 34 GLN B N 1
ATOM 2946 C CA . GLN B 1 34 ? 13.328 3.693 9.422 1 85.06 34 GLN B CA 1
ATOM 2947 C C . GLN B 1 34 ? 12.43 2.84 10.312 1 85.06 34 GLN B C 1
ATOM 2949 O O . GLN B 1 34 ? 12.078 3.246 11.422 1 85.06 34 GLN B O 1
ATOM 2954 N N . PRO B 1 35 ? 12.094 1.725 9.82 1 86.94 35 PRO B N 1
ATOM 2955 C CA . PRO B 1 35 ? 11.172 0.875 10.57 1 86.94 35 PRO B CA 1
ATOM 2956 C C . PRO B 1 35 ? 11.852 0.127 11.711 1 86.94 35 PRO B C 1
ATOM 2958 O O . PRO B 1 35 ? 13.086 0.099 11.789 1 86.94 35 PRO B O 1
ATOM 2961 N N . ASP B 1 36 ? 11.008 -0.434 12.562 1 85.12 36 ASP B N 1
ATOM 2962 C CA . ASP B 1 36 ? 11.383 -1.44 13.547 1 85.12 36 ASP B CA 1
ATOM 2963 C C . ASP B 1 36 ? 12.383 -0.874 14.555 1 85.12 36 ASP B C 1
ATOM 2965 O O . ASP B 1 36 ? 13.391 -1.52 14.867 1 85.12 36 ASP B O 1
ATOM 2969 N N . ALA B 1 37 ? 12.188 0.347 14.906 1 86.56 37 ALA B N 1
ATOM 2970 C CA . ALA B 1 37 ? 12.977 1.039 15.922 1 86.56 37 ALA B CA 1
ATOM 2971 C C . ALA B 1 37 ? 12.117 1.44 17.109 1 86.56 37 ALA B C 1
ATOM 2973 O O . ALA B 1 37 ? 10.891 1.305 17.078 1 86.56 37 ALA B O 1
ATOM 2974 N N . LEU B 1 38 ? 12.828 1.837 18.188 1 87.69 38 LEU B N 1
ATOM 2975 C CA . LEU B 1 38 ? 12.133 2.195 19.422 1 87.69 38 LEU B CA 1
ATOM 2976 C C . LEU B 1 38 ? 12.812 3.377 20.109 1 87.69 38 LEU B C 1
ATOM 2978 O O . LEU B 1 38 ? 14.031 3.381 20.281 1 87.69 38 LEU B O 1
ATOM 2982 N N . LEU B 1 39 ? 11.977 4.367 20.406 1 88.56 39 LEU B N 1
ATOM 2983 C CA . LEU B 1 39 ? 12.445 5.465 21.234 1 88.56 39 LEU B CA 1
ATOM 2984 C C . LEU B 1 39 ? 12.031 5.25 22.688 1 88.56 39 LEU B C 1
ATOM 2986 O O . LEU B 1 39 ? 10.852 5.004 22.984 1 88.56 39 LEU B O 1
ATOM 2990 N N . VAL B 1 40 ? 12.977 5.27 23.578 1 87.5 40 VAL B N 1
ATOM 2991 C CA . VAL B 1 40 ? 12.703 5.168 25.016 1 87.5 40 VAL B CA 1
ATOM 2992 C C . VAL B 1 40 ? 13.258 6.395 25.719 1 87.5 40 VAL B C 1
ATOM 2994 O O . VAL B 1 40 ? 14.445 6.707 25.609 1 87.5 40 VAL B O 1
ATOM 2997 N N . CYS B 1 41 ? 12.375 7.082 26.422 1 88.69 41 CYS B N 1
ATOM 2998 C CA . CYS B 1 41 ? 12.766 8.219 27.25 1 88.69 41 CYS B CA 1
ATOM 2999 C C . CYS B 1 41 ? 12.586 7.91 28.719 1 88.69 41 CYS B C 1
ATOM 3001 O O . CYS B 1 41 ? 11.57 7.324 29.125 1 88.69 41 CYS B O 1
ATOM 3003 N N . THR B 1 42 ? 13.578 8.266 29.484 1 87.38 42 THR B N 1
ATOM 3004 C CA . THR B 1 42 ? 13.5 8.055 30.938 1 87.38 42 THR B CA 1
ATOM 3005 C C . THR B 1 42 ? 13.75 9.359 31.688 1 87.38 42 THR B C 1
ATOM 3007 O O . THR B 1 42 ? 14.523 10.211 31.219 1 87.38 42 THR B O 1
ATOM 3010 N N . LEU B 1 43 ? 12.992 9.516 32.656 1 87.19 43 LEU B N 1
ATOM 3011 C CA . LEU B 1 43 ? 13.219 10.586 33.625 1 87.19 43 LEU B CA 1
ATOM 3012 C C . LEU B 1 43 ? 13.508 10.016 35 1 87.19 43 LEU B C 1
ATOM 3014 O O . LEU B 1 43 ? 12.609 9.477 35.656 1 87.19 43 LEU B O 1
ATOM 3018 N N . THR B 1 44 ? 14.734 9.945 35.375 1 81.88 44 THR B N 1
ATOM 3019 C CA . THR B 1 44 ? 15.164 9.469 36.656 1 81.88 44 THR B CA 1
ATOM 3020 C C . THR B 1 44 ? 15.883 10.578 37.438 1 81.88 44 THR B C 1
ATOM 3022 O O . THR B 1 44 ? 16.875 11.125 36.969 1 81.88 44 THR B O 1
ATOM 3025 N N . ASN B 1 45 ? 15.43 10.781 38.656 1 84.56 45 ASN B N 1
ATOM 3026 C CA . ASN B 1 45 ? 16.031 11.805 39.5 1 84.56 45 ASN B CA 1
ATOM 3027 C C . ASN B 1 45 ? 16.234 13.117 38.75 1 84.56 45 ASN B C 1
ATOM 3029 O O . ASN B 1 45 ? 17.328 13.68 38.781 1 84.56 45 ASN B O 1
ATOM 3033 N N . ASN B 1 46 ? 15.203 13.555 37.906 1 86.19 46 ASN B N 1
ATOM 3034 C CA . ASN B 1 46 ? 15.148 14.797 37.156 1 86.19 46 ASN B CA 1
ATOM 3035 C C . ASN B 1 46 ? 16.172 14.812 36.031 1 86.19 46 ASN B C 1
ATOM 3037 O O . ASN B 1 46 ? 16.516 15.875 35.5 1 86.19 46 ASN B O 1
ATOM 3041 N N . THR B 1 47 ? 16.75 13.641 35.844 1 87 47 THR B N 1
ATOM 3042 C CA . THR B 1 47 ? 17.641 13.508 34.719 1 87 47 THR B CA 1
ATOM 3043 C C . THR B 1 47 ? 16.906 12.844 33.531 1 87 47 THR B C 1
ATOM 3045 O O . THR B 1 47 ? 16.359 11.758 33.688 1 87 47 THR B O 1
ATOM 3048 N N . PHE B 1 48 ? 16.922 13.648 32.406 1 87.62 48 PHE B N 1
ATOM 3049 C CA . PHE B 1 48 ? 16.266 13.148 31.203 1 87.62 48 PHE B CA 1
ATOM 3050 C C . PHE B 1 48 ? 17.266 12.445 30.297 1 87.62 48 PHE B C 1
ATOM 3052 O O . PHE B 1 48 ? 18.359 12.961 30.047 1 87.62 48 PHE B O 1
ATOM 3059 N N . ASN B 1 49 ? 16.875 11.18 29.953 1 87 49 ASN B N 1
ATOM 3060 C CA . ASN B 1 49 ? 17.656 10.438 28.984 1 87 49 ASN B CA 1
ATOM 3061 C C . ASN B 1 49 ? 16.781 9.883 27.859 1 87 49 ASN B C 1
ATOM 3063 O O . ASN B 1 49 ? 15.641 9.484 28.094 1 87 49 ASN B O 1
ATOM 3067 N N . ASP B 1 50 ? 17.312 9.945 26.672 1 88.62 50 ASP B N 1
ATOM 3068 C CA . ASP B 1 50 ? 16.609 9.344 25.531 1 88.62 50 ASP B CA 1
ATOM 3069 C C . ASP B 1 50 ? 17.484 8.297 24.844 1 88.62 50 ASP B C 1
ATOM 3071 O O . ASP B 1 50 ? 18.703 8.477 24.703 1 88.62 50 ASP B O 1
ATOM 3075 N N . TYR B 1 51 ? 16.875 7.195 24.578 1 87.56 51 TYR B N 1
ATOM 3076 C CA . TYR B 1 51 ? 17.531 6.059 23.938 1 87.56 51 TYR B CA 1
ATOM 3077 C C . TYR B 1 51 ? 16.812 5.66 22.656 1 87.56 51 TYR B C 1
ATOM 3079 O O . TYR B 1 51 ? 15.586 5.562 22.625 1 87.56 51 TYR B O 1
ATOM 3087 N N . LEU B 1 52 ? 17.609 5.492 21.641 1 89.19 52 LEU B N 1
ATOM 3088 C CA . LEU B 1 52 ? 17.078 4.977 20.375 1 89.19 52 LEU B CA 1
ATOM 3089 C C . LEU B 1 52 ? 17.578 3.557 20.125 1 89.19 52 LEU B C 1
ATOM 3091 O O . LEU B 1 52 ? 18.781 3.328 19.969 1 89.19 52 LEU B O 1
ATOM 3095 N N . PHE B 1 53 ? 16.656 2.682 20.156 1 87.5 53 PHE B N 1
ATOM 3096 C CA . PHE B 1 53 ? 16.969 1.291 19.844 1 87.5 53 PHE B CA 1
ATOM 3097 C C . PHE B 1 53 ? 16.766 1.007 18.359 1 87.5 53 PHE B C 1
ATOM 3099 O O . PHE B 1 53 ? 15.672 1.175 17.828 1 87.5 53 PHE B O 1
ATOM 3106 N N . LEU B 1 54 ? 17.781 0.554 17.688 1 86.06 54 LEU B N 1
ATOM 3107 C CA . LEU B 1 54 ? 17.734 0.295 16.25 1 86.06 54 LEU B CA 1
ATOM 3108 C C . LEU B 1 54 ? 18.016 -1.175 15.953 1 86.06 54 LEU B C 1
ATOM 3110 O O . LEU B 1 54 ? 18.75 -1.836 16.703 1 86.06 54 LEU B O 1
ATOM 3114 N N . PRO B 1 55 ? 17.359 -1.672 14.883 1 82.88 55 PRO B N 1
ATOM 3115 C CA . PRO B 1 55 ? 17.75 -3.027 14.477 1 82.88 55 PRO B CA 1
ATOM 3116 C C . PRO B 1 55 ? 19.219 -3.137 14.109 1 82.88 55 PRO B C 1
ATOM 3118 O O . PRO B 1 55 ? 19.859 -2.131 13.773 1 82.88 55 PRO B O 1
ATOM 3121 N N . PRO B 1 56 ? 19.703 -4.324 14.242 1 77.56 56 PRO B N 1
ATOM 3122 C CA . PRO B 1 56 ? 21.109 -4.48 13.867 1 77.56 56 PRO B CA 1
ATOM 3123 C C . PRO B 1 56 ? 21.375 -4.18 12.398 1 77.56 56 PRO B C 1
ATOM 3125 O O . PRO B 1 56 ? 20.469 -4.316 11.562 1 77.56 56 PRO B O 1
ATOM 3128 N N . PHE B 1 57 ? 22.547 -3.682 12.219 1 71.5 57 PHE B N 1
ATOM 3129 C CA . PHE B 1 57 ? 22.953 -3.402 10.852 1 71.5 57 PHE B CA 1
ATOM 3130 C C . PHE B 1 57 ? 23.047 -4.691 10.039 1 71.5 57 PHE B C 1
ATOM 3132 O O . PHE B 1 57 ? 23.609 -5.688 10.508 1 71.5 57 PHE B O 1
ATOM 3139 N N . CYS B 1 58 ? 22.312 -4.707 8.938 1 72.31 58 CYS B N 1
ATOM 3140 C CA . CYS B 1 58 ? 22.359 -5.848 8.031 1 72.31 58 CYS B CA 1
ATOM 3141 C C . CYS B 1 58 ? 22.844 -5.426 6.645 1 72.31 58 CYS B C 1
ATOM 3143 O O . CYS B 1 58 ? 22.078 -4.82 5.883 1 72.31 58 CYS B O 1
ATOM 3145 N N . PRO B 1 59 ? 24.078 -5.754 6.266 1 69.38 59 PRO B N 1
ATOM 3146 C CA . PRO B 1 59 ? 24.609 -5.383 4.945 1 69.38 59 PRO B CA 1
ATOM 3147 C C . PRO B 1 59 ? 23.734 -5.891 3.801 1 69.38 59 PRO B C 1
ATOM 3149 O O . PRO B 1 59 ? 23.641 -5.23 2.762 1 69.38 59 PRO B O 1
ATOM 3152 N N . ASN B 1 60 ? 23.141 -7.043 4.043 1 70.56 60 ASN B N 1
ATOM 3153 C CA . ASN B 1 60 ? 22.297 -7.613 3 1 70.56 60 ASN B CA 1
ATOM 3154 C C . ASN B 1 60 ? 21.109 -6.703 2.688 1 70.56 60 ASN B C 1
ATOM 3156 O O . ASN B 1 60 ? 20.672 -6.625 1.539 1 70.56 60 ASN B O 1
ATOM 3160 N N . LYS B 1 61 ? 20.75 -6.008 3.604 1 72.88 61 LYS B N 1
ATOM 3161 C CA . LYS B 1 61 ? 19.625 -5.098 3.408 1 72.88 61 LYS B CA 1
ATOM 3162 C C . LYS B 1 61 ? 20 -3.959 2.461 1 72.88 61 LYS B C 1
ATOM 3164 O O . LYS B 1 61 ? 19.156 -3.459 1.718 1 72.88 61 LYS B O 1
ATOM 3169 N N . LEU B 1 62 ? 21.281 -3.6 2.494 1 68.62 62 LEU B N 1
ATOM 3170 C CA . LEU B 1 62 ? 21.75 -2.553 1.595 1 68.62 62 LEU B CA 1
ATOM 3171 C C . LEU B 1 62 ? 21.641 -2.99 0.139 1 68.62 62 LEU B C 1
ATOM 3173 O O . LEU B 1 62 ? 21.234 -2.197 -0.72 1 68.62 62 LEU B O 1
ATOM 3177 N N . ARG B 1 63 ? 21.984 -4.211 -0.113 1 70.81 63 ARG B N 1
ATOM 3178 C CA . ARG B 1 63 ? 21.906 -4.75 -1.466 1 70.81 63 ARG B CA 1
ATOM 3179 C C . ARG B 1 63 ? 20.453 -4.887 -1.916 1 70.81 63 ARG B C 1
ATOM 3181 O O . ARG B 1 63 ? 20.125 -4.652 -3.084 1 70.81 63 ARG B O 1
ATOM 3188 N N . TRP B 1 64 ? 19.562 -5.137 -1.019 1 75.56 64 TRP B N 1
ATOM 3189 C CA . TRP B 1 64 ? 18.172 -5.434 -1.341 1 75.56 64 TRP B CA 1
ATOM 3190 C C . TRP B 1 64 ? 17.344 -4.152 -1.472 1 75.56 64 TRP B C 1
ATOM 3192 O O . TRP B 1 64 ? 16.547 -4.008 -2.402 1 75.56 64 TRP B O 1
ATOM 3202 N N . GLU B 1 65 ? 17.672 -3.211 -0.534 1 74.38 65 GLU B N 1
ATOM 3203 C CA . GLU B 1 65 ? 16.797 -2.049 -0.458 1 74.38 65 GLU B CA 1
ATOM 3204 C C . GLU B 1 65 ? 17.547 -0.764 -0.786 1 74.38 65 GLU B C 1
ATOM 3206 O O . GLU B 1 65 ? 16.938 0.278 -1.027 1 74.38 65 GLU B O 1
ATOM 3211 N N . GLY B 1 66 ? 18.844 -0.861 -1.13 1 69 66 GLY B N 1
ATOM 3212 C CA . GLY B 1 66 ? 19.641 0.342 -1.346 1 69 66 GLY B CA 1
ATOM 3213 C C . GLY B 1 66 ? 20.062 1.021 -0.055 1 69 66 GLY B C 1
ATOM 3214 O O . GLY B 1 66 ? 19.75 0.532 1.036 1 69 66 GLY B O 1
ATOM 3215 N N . PRO B 1 67 ? 20.969 1.97 -0.351 1 59.28 67 PRO B N 1
ATOM 3216 C CA . PRO B 1 67 ? 21.469 2.66 0.842 1 59.28 67 PRO B CA 1
ATOM 3217 C C . PRO B 1 67 ? 20.344 3.244 1.695 1 59.28 67 PRO B C 1
ATOM 3219 O O . PRO B 1 67 ? 19.406 3.83 1.16 1 59.28 67 PRO B O 1
ATOM 3222 N N . SER B 1 68 ? 19.859 2.506 2.51 1 53.44 68 SER B N 1
ATOM 3223 C CA . SER B 1 68 ? 18.953 3.074 3.5 1 53.44 68 SER B CA 1
ATOM 3224 C C . SER B 1 68 ? 19.688 3.99 4.469 1 53.44 68 SER B C 1
ATOM 3226 O O . SER B 1 68 ? 20.891 3.832 4.688 1 53.44 68 SER B O 1
ATOM 3228 N N . LEU B 1 69 ? 19.422 5.246 4.504 1 48.59 69 LEU B N 1
ATOM 3229 C CA . LEU B 1 69 ? 20.109 5.879 5.625 1 48.59 69 LEU B CA 1
ATOM 3230 C C . LEU B 1 69 ? 20.453 4.855 6.703 1 48.59 69 LEU B C 1
ATOM 3232 O O . LEU B 1 69 ? 19.562 4.34 7.379 1 48.59 69 LEU B O 1
ATOM 3236 N N . THR B 1 70 ? 21.188 3.963 6.34 1 47.56 70 THR B N 1
ATOM 3237 C CA . THR B 1 70 ? 21.625 3.096 7.43 1 47.56 70 THR B CA 1
ATOM 3238 C C . THR B 1 70 ? 21.484 3.805 8.773 1 47.56 70 THR B C 1
ATOM 3240 O O . THR B 1 70 ? 21.688 5.02 8.867 1 47.56 70 THR B O 1
ATOM 3243 N N . SER B 1 71 ? 20.781 3.031 9.664 1 49.97 71 SER B N 1
ATOM 3244 C CA . SER B 1 71 ? 20.219 3.273 10.992 1 49.97 71 SER B CA 1
ATOM 3245 C C . SER B 1 71 ? 21.141 4.145 11.828 1 49.97 71 SER B C 1
ATOM 3247 O O . SER B 1 71 ? 20.703 5.148 12.406 1 49.97 71 SER B O 1
ATOM 3249 N N . ARG B 1 72 ? 22.391 3.645 11.938 1 49.34 72 ARG B N 1
ATOM 3250 C CA . ARG B 1 72 ? 23.234 4.203 12.977 1 49.34 72 ARG B CA 1
ATOM 3251 C C . ARG B 1 72 ? 23.734 5.594 12.594 1 49.34 72 ARG B C 1
ATOM 3253 O O . ARG B 1 72 ? 23.75 6.504 13.43 1 49.34 72 ARG B O 1
ATOM 3260 N N . ASN B 1 73 ? 23.984 5.625 11.266 1 52.09 73 ASN B N 1
ATOM 3261 C CA . ASN B 1 73 ? 24.516 6.926 10.883 1 52.09 73 ASN B CA 1
ATOM 3262 C C . ASN B 1 73 ? 23.438 8.016 10.93 1 52.09 73 ASN B C 1
ATOM 3264 O O . ASN B 1 73 ? 23.719 9.141 11.336 1 52.09 73 ASN B O 1
ATOM 3268 N N . SER B 1 74 ? 22.297 7.594 10.469 1 55.81 74 SER B N 1
ATOM 3269 C CA . SER B 1 74 ? 21.219 8.578 10.508 1 55.81 74 SER B CA 1
ATOM 3270 C C . SER B 1 74 ? 20.875 8.945 11.945 1 55.81 74 SER B C 1
ATOM 3272 O O . SER B 1 74 ? 20.625 10.117 12.25 1 55.81 74 SER B O 1
ATOM 3274 N N . ALA B 1 75 ? 20.875 7.844 12.719 1 57.22 75 ALA B N 1
ATOM 3275 C CA . ALA B 1 75 ? 20.547 8.109 14.117 1 57.22 75 ALA B CA 1
ATOM 3276 C C . ALA B 1 75 ? 21.594 9.008 14.773 1 57.22 75 ALA B C 1
ATOM 3278 O O . ALA B 1 75 ? 21.266 9.859 15.602 1 57.22 75 ALA B O 1
ATOM 3279 N N . GLU B 1 76 ? 22.781 8.719 14.32 1 56.12 76 GLU B N 1
ATOM 3280 C CA . GLU B 1 76 ? 23.844 9.539 14.883 1 56.12 76 GLU B CA 1
ATOM 3281 C C . GLU B 1 76 ? 23.703 11 14.461 1 56.12 76 GLU B C 1
ATOM 3283 O O . GLU B 1 76 ? 24.078 11.906 15.195 1 56.12 76 GLU B O 1
ATOM 3288 N N . SER B 1 77 ? 23.188 11 13.312 1 57.88 77 SER B N 1
ATOM 3289 C CA . SER B 1 77 ? 22.953 12.375 12.883 1 57.88 77 SER B CA 1
ATOM 3290 C C . SER B 1 77 ? 21.781 13 13.625 1 57.88 77 SER B C 1
ATOM 3292 O O . SER B 1 77 ? 21.656 14.219 13.68 1 57.88 77 SER B O 1
ATOM 3294 N N . LEU B 1 78 ? 21.078 12.039 14.07 1 61.09 78 LEU B N 1
ATOM 3295 C CA . LEU B 1 78 ? 19.953 12.523 14.867 1 61.09 78 LEU B CA 1
ATOM 3296 C C . LEU B 1 78 ? 20.406 12.93 16.266 1 61.09 78 LEU B C 1
ATOM 3298 O O . LEU B 1 78 ? 21.391 12.391 16.781 1 61.09 78 LEU B O 1
ATOM 3302 N N . GLU B 1 79 ? 20.656 14.109 16.516 1 60.69 79 GLU B N 1
ATOM 3303 C CA . GLU B 1 79 ? 21.031 14.641 17.828 1 60.69 79 GLU B CA 1
ATOM 3304 C C . GLU B 1 79 ? 20.5 13.758 18.953 1 60.69 79 GLU B C 1
ATOM 3306 O O . GLU B 1 79 ? 20.188 14.25 20.047 1 60.69 79 GLU B O 1
ATOM 3311 N N . LEU B 1 80 ? 20.219 12.5 18.391 1 60.31 80 LEU B N 1
ATOM 3312 C CA . LEU B 1 80 ? 19.75 11.625 19.453 1 60.31 80 LEU B CA 1
ATOM 3313 C C . LEU B 1 80 ? 20.922 11.023 20.219 1 60.31 80 LEU B C 1
ATOM 3315 O O . LEU B 1 80 ? 21.969 10.734 19.625 1 60.31 80 LEU B O 1
ATOM 3319 N N . SER B 1 81 ? 21 11.164 21.453 1 65.38 81 SER B N 1
ATOM 3320 C CA . SER B 1 81 ? 22.172 10.867 22.281 1 65.38 81 SER B CA 1
ATOM 3321 C C . SER B 1 81 ? 22.578 9.398 22.141 1 65.38 81 SER B C 1
ATOM 3323 O O . SER B 1 81 ? 23.484 9.07 21.375 1 65.38 81 SER B O 1
ATOM 3325 N N . LYS B 1 82 ? 21.922 8.43 22.938 1 81.31 82 LYS B N 1
ATOM 3326 C CA . LYS B 1 82 ? 22.453 7.082 23.078 1 81.31 82 LYS B CA 1
ATOM 3327 C C . LYS B 1 82 ? 21.734 6.109 22.141 1 81.31 82 LYS B C 1
ATOM 3329 O O . LYS B 1 82 ? 20.516 5.977 22.203 1 81.31 82 LYS B O 1
ATOM 3334 N N . VAL B 1 83 ? 22.422 5.633 21.156 1 85.56 83 VAL B N 1
ATOM 3335 C CA . VAL B 1 83 ? 21.875 4.617 20.25 1 85.56 83 VAL B CA 1
ATOM 3336 C C . VAL B 1 83 ? 22.25 3.229 20.766 1 85.56 83 VAL B C 1
ATOM 3338 O O . VAL B 1 83 ? 23.422 2.965 21.062 1 85.56 83 VAL B O 1
ATOM 3341 N N . LEU B 1 84 ? 21.266 2.438 20.938 1 86.69 84 LEU B N 1
ATOM 3342 C CA . LEU B 1 84 ? 21.469 1.078 21.422 1 86.69 84 LEU B CA 1
ATOM 3343 C C . LEU B 1 84 ? 20.922 0.058 20.438 1 86.69 84 LEU B C 1
ATOM 3345 O O . LEU B 1 84 ? 20.125 0.404 19.562 1 86.69 84 LEU B O 1
ATOM 3349 N N . ASP B 1 85 ? 21.391 -1.178 20.578 1 86.56 85 ASP B N 1
ATOM 3350 C CA . ASP B 1 85 ? 20.875 -2.271 19.75 1 86.56 85 ASP B CA 1
ATOM 3351 C C . ASP B 1 85 ? 19.531 -2.756 20.266 1 86.56 85 ASP B C 1
ATOM 3353 O O . ASP B 1 85 ? 19.328 -2.881 21.484 1 86.56 85 ASP B O 1
ATOM 3357 N N . PHE B 1 86 ? 18.734 -3.047 19.328 1 86.5 86 PHE B N 1
ATOM 3358 C CA . PHE B 1 86 ? 17.391 -3.482 19.688 1 86.5 86 PHE B CA 1
ATOM 3359 C C . PHE B 1 86 ? 17.438 -4.738 20.547 1 86.5 86 PHE B C 1
ATOM 3361 O O . PHE B 1 86 ? 16.562 -4.965 21.375 1 86.5 86 PHE B O 1
ATOM 3368 N N . SER B 1 87 ? 18.391 -5.551 20.438 1 83.5 87 SER B N 1
ATOM 3369 C CA . SER B 1 87 ? 18.516 -6.781 21.219 1 83.5 87 SER B CA 1
ATOM 3370 C C . SER B 1 87 ? 18.672 -6.484 22.703 1 83.5 87 SER B C 1
ATOM 3372 O O . SER B 1 87 ? 18.453 -7.363 23.531 1 83.5 87 SER B O 1
ATOM 3374 N N . GLU B 1 88 ? 19.016 -5.258 23.031 1 86.06 88 GLU B N 1
ATOM 3375 C CA . GLU B 1 88 ? 19.281 -4.887 24.422 1 86.06 88 GLU B CA 1
ATOM 3376 C C . GLU B 1 88 ? 18 -4.395 25.109 1 86.06 88 GLU B C 1
ATOM 3378 O O . GLU B 1 88 ? 18.016 -4.086 26.297 1 86.06 88 GLU B O 1
ATOM 3383 N N . ILE B 1 89 ? 16.953 -4.391 24.391 1 84.88 89 ILE B N 1
ATOM 3384 C CA . ILE B 1 89 ? 15.75 -3.721 24.875 1 84.88 89 ILE B CA 1
ATOM 3385 C C . ILE B 1 89 ? 15.234 -4.426 26.125 1 84.88 89 ILE B C 1
ATOM 3387 O O . ILE B 1 89 ? 14.812 -3.773 27.078 1 84.88 89 ILE B O 1
ATOM 3391 N N . LYS B 1 90 ? 15.172 -5.719 26.078 1 81.62 90 LYS B N 1
ATOM 3392 C CA . LYS B 1 90 ? 14.641 -6.461 27.219 1 81.62 90 LYS B CA 1
ATOM 3393 C C . LYS B 1 90 ? 15.445 -6.176 28.484 1 81.62 90 LYS B C 1
ATOM 3395 O O . LYS B 1 90 ? 14.883 -5.879 29.531 1 81.62 90 LYS B O 1
ATOM 3400 N N . SER B 1 91 ? 16.75 -6.293 28.359 1 84.25 91 SER B N 1
ATOM 3401 C CA . SER B 1 91 ? 17.625 -6.031 29.5 1 84.25 91 SER B CA 1
ATOM 3402 C C . SER B 1 91 ? 17.484 -4.59 29.984 1 84.25 91 SER B C 1
ATOM 3404 O O . SER B 1 91 ? 17.5 -4.332 31.188 1 84.25 91 SER B O 1
ATOM 3406 N N . PHE B 1 92 ? 17.391 -3.699 29.078 1 86.06 92 PHE B N 1
ATOM 3407 C CA . PHE B 1 92 ? 17.25 -2.285 29.406 1 86.06 92 PHE B CA 1
ATOM 3408 C C . PHE B 1 92 ? 15.969 -2.039 30.203 1 86.06 92 PHE B C 1
ATOM 3410 O O . PHE B 1 92 ? 16.016 -1.379 31.25 1 86.06 92 PHE B O 1
ATOM 3417 N N . LEU B 1 93 ? 14.922 -2.598 29.719 1 81.62 93 LEU B N 1
ATOM 3418 C CA . LEU B 1 93 ? 13.633 -2.377 30.359 1 81.62 93 LEU B CA 1
ATOM 3419 C C . LEU B 1 93 ? 13.609 -3.014 31.75 1 81.62 93 LEU B C 1
ATOM 3421 O O . LEU B 1 93 ? 13.016 -2.461 32.688 1 81.62 93 LEU B O 1
ATOM 3425 N N . TRP B 1 94 ? 14.188 -4.113 31.844 1 78.88 94 TRP B N 1
ATOM 3426 C CA . TRP B 1 94 ? 14.258 -4.797 33.125 1 78.88 94 TRP B CA 1
ATOM 3427 C C . TRP B 1 94 ? 15.039 -3.967 34.125 1 78.88 94 TRP B C 1
ATOM 3429 O O . TRP B 1 94 ? 14.711 -3.963 35.312 1 78.88 94 TRP B O 1
ATOM 3439 N N . SER B 1 95 ? 15.969 -3.307 33.656 1 81.31 95 SER B N 1
ATOM 3440 C CA . SER B 1 95 ? 16.797 -2.498 34.531 1 81.31 95 SER B CA 1
ATOM 3441 C C . SER B 1 95 ? 16.062 -1.243 35 1 81.31 95 SER B C 1
ATOM 3443 O O . SER B 1 95 ? 16.484 -0.586 35.969 1 81.31 95 SER B O 1
ATOM 3445 N N . HIS B 1 96 ? 14.938 -0.986 34.375 1 76.81 96 HIS B N 1
ATOM 3446 C CA . HIS B 1 96 ? 14.148 0.189 34.719 1 76.81 96 HIS B CA 1
ATOM 3447 C C . HIS B 1 96 ? 12.773 -0.207 35.25 1 76.81 96 HIS B C 1
ATOM 3449 O O . HIS B 1 96 ? 11.797 0.524 35.062 1 76.81 96 HIS B O 1
ATOM 3455 N N . GLU B 1 97 ? 12.422 -1.347 35.75 1 65.81 97 GLU B N 1
ATOM 3456 C CA . GLU B 1 97 ? 11.188 -2.027 36.094 1 65.81 97 GLU B CA 1
ATOM 3457 C C . GLU B 1 97 ? 10.305 -1.139 36.969 1 65.81 97 GLU B C 1
ATOM 3459 O O . GLU B 1 97 ? 9.086 -1.278 37 1 65.81 97 GLU B O 1
ATOM 3464 N N . HIS B 1 98 ? 10.828 -0.185 37.688 1 63.44 98 HIS B N 1
ATOM 3465 C CA . HIS B 1 98 ? 10 0.527 38.656 1 63.44 98 HIS B CA 1
ATOM 3466 C C . HIS B 1 98 ? 9.633 1.917 38.125 1 63.44 98 HIS B C 1
ATOM 3468 O O . HIS B 1 98 ? 9.664 2.889 38.906 1 63.44 98 HIS B O 1
ATOM 3474 N N . CYS B 1 99 ? 9.219 1.858 36.844 1 66.25 99 CYS B N 1
ATOM 3475 C CA . CYS B 1 99 ? 8.922 3.184 36.312 1 66.25 99 CYS B CA 1
ATOM 3476 C C . CYS B 1 99 ? 7.516 3.238 35.719 1 66.25 99 CYS B C 1
ATOM 3478 O O . CYS B 1 99 ? 6.906 2.199 35.469 1 66.25 99 CYS B O 1
ATOM 3480 N N . HIS B 1 100 ? 6.859 4.422 35.875 1 70.31 100 HIS B N 1
ATOM 3481 C CA . HIS B 1 100 ? 5.656 4.699 35.125 1 70.31 100 HIS B CA 1
ATOM 3482 C C . HIS B 1 100 ? 5.945 4.656 33.625 1 70.31 100 HIS B C 1
ATOM 3484 O O . HIS B 1 100 ? 6.922 5.25 33.156 1 70.31 100 HIS B O 1
ATOM 3490 N N . VAL B 1 101 ? 5.148 3.754 32.969 1 74.44 101 VAL B N 1
ATOM 3491 C CA . VAL B 1 101 ? 5.445 3.566 31.547 1 74.44 101 VAL B CA 1
ATOM 3492 C C . VAL B 1 101 ? 4.355 4.215 30.703 1 74.44 101 VAL B C 1
ATOM 3494 O O . VAL B 1 101 ? 3.164 3.979 30.922 1 74.44 101 VAL B O 1
ATOM 3497 N N . PHE B 1 102 ? 4.691 5.234 29.922 1 75.12 102 PHE B N 1
ATOM 3498 C CA . PHE B 1 102 ? 3.865 5.789 28.859 1 75.12 102 PHE B CA 1
ATOM 3499 C C . PHE B 1 102 ? 4.18 5.121 27.516 1 75.12 102 PHE B C 1
ATOM 3501 O O . PHE B 1 102 ? 5.344 5.027 27.125 1 75.12 102 PHE B O 1
ATOM 3508 N N . MET B 1 103 ? 3.105 4.523 26.906 1 77.31 103 MET B N 1
ATOM 3509 C CA . MET B 1 103 ? 3.387 3.801 25.672 1 77.31 103 MET B CA 1
ATOM 3510 C C . MET B 1 103 ? 2.436 4.234 24.547 1 77.31 103 MET B C 1
ATOM 3512 O O . MET B 1 103 ? 1.274 4.555 24.812 1 77.31 103 MET B O 1
ATOM 3516 N N . ASP B 1 104 ? 2.979 4.488 23.469 1 71.5 104 ASP B N 1
ATOM 3517 C CA . ASP B 1 104 ? 2.168 4.711 22.266 1 71.5 104 ASP B CA 1
ATOM 3518 C C . ASP B 1 104 ? 1.505 3.42 21.812 1 71.5 104 ASP B C 1
ATOM 3520 O O . ASP B 1 104 ? 2.156 2.375 21.719 1 71.5 104 ASP B O 1
ATOM 3524 N N . ASN B 1 105 ? 0.138 3.318 22.031 1 59 105 ASN B N 1
ATOM 3525 C CA . ASN B 1 105 ? -0.673 2.123 21.828 1 59 105 ASN B CA 1
ATOM 3526 C C . ASN B 1 105 ? -0.552 1.609 20.391 1 59 105 ASN B C 1
ATOM 3528 O O . ASN B 1 105 ? -1.35 0.777 19.953 1 59 105 ASN B O 1
ATOM 3532 N N . LEU B 1 106 ? 0.334 2.174 19.703 1 54.75 106 LEU B N 1
ATOM 3533 C CA . LEU B 1 106 ? 0.12 1.736 18.328 1 54.75 106 LEU B CA 1
ATOM 3534 C C . LEU B 1 106 ? 0.249 0.221 18.203 1 54.75 106 LEU B C 1
ATOM 3536 O O . LEU B 1 106 ? 0.481 -0.463 19.203 1 54.75 106 LEU B O 1
ATOM 3540 N N . GLU B 1 107 ? 1.022 -0.393 17.297 1 54.69 107 GLU B N 1
ATOM 3541 C CA . GLU B 1 107 ? 0.904 -1.703 16.672 1 54.69 107 GLU B CA 1
ATOM 3542 C C . GLU B 1 107 ? 1.308 -2.818 17.625 1 54.69 107 GLU B C 1
ATOM 3544 O O . GLU B 1 107 ? 2.104 -2.598 18.547 1 54.69 107 GLU B O 1
ATOM 3549 N N . SER B 1 108 ? 0.565 -3.893 17.641 1 54.88 108 SER B N 1
ATOM 3550 C CA . SER B 1 108 ? 0.461 -5.152 18.359 1 54.88 108 SER B CA 1
ATOM 3551 C C . SER B 1 108 ? 1.838 -5.75 18.641 1 54.88 108 SER B C 1
ATOM 3553 O O . SER B 1 108 ? 2.09 -6.273 19.719 1 54.88 108 SER B O 1
ATOM 3555 N N . SER B 1 109 ? 2.74 -5.559 17.734 1 56.72 109 SER B N 1
ATOM 3556 C CA . SER B 1 109 ? 3.936 -6.375 17.922 1 56.72 109 SER B CA 1
ATOM 3557 C C . SER B 1 109 ? 4.781 -5.863 19.078 1 56.72 109 SER B C 1
ATOM 3559 O O . SER B 1 109 ? 5.465 -6.645 19.75 1 56.72 109 SER B O 1
ATOM 3561 N N . TRP B 1 110 ? 4.602 -4.531 19.328 1 59.97 110 TRP B N 1
ATOM 3562 C CA . TRP B 1 110 ? 5.445 -3.967 20.391 1 59.97 110 TRP B CA 1
ATOM 3563 C C . TRP B 1 110 ? 4.836 -4.207 21.766 1 59.97 110 TRP B C 1
ATOM 3565 O O . TRP B 1 110 ? 5.523 -4.094 22.781 1 59.97 110 TRP B O 1
ATOM 3575 N N . LEU B 1 111 ? 3.604 -4.582 21.578 1 57.12 111 LEU B N 1
ATOM 3576 C CA . LEU B 1 111 ? 2.879 -4.898 22.797 1 57.12 111 LEU B CA 1
ATOM 3577 C C . LEU B 1 111 ? 3.506 -6.094 23.516 1 57.12 111 LEU B C 1
ATOM 3579 O O . LEU B 1 111 ? 3.479 -6.176 24.734 1 57.12 111 LEU B O 1
ATOM 3583 N N . LEU B 1 112 ? 4.066 -6.883 22.609 1 57.47 112 LEU B N 1
ATOM 3584 C CA . LEU B 1 112 ? 4.699 -8.047 23.219 1 57.47 112 LEU B CA 1
ATOM 3585 C C . LEU B 1 112 ? 5.852 -7.625 24.125 1 57.47 112 LEU B C 1
ATOM 3587 O O . LEU B 1 112 ? 6.07 -8.227 25.188 1 57.47 112 LEU B O 1
ATOM 3591 N N . ILE B 1 113 ? 6.445 -6.578 23.734 1 60.09 113 ILE B N 1
ATOM 3592 C CA . ILE B 1 113 ? 7.547 -6.066 24.547 1 60.09 113 ILE B CA 1
ATOM 3593 C C . ILE B 1 113 ? 7 -5.484 25.859 1 60.09 113 ILE B C 1
ATOM 3595 O O . ILE B 1 113 ? 7.594 -5.664 26.922 1 60.09 113 ILE B O 1
ATOM 3599 N N . ALA B 1 114 ? 5.84 -4.949 25.703 1 59.59 114 ALA B N 1
ATOM 3600 C CA . ALA B 1 114 ? 5.227 -4.324 26.875 1 59.59 114 ALA B CA 1
ATOM 3601 C C . ALA B 1 114 ? 4.695 -5.375 27.844 1 59.59 114 ALA B C 1
ATOM 3603 O O . ALA B 1 114 ? 4.676 -5.156 29.062 1 59.59 114 ALA B O 1
ATOM 3604 N N . HIS B 1 115 ? 4.215 -6.418 27.156 1 60.03 115 HIS B N 1
ATOM 3605 C CA . HIS B 1 115 ? 3.646 -7.469 28 1 60.03 115 HIS B CA 1
ATOM 3606 C C . HIS B 1 115 ? 4.695 -8.055 28.938 1 60.03 115 HIS B C 1
ATOM 3608 O O . HIS B 1 115 ? 4.379 -8.445 30.062 1 60.03 115 HIS B O 1
ATOM 3614 N N . ASP B 1 116 ? 5.84 -8.008 28.469 1 60.19 116 ASP B N 1
ATOM 3615 C CA . ASP B 1 116 ? 6.902 -8.609 29.266 1 60.19 116 ASP B CA 1
ATOM 3616 C C . ASP B 1 116 ? 7.352 -7.676 30.391 1 60.19 116 ASP B C 1
ATOM 3618 O O . ASP B 1 116 ? 8.07 -8.086 31.297 1 60.19 116 ASP B O 1
ATOM 3622 N N . LEU B 1 117 ? 6.812 -6.465 30.234 1 60.56 117 LEU B N 1
ATOM 3623 C CA . LEU B 1 117 ? 7.234 -5.516 31.266 1 60.56 117 LEU B CA 1
ATOM 3624 C C . LEU B 1 117 ? 6.309 -5.578 32.469 1 60.56 117 LEU B C 1
ATOM 3626 O O . LEU B 1 117 ? 5.086 -5.617 32.312 1 60.56 117 LEU B O 1
ATOM 3630 N N . ASN B 1 118 ? 6.734 -6.191 33.5 1 60.25 118 ASN B N 1
ATOM 3631 C CA . ASN B 1 118 ? 6.02 -6.141 34.781 1 60.25 118 ASN B CA 1
ATOM 3632 C C . ASN B 1 118 ? 5.797 -4.703 35.25 1 60.25 118 ASN B C 1
ATOM 3634 O O . ASN B 1 118 ? 6.438 -4.242 36.188 1 60.25 118 ASN B O 1
ATOM 3638 N N . VAL B 1 119 ? 5.254 -4.016 34.312 1 58.44 119 VAL B N 1
ATOM 3639 C CA . VAL B 1 119 ? 5.137 -2.611 34.688 1 58.44 119 VAL B CA 1
ATOM 3640 C C . VAL B 1 119 ? 3.729 -2.332 35.219 1 58.44 119 VAL B C 1
ATOM 3642 O O . VAL B 1 119 ? 2.764 -2.963 34.781 1 58.44 119 VAL B O 1
ATOM 3645 N N . GLY B 1 120 ? 3.732 -1.707 36.406 1 58.34 120 GLY B N 1
ATOM 3646 C CA . GLY B 1 120 ? 2.504 -1.394 37.125 1 58.34 120 GLY B CA 1
ATOM 3647 C C . GLY B 1 120 ? 1.46 -0.727 36.25 1 58.34 120 GLY B C 1
ATOM 3648 O O . GLY B 1 120 ? 0.657 -1.405 35.594 1 58.34 120 GLY B O 1
ATOM 3649 N N . ASP B 1 121 ? 1.607 0.689 36.062 1 65.94 121 ASP B N 1
ATOM 3650 C CA . ASP B 1 121 ? 0.579 1.481 35.375 1 65.94 121 ASP B CA 1
ATOM 3651 C C . ASP B 1 121 ? 1.027 1.897 34 1 65.94 121 ASP B C 1
ATOM 3653 O O . ASP B 1 121 ? 2.1 2.482 33.812 1 65.94 121 ASP B O 1
ATOM 3657 N N . LYS B 1 122 ? 0.421 1.373 33 1 75.44 122 LYS B N 1
ATOM 3658 C CA . LYS B 1 122 ? 0.676 1.755 31.625 1 75.44 122 LYS B CA 1
ATOM 3659 C C . LYS B 1 122 ? -0.31 2.822 31.156 1 75.44 122 LYS B C 1
ATOM 3661 O O . LYS B 1 122 ? -1.522 2.662 31.297 1 75.44 122 LYS B O 1
ATOM 3666 N N . LYS B 1 123 ? 0.229 4.09 30.844 1 79.56 123 LYS B N 1
ATOM 3667 C CA . LYS B 1 123 ? -0.588 5.168 30.312 1 79.56 123 LYS B CA 1
ATOM 3668 C C . LYS B 1 123 ? -0.273 5.402 28.828 1 79.56 123 LYS B C 1
ATOM 3670 O O . LYS B 1 123 ? 0.833 5.113 28.375 1 79.56 123 LYS B O 1
ATOM 3675 N N . CYS B 1 124 ? -1.21 5.926 28.125 1 84.5 124 CYS B N 1
ATOM 3676 C CA . CYS B 1 124 ? -1.025 6.234 26.703 1 84.5 124 CYS B CA 1
ATOM 3677 C C . CYS B 1 124 ? -0.326 7.578 26.531 1 84.5 124 CYS B C 1
ATOM 3679 O O . CYS B 1 124 ? -0.767 8.586 27.078 1 84.5 124 CYS B O 1
ATOM 3681 N N . ILE B 1 125 ? 0.683 7.633 25.859 1 87.5 125 ILE B N 1
ATOM 3682 C CA . ILE B 1 125 ? 1.474 8.844 25.672 1 87.5 125 ILE B CA 1
ATOM 3683 C C . ILE B 1 125 ? 0.95 9.625 24.469 1 87.5 125 ILE B C 1
ATOM 3685 O O . ILE B 1 125 ? 1.25 10.812 24.297 1 87.5 125 ILE B O 1
ATOM 3689 N N . SER B 1 126 ? 0.164 9.039 23.578 1 86.81 126 SER B N 1
ATOM 3690 C CA . SER B 1 126 ? -0.239 9.586 22.281 1 86.81 126 SER B CA 1
ATOM 3691 C C . SER B 1 126 ? -0.94 10.93 22.453 1 86.81 126 SER B C 1
ATOM 3693 O O . SER B 1 126 ? -0.665 11.875 21.703 1 86.81 126 SER B O 1
ATOM 3695 N N . PRO B 1 127 ? -1.826 11.07 23.438 1 83.81 127 PRO B N 1
ATOM 3696 C CA . PRO B 1 127 ? -2.504 12.359 23.578 1 83.81 127 PRO B CA 1
ATOM 3697 C C . PRO B 1 127 ? -1.538 13.508 23.859 1 83.81 127 PRO B C 1
ATOM 3699 O O . PRO B 1 127 ? -1.759 14.633 23.406 1 83.81 127 PRO B O 1
ATOM 3702 N N . PHE B 1 128 ? -0.496 13.242 24.594 1 86.62 128 PHE B N 1
ATOM 3703 C CA . PHE B 1 128 ? 0.479 14.281 24.922 1 86.62 128 PHE B CA 1
ATOM 3704 C C . PHE B 1 128 ? 1.264 14.695 23.688 1 86.62 128 PHE B C 1
ATOM 3706 O O . PHE B 1 128 ? 1.461 15.891 23.453 1 86.62 128 PHE B O 1
ATOM 3713 N N . ILE B 1 129 ? 1.69 13.727 22.969 1 89.5 129 ILE B N 1
ATOM 3714 C CA . ILE B 1 129 ? 2.438 14.023 21.75 1 89.5 129 ILE B CA 1
ATOM 3715 C C . ILE B 1 129 ? 1.526 14.734 20.75 1 89.5 129 ILE B C 1
ATOM 3717 O O . ILE B 1 129 ? 1.955 15.656 20.062 1 89.5 129 ILE B O 1
ATOM 3721 N N . SER B 1 130 ? 0.296 14.273 20.641 1 85.88 130 SER B N 1
ATOM 3722 C CA . SER B 1 130 ? -0.675 14.898 19.75 1 85.88 130 SER B CA 1
ATOM 3723 C C . SER B 1 130 ? -0.851 16.375 20.078 1 85.88 130 SER B C 1
ATOM 3725 O O . SER B 1 130 ? -0.975 17.203 19.188 1 85.88 130 SER B O 1
ATOM 3727 N N . ASP B 1 131 ? -0.871 16.719 21.312 1 82.94 131 ASP B N 1
ATOM 3728 C CA . ASP B 1 131 ? -1.002 18.109 21.75 1 82.94 131 ASP B CA 1
ATOM 3729 C C . ASP B 1 131 ? 0.181 18.953 21.281 1 82.94 131 ASP B C 1
ATOM 3731 O O . ASP B 1 131 ? 0.019 20.125 20.938 1 82.94 131 ASP B O 1
ATOM 3735 N N . MET B 1 132 ? 1.277 18.328 21.312 1 88.38 132 MET B N 1
ATOM 3736 C CA . MET B 1 132 ? 2.463 19.016 20.812 1 88.38 132 MET B CA 1
ATOM 3737 C C . MET B 1 132 ? 2.393 19.188 19.297 1 88.38 132 MET B C 1
ATOM 3739 O O . MET B 1 132 ? 2.688 20.266 18.766 1 88.38 132 MET B O 1
ATOM 3743 N N . ARG B 1 133 ? 1.9 18.141 18.641 1 89.69 133 ARG B N 1
ATOM 3744 C CA . ARG B 1 133 ? 1.919 18.109 17.188 1 89.69 133 ARG B CA 1
ATOM 3745 C C . ARG B 1 133 ? 0.838 19.016 16.609 1 89.69 133 ARG B C 1
ATOM 3747 O O . ARG B 1 133 ? 0.884 19.359 15.422 1 89.69 133 ARG B O 1
ATOM 3754 N N . ILE B 1 134 ? -0.11 19.328 17.406 1 85.19 134 ILE B N 1
ATOM 3755 C CA . ILE B 1 134 ? -1.182 20.188 16.922 1 85.19 134 ILE B CA 1
ATOM 3756 C C . ILE B 1 134 ? -0.621 21.562 16.562 1 85.19 134 ILE B C 1
ATOM 3758 O O . ILE B 1 134 ? -1.105 22.219 15.641 1 85.19 134 ILE B O 1
ATOM 3762 N N . ARG B 1 135 ? 0.316 22.031 17.344 1 85.94 135 ARG B N 1
ATOM 3763 C CA . ARG B 1 135 ? 1.006 23.281 17.062 1 85.94 135 ARG B CA 1
ATOM 3764 C C . ARG B 1 135 ? 2.11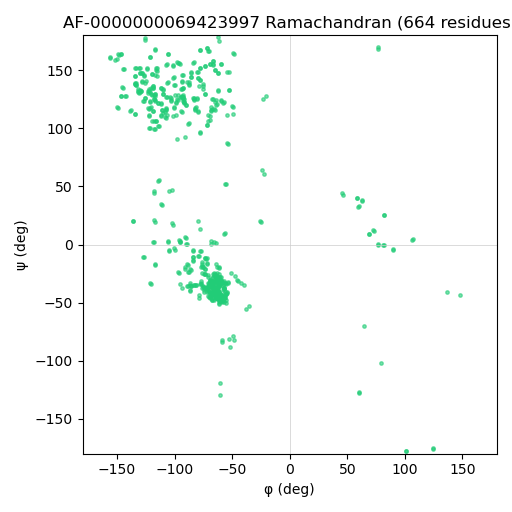9 23.078 16.031 1 85.94 135 AR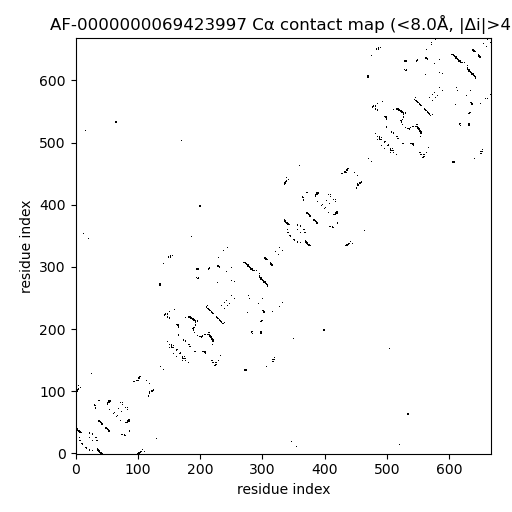G B C 1
ATOM 3766 O O . ARG B 1 135 ? 3.066 22.328 16.281 1 85.94 135 ARG B O 1
ATOM 3773 N N . LYS B 1 136 ? 1.973 23.719 14.961 1 89.56 136 LYS B N 1
ATOM 3774 C CA . LYS B 1 136 ? 2.934 23.516 13.883 1 89.56 136 LYS B CA 1
ATOM 3775 C C . LYS B 1 136 ? 4.07 24.531 13.953 1 89.56 136 LYS B C 1
ATOM 3777 O O . LYS B 1 136 ? 3.836 25.703 14.234 1 89.56 136 LYS B O 1
ATOM 3782 N N . SER B 1 137 ? 5.258 24.047 13.789 1 91.31 137 SER B N 1
ATOM 3783 C CA . SER B 1 137 ? 6.398 24.938 13.57 1 91.31 137 SER B CA 1
ATOM 3784 C C . SER B 1 137 ? 6.363 25.562 12.18 1 91.31 137 SER B C 1
ATOM 3786 O O . SER B 1 137 ? 5.566 25.156 11.336 1 91.31 137 SER B O 1
ATOM 3788 N N . ASP B 1 138 ? 7.223 26.531 12.016 1 90.31 138 ASP B N 1
ATOM 3789 C CA . ASP B 1 138 ? 7.332 27.141 10.688 1 90.31 138 ASP B CA 1
ATOM 3790 C C . ASP B 1 138 ? 7.77 26.109 9.648 1 90.31 138 ASP B C 1
ATOM 3792 O O . ASP B 1 138 ? 7.309 26.141 8.508 1 90.31 138 ASP B O 1
ATOM 3796 N N . TRP B 1 139 ? 8.594 25.25 10.078 1 92.5 139 TRP B N 1
ATOM 3797 C CA . TRP B 1 139 ? 9.078 24.203 9.18 1 92.5 139 TRP B CA 1
ATOM 3798 C C . TRP B 1 139 ? 7.945 23.266 8.781 1 92.5 139 TRP B C 1
ATOM 3800 O O . TRP B 1 139 ? 7.762 22.984 7.594 1 92.5 139 TRP B O 1
ATOM 3810 N N . GLU B 1 140 ? 7.215 22.828 9.703 1 92.62 140 GLU B N 1
ATOM 3811 C CA . GLU B 1 140 ? 6.082 21.953 9.422 1 92.62 140 GLU B CA 1
ATOM 3812 C C . GLU B 1 140 ? 5.066 22.641 8.508 1 92.62 140 GLU B C 1
ATOM 3814 O O . GLU B 1 140 ? 4.586 22.047 7.543 1 92.62 140 GLU B O 1
ATOM 3819 N N . ALA B 1 141 ? 4.828 23.859 8.836 1 90.12 141 ALA B N 1
ATOM 3820 C CA . ALA B 1 141 ? 3.879 24.641 8.047 1 90.12 141 ALA B CA 1
ATOM 3821 C C . ALA B 1 141 ? 4.344 24.781 6.602 1 90.12 141 ALA B C 1
ATOM 3823 O O . ALA B 1 141 ? 3.535 24.719 5.672 1 90.12 141 ALA B O 1
ATOM 3824 N N . SER B 1 142 ? 5.582 25 6.469 1 93.25 142 SER B N 1
ATOM 3825 C CA . SER B 1 142 ? 6.129 25.141 5.125 1 93.25 142 SER B CA 1
ATOM 3826 C C . SER B 1 142 ? 5.973 23.844 4.328 1 93.25 142 SER B C 1
ATOM 3828 O O . SER B 1 142 ? 5.715 23.875 3.123 1 93.25 142 SER B O 1
ATOM 3830 N N . LYS B 1 143 ? 6.148 22.688 4.941 1 94.44 143 LYS B N 1
ATOM 3831 C CA . LYS B 1 143 ? 5.957 21.406 4.277 1 94.44 143 LYS B CA 1
ATOM 3832 C C . LYS B 1 143 ? 4.496 21.203 3.887 1 94.44 143 LYS B C 1
ATOM 3834 O O . LYS B 1 143 ? 4.203 20.719 2.793 1 94.44 143 LYS B O 1
ATOM 3839 N N . MET B 1 144 ? 3.668 21.594 4.773 1 93.31 144 MET B N 1
ATOM 3840 C CA . MET B 1 144 ? 2.24 21.469 4.492 1 93.31 144 MET B CA 1
ATOM 3841 C C . MET B 1 144 ? 1.826 22.375 3.336 1 93.31 144 MET B C 1
ATOM 3843 O O . MET B 1 144 ? 1.037 21.969 2.479 1 93.31 144 MET B O 1
ATOM 3847 N N . ALA B 1 145 ? 2.33 23.547 3.357 1 92.31 145 ALA B N 1
ATOM 3848 C CA . ALA B 1 145 ? 2.051 24.484 2.268 1 92.31 145 ALA B CA 1
ATOM 3849 C C . ALA B 1 145 ? 2.553 23.938 0.935 1 92.31 145 ALA B C 1
ATOM 3851 O O . ALA B 1 145 ? 1.85 24 -0.076 1 92.31 145 ALA B O 1
ATOM 3852 N N . LYS B 1 146 ? 3.715 23.438 0.991 1 94.81 146 LYS B N 1
ATOM 3853 C CA . LYS B 1 146 ? 4.281 22.844 -0.219 1 94.81 146 LYS B CA 1
ATOM 3854 C C . LYS B 1 146 ? 3.443 21.672 -0.698 1 94.81 146 LYS B C 1
ATOM 3856 O O . LYS B 1 146 ? 3.16 21.547 -1.892 1 94.81 146 LYS B O 1
ATOM 3861 N N . SER B 1 147 ? 3.107 20.781 0.212 1 95.38 147 SER B N 1
ATOM 3862 C CA . SER B 1 147 ? 2.264 19.641 -0.115 1 95.38 147 SER B CA 1
ATOM 3863 C C . SER B 1 147 ? 0.956 20.078 -0.762 1 95.38 147 SER B C 1
ATOM 3865 O O . SER B 1 147 ? 0.529 19.5 -1.766 1 95.38 147 SER B O 1
ATOM 3867 N N . SER B 1 148 ? 0.408 21.109 -0.228 1 93.25 148 SER B N 1
ATOM 3868 C CA . SER B 1 148 ? -0.852 21.625 -0.75 1 93.25 148 SER B CA 1
ATOM 3869 C C . SER B 1 148 ? -0.669 22.219 -2.141 1 93.25 148 SER B C 1
ATOM 3871 O O . SER B 1 148 ? -1.515 22.031 -3.02 1 93.25 148 SER B O 1
ATOM 3873 N N . HIS B 1 149 ? 0.361 22.938 -2.271 1 93.69 149 HIS B N 1
ATOM 3874 C CA . HIS B 1 149 ? 0.661 23.531 -3.57 1 93.69 149 HIS B CA 1
ATOM 3875 C C . HIS B 1 149 ? 0.828 22.453 -4.641 1 93.69 149 HIS B C 1
ATOM 3877 O O . HIS B 1 149 ? 0.231 22.547 -5.715 1 93.69 149 HIS B O 1
ATOM 3883 N N . ILE B 1 150 ? 1.611 21.469 -4.336 1 95.38 150 ILE B N 1
ATOM 3884 C CA . ILE B 1 150 ? 1.86 20.359 -5.254 1 95.38 150 ILE B CA 1
ATOM 3885 C C . ILE B 1 150 ? 0.54 19.688 -5.625 1 95.38 150 ILE B C 1
ATOM 3887 O O . ILE B 1 150 ? 0.273 19.438 -6.801 1 95.38 150 ILE B O 1
ATOM 3891 N N . LEU B 1 151 ? -0.224 19.422 -4.633 1 94 151 LEU B N 1
ATOM 3892 C CA . LEU B 1 151 ? -1.507 18.766 -4.859 1 94 151 LEU B CA 1
ATOM 3893 C C . LEU B 1 151 ? -2.393 19.609 -5.77 1 94 151 LEU B C 1
ATOM 3895 O O . LEU B 1 151 ? -3.049 19.094 -6.672 1 94 151 LEU B O 1
ATOM 3899 N N . GLY B 1 152 ? -2.445 20.875 -5.492 1 91.75 152 GLY B N 1
ATOM 3900 C CA . GLY B 1 152 ? -3.215 21.781 -6.336 1 91.75 152 GLY B CA 1
ATOM 3901 C C . GLY B 1 152 ? -2.809 21.719 -7.797 1 91.75 152 GLY B C 1
ATOM 3902 O O . GLY B 1 152 ? -3.662 21.641 -8.68 1 91.75 152 GLY B O 1
ATOM 3903 N N . GLU B 1 153 ? -1.568 21.766 -8.008 1 91.56 153 GLU B N 1
ATOM 3904 C CA . GLU B 1 153 ? -1.055 21.688 -9.375 1 91.56 153 GLU B CA 1
ATOM 3905 C C . GLU B 1 153 ? -1.396 20.359 -10.016 1 91.56 153 GLU B C 1
ATOM 3907 O O . GLU B 1 153 ? -1.729 20.297 -11.203 1 91.56 153 GLU B O 1
ATOM 3912 N N . ALA B 1 154 ? -1.299 19.312 -9.242 1 91.94 154 ALA B N 1
ATOM 3913 C CA . ALA B 1 154 ? -1.616 17.984 -9.766 1 91.94 154 ALA B CA 1
ATOM 3914 C C . ALA B 1 154 ? -3.094 17.875 -10.125 1 91.94 154 ALA B C 1
ATOM 3916 O O . ALA B 1 154 ? -3.447 17.266 -11.141 1 91.94 154 ALA B O 1
ATOM 3917 N N . LEU B 1 155 ? -3.898 18.406 -9.336 1 90 155 LEU B N 1
ATOM 3918 C CA . LEU B 1 155 ? -5.336 18.344 -9.578 1 90 155 LEU B CA 1
ATOM 3919 C C . LEU B 1 155 ? -5.711 19.094 -10.844 1 90 155 LEU B C 1
ATOM 3921 O O . LEU B 1 155 ? -6.629 18.703 -11.562 1 90 155 LEU B O 1
ATOM 3925 N N . LYS B 1 156 ? -5.039 20.156 -11.125 1 86.06 156 LYS B N 1
ATOM 3926 C CA . LYS B 1 156 ? -5.289 20.922 -12.344 1 86.06 156 LYS B CA 1
ATOM 3927 C C . LYS B 1 156 ? -5.129 20.047 -13.586 1 86.06 156 LYS B C 1
ATOM 3929 O O . LYS B 1 156 ? -5.895 20.172 -14.547 1 86.06 156 LYS B O 1
ATOM 3934 N N . ILE B 1 157 ? -4.223 19.219 -13.539 1 83.44 157 ILE B N 1
ATOM 3935 C CA . ILE B 1 157 ? -3.967 18.344 -14.672 1 83.44 157 ILE B CA 1
ATOM 3936 C C . ILE B 1 157 ? -5.133 17.359 -14.852 1 83.44 157 ILE B C 1
ATOM 3938 O O . ILE B 1 157 ? -5.566 17.109 -15.969 1 83.44 157 ILE B O 1
ATOM 3942 N N . VAL B 1 158 ? -5.613 16.859 -13.789 1 81.44 158 VAL B N 1
ATOM 3943 C CA . VAL B 1 158 ? -6.73 15.922 -13.844 1 81.44 158 VAL B CA 1
ATOM 3944 C C . VAL B 1 158 ? -7.969 16.625 -14.398 1 81.44 158 VAL B C 1
ATOM 3946 O O . VAL B 1 158 ? -8.688 16.062 -15.227 1 81.44 158 VAL B O 1
ATOM 3949 N N . MET B 1 159 ? -8.133 17.781 -13.992 1 81.62 159 MET B N 1
ATOM 3950 C CA . MET B 1 159 ? -9.312 18.547 -14.391 1 81.62 159 MET B CA 1
ATOM 3951 C C . MET B 1 159 ? -9.281 18.859 -15.883 1 81.62 159 MET B C 1
ATOM 3953 O O . MET B 1 159 ? -10.336 18.938 -16.531 1 81.62 159 MET B O 1
ATOM 3957 N N . ASN B 1 160 ? -8.148 18.953 -16.453 1 76.31 160 ASN B N 1
ATOM 3958 C CA . ASN B 1 160 ? -8.016 19.375 -17.844 1 76.31 160 ASN B CA 1
ATOM 3959 C C . ASN B 1 160 ? -7.891 18.188 -18.781 1 76.31 160 ASN B C 1
ATOM 3961 O O . ASN B 1 160 ? -8.227 18.281 -19.969 1 76.31 160 ASN B O 1
ATOM 3965 N N . LYS B 1 161 ? -7.453 17.094 -18.297 1 68.19 161 LYS B N 1
ATOM 3966 C CA . LYS B 1 161 ? -6.996 16.094 -19.266 1 68.19 161 LYS B CA 1
ATOM 3967 C C . LYS B 1 161 ? -7.668 14.75 -19.016 1 68.19 161 LYS B C 1
ATOM 3969 O O . LYS B 1 161 ? -7.637 13.875 -19.875 1 68.19 161 LYS B O 1
ATOM 3974 N N . SER B 1 162 ? -8.328 14.586 -17.969 1 65.25 162 SER B N 1
ATOM 3975 C CA . SER B 1 162 ? -8.633 13.195 -17.672 1 65.25 162 SER B CA 1
ATOM 3976 C C . SER B 1 162 ? -10 12.797 -18.234 1 65.25 162 SER B C 1
ATOM 3978 O O . SER B 1 162 ? -10.945 13.586 -18.188 1 65.25 162 SER B O 1
ATOM 3980 N N . VAL B 1 163 ? -9.891 11.578 -18.719 1 78.06 163 VAL B N 1
ATOM 3981 C CA . VAL B 1 163 ? -11.094 11.039 -19.344 1 78.06 163 VAL B CA 1
ATOM 3982 C C . VAL B 1 163 ? -11.562 9.805 -18.562 1 78.06 163 VAL B C 1
ATOM 3984 O O . VAL B 1 163 ? -12.711 9.375 -18.703 1 78.06 163 VAL B O 1
ATOM 3987 N N . LYS B 1 164 ? -10.672 9.32 -17.812 1 91.38 164 LYS B N 1
ATOM 3988 C CA . LYS B 1 164 ? -10.984 8.141 -17.016 1 91.38 164 LYS B CA 1
ATOM 3989 C C . LYS B 1 164 ? -10.508 8.312 -15.578 1 91.38 164 LYS B C 1
ATOM 3991 O O . LYS B 1 164 ? -9.539 9.039 -15.32 1 91.38 164 LYS B O 1
ATOM 3996 N N . GLU B 1 165 ? -11.227 7.605 -14.648 1 94.12 165 GLU B N 1
ATOM 3997 C CA . GLU B 1 165 ? -10.844 7.648 -13.242 1 94.12 165 GLU B CA 1
ATOM 3998 C C . GLU B 1 165 ? -9.391 7.23 -13.055 1 94.12 165 GLU B C 1
ATOM 4000 O O . GLU B 1 165 ? -8.633 7.906 -12.352 1 94.12 165 GLU B O 1
ATOM 4005 N N . MET B 1 166 ? -8.992 6.188 -13.758 1 93 166 MET B N 1
ATOM 4006 C CA . MET B 1 166 ? -7.633 5.668 -13.633 1 93 166 MET B CA 1
ATOM 4007 C C . MET B 1 166 ? -6.617 6.672 -14.164 1 93 166 MET B C 1
ATOM 4009 O O . MET B 1 166 ? -5.555 6.863 -13.57 1 93 166 MET B O 1
ATOM 4013 N N . VAL B 1 167 ? -6.906 7.262 -15.266 1 91.31 167 VAL B N 1
ATOM 4014 C CA . VAL B 1 167 ? -6.012 8.258 -15.844 1 91.31 167 VAL B CA 1
ATOM 4015 C C . VAL B 1 167 ? -5.879 9.445 -14.898 1 91.31 167 VAL B C 1
ATOM 4017 O O . VAL B 1 167 ? -4.789 10 -14.727 1 91.31 167 VAL B O 1
ATOM 4020 N N . GLY B 1 168 ? -7.023 9.812 -14.281 1 91.62 168 GLY B N 1
ATOM 4021 C CA . GLY B 1 168 ? -6.965 10.867 -13.281 1 91.62 168 GLY B CA 1
ATOM 4022 C C . GLY B 1 168 ? -6.059 10.531 -12.117 1 91.62 168 GLY B C 1
ATOM 4023 O O . GLY B 1 168 ? -5.266 11.367 -11.672 1 91.62 168 GLY B O 1
ATOM 4024 N N . LEU B 1 169 ? -6.168 9.312 -11.656 1 94.31 169 LEU B N 1
ATOM 4025 C CA . LEU B 1 169 ? -5.355 8.844 -10.539 1 94.31 169 LEU B CA 1
ATOM 4026 C C . LEU B 1 169 ? -3.873 8.898 -10.891 1 94.31 169 LEU B C 1
ATOM 4028 O O . LEU B 1 169 ? -3.082 9.5 -10.156 1 94.31 169 LEU B O 1
ATOM 4032 N N . LEU B 1 170 ? -3.529 8.336 -12.016 1 93.38 170 LEU B N 1
ATOM 4033 C CA . LEU B 1 170 ? -2.127 8.172 -12.383 1 93.38 170 LEU B CA 1
ATOM 4034 C C . LEU B 1 170 ? -1.508 9.508 -12.773 1 93.38 170 LEU B C 1
ATOM 4036 O O . LEU B 1 170 ? -0.333 9.766 -12.5 1 93.38 170 LEU B O 1
ATOM 4040 N N . SER B 1 171 ? -2.262 10.336 -13.43 1 92.19 171 SER B N 1
ATOM 4041 C CA . SER B 1 171 ? -1.758 11.656 -13.797 1 92.19 171 SER B CA 1
ATOM 4042 C C . SER B 1 171 ? -1.464 12.5 -12.555 1 92.19 171 SER B C 1
ATOM 4044 O O . SER B 1 171 ? -0.47 13.227 -12.516 1 92.19 171 SER B O 1
ATOM 4046 N N . GLN B 1 172 ? -2.352 12.406 -11.633 1 93 172 GLN B N 1
ATOM 4047 C CA . GLN B 1 172 ? -2.119 13.125 -10.383 1 93 172 GLN B CA 1
ATOM 4048 C C . GLN B 1 172 ? -0.857 12.617 -9.688 1 93 172 GLN B C 1
ATOM 4050 O O . GLN B 1 172 ? -0.058 13.414 -9.188 1 93 172 GLN B O 1
ATOM 4055 N N . TYR B 1 173 ? -0.73 11.336 -9.672 1 93.69 173 TYR B N 1
ATOM 4056 C CA . TYR B 1 173 ? 0.448 10.75 -9.039 1 93.69 173 TYR B CA 1
ATOM 4057 C C . TYR B 1 173 ? 1.726 11.25 -9.711 1 93.69 173 TYR B C 1
ATOM 4059 O O . TYR B 1 173 ? 2.666 11.664 -9.031 1 93.69 173 TYR B O 1
ATOM 4067 N N . TYR B 1 174 ? 1.716 11.211 -10.977 1 92.38 174 TYR B N 1
ATOM 4068 C CA . TYR B 1 174 ? 2.887 11.625 -11.742 1 92.38 174 TYR B CA 1
ATOM 4069 C C . TYR B 1 174 ? 3.227 13.086 -11.484 1 92.38 174 TYR B C 1
ATOM 4071 O O . TYR B 1 174 ? 4.391 13.43 -11.273 1 92.38 174 TYR B O 1
ATOM 4079 N N . GLN B 1 175 ? 2.238 13.852 -11.539 1 91.44 175 GLN B N 1
ATOM 4080 C CA . GLN B 1 175 ? 2.459 15.281 -11.336 1 91.44 175 GLN B CA 1
ATOM 4081 C C . GLN B 1 175 ? 2.965 15.562 -9.922 1 91.44 175 GLN B C 1
ATOM 4083 O O . GLN B 1 175 ? 3.863 16.391 -9.734 1 91.44 175 GLN B O 1
ATOM 4088 N N . CYS B 1 176 ? 2.385 14.922 -8.938 1 94 176 CYS B N 1
ATOM 4089 C CA . CYS B 1 176 ? 2.859 15.078 -7.57 1 94 176 CYS B CA 1
ATOM 4090 C C . CYS B 1 176 ? 4.332 14.703 -7.457 1 94 176 CYS B C 1
ATOM 4092 O O . CYS B 1 176 ? 5.113 15.43 -6.832 1 94 176 CYS B O 1
ATOM 4094 N N . ASP B 1 177 ? 4.617 13.609 -8.062 1 92.12 177 ASP B N 1
ATOM 4095 C CA . ASP B 1 177 ? 6 13.148 -8.031 1 92.12 177 ASP B CA 1
ATOM 4096 C C . ASP B 1 177 ? 6.93 14.148 -8.711 1 92.12 177 ASP B C 1
ATOM 4098 O O . ASP B 1 177 ? 7.984 14.484 -8.172 1 92.12 177 ASP B O 1
ATOM 4102 N N . LEU B 1 178 ? 6.586 14.648 -9.867 1 90.88 178 LEU B N 1
ATOM 4103 C CA . LEU B 1 178 ? 7.375 15.586 -10.656 1 90.88 178 LEU B CA 1
ATOM 4104 C C . LEU B 1 178 ? 7.66 16.859 -9.867 1 90.88 178 LEU B C 1
ATOM 4106 O O . LEU B 1 178 ? 8.727 17.453 -10.008 1 90.88 178 LEU B O 1
ATOM 4110 N N . LEU B 1 179 ? 6.75 17.188 -9.047 1 93.88 179 LEU B N 1
ATOM 4111 C CA . LEU B 1 179 ? 6.855 18.469 -8.344 1 93.88 179 LEU B CA 1
ATOM 4112 C C . LEU B 1 179 ? 7.488 18.281 -6.969 1 93.88 179 LEU B C 1
ATOM 4114 O O . LEU B 1 179 ? 7.555 19.219 -6.18 1 93.88 179 LEU B O 1
ATOM 4118 N N . GLY B 1 180 ? 7.863 17.047 -6.68 1 93.06 180 GLY B N 1
ATOM 4119 C CA . GLY B 1 180 ? 8.633 16.828 -5.469 1 93.06 180 GLY B CA 1
ATOM 4120 C C . GLY B 1 180 ? 7.832 16.156 -4.367 1 93.06 180 GLY B C 1
ATOM 4121 O O . GLY B 1 180 ? 8.297 16.062 -3.229 1 93.06 180 GLY B O 1
ATOM 4122 N N . GLY B 1 181 ? 6.598 15.789 -4.691 1 94.56 181 GLY B N 1
ATOM 4123 C CA . GLY B 1 181 ? 5.832 15.023 -3.725 1 94.56 181 GLY B CA 1
ATOM 4124 C C . GLY B 1 181 ? 6.398 13.633 -3.488 1 94.56 181 GLY B C 1
ATOM 4125 O O . GLY B 1 181 ? 7.184 13.133 -4.293 1 94.56 181 GLY B O 1
ATOM 4126 N N . GLU B 1 182 ? 6.051 13.102 -2.359 1 92.12 182 GLU B N 1
ATOM 4127 C CA . GLU B 1 182 ? 6.527 11.781 -1.968 1 92.12 182 GLU B CA 1
ATOM 4128 C C . GLU B 1 182 ? 5.391 10.766 -1.962 1 92.12 182 GLU B C 1
ATOM 4130 O O . GLU B 1 182 ? 5.316 9.914 -1.071 1 92.12 182 GLU B O 1
ATOM 4135 N N . GLY B 1 183 ? 4.449 10.969 -2.922 1 91.38 183 GLY B N 1
ATOM 4136 C CA . GLY B 1 183 ? 3.314 10.07 -3.033 1 91.38 183 GLY B CA 1
ATOM 4137 C C . GLY B 1 183 ? 2.045 10.625 -2.422 1 91.38 183 GLY B C 1
ATOM 4138 O O . GLY B 1 183 ? 2.016 11.773 -1.974 1 91.38 183 GLY B O 1
ATOM 4139 N N . PHE B 1 184 ? 1.011 9.742 -2.484 1 95.12 184 PHE B N 1
ATOM 4140 C CA . PHE B 1 184 ? -0.27 10.148 -1.918 1 95.12 184 PHE B CA 1
ATOM 4141 C C . PHE B 1 184 ? -0.263 10 -0.402 1 95.12 184 PHE B C 1
ATOM 4143 O O . PHE B 1 184 ? 0.332 9.062 0.133 1 95.12 184 PHE B O 1
ATOM 4150 N N . ALA B 1 185 ? -0.913 10.93 0.276 1 94.12 185 ALA B N 1
ATOM 4151 C CA . ALA B 1 185 ? -1.072 10.867 1.727 1 94.12 185 ALA B CA 1
ATOM 4152 C C . ALA B 1 185 ? -1.996 9.727 2.131 1 94.12 185 ALA B C 1
ATOM 4154 O O . ALA B 1 185 ? -1.869 9.172 3.227 1 94.12 185 ALA B O 1
ATOM 4155 N N . PHE B 1 186 ? -2.891 9.445 1.322 1 93.06 186 PHE B N 1
ATOM 4156 C CA . PHE B 1 186 ? -3.881 8.383 1.455 1 93.06 186 PHE B CA 1
ATOM 4157 C C . PHE B 1 186 ? -4.398 7.953 0.089 1 93.06 186 PHE B C 1
ATOM 4159 O O . PHE B 1 186 ? -4.168 8.633 -0.912 1 93.06 186 PHE B O 1
ATOM 4166 N N . PRO B 1 187 ? -4.984 6.781 0.061 1 92.88 187 PRO B N 1
ATOM 4167 C CA . PRO B 1 187 ? -5.547 6.391 -1.234 1 92.88 187 PRO B CA 1
ATOM 4168 C C . PRO B 1 187 ? -6.574 7.391 -1.761 1 92.88 187 PRO B C 1
ATOM 4170 O O . PRO B 1 187 ? -7.602 7.621 -1.119 1 92.88 187 PRO B O 1
ATOM 4173 N N . PRO B 1 188 ? -6.344 7.918 -2.889 1 95.56 188 PRO B N 1
ATOM 4174 C CA . PRO B 1 188 ? -7.234 8.961 -3.41 1 95.56 188 PRO B CA 1
ATOM 4175 C C . PRO B 1 188 ? -8.578 8.406 -3.885 1 95.56 188 PRO B C 1
ATOM 4177 O O . PRO B 1 188 ? -8.68 7.215 -4.195 1 95.56 188 PRO B O 1
ATOM 4180 N N . VAL B 1 189 ? -9.531 9.227 -3.838 1 94.31 189 VAL B N 1
ATOM 4181 C CA . VAL B 1 189 ? -10.797 8.992 -4.523 1 94.31 189 VAL B CA 1
ATOM 4182 C C . VAL B 1 189 ? -10.828 9.781 -5.832 1 94.31 189 VAL B C 1
ATOM 4184 O O . VAL B 1 189 ? -10.625 10.992 -5.836 1 94.31 189 VAL B O 1
ATOM 4187 N N . VAL B 1 190 ? -10.93 9.156 -6.875 1 94.69 190 VAL B N 1
ATOM 4188 C CA . VAL B 1 190 ? -11.227 9.711 -8.188 1 94.69 190 VAL B CA 1
ATOM 4189 C C . VAL B 1 190 ? -12.484 9.055 -8.758 1 94.69 190 VAL B C 1
ATOM 4191 O O . VAL B 1 190 ? -12.422 7.941 -9.281 1 94.69 190 VAL B O 1
ATOM 4194 N N . ALA B 1 191 ? -13.531 9.75 -8.641 1 93.5 191 ALA B N 1
ATOM 4195 C CA . ALA B 1 191 ? -14.82 9.102 -8.891 1 93.5 191 ALA B CA 1
ATOM 4196 C C . ALA B 1 191 ? -15.711 9.969 -9.766 1 93.5 191 ALA B C 1
ATOM 4198 O O . ALA B 1 191 ? -15.711 11.195 -9.648 1 93.5 191 ALA B O 1
ATOM 4199 N N . CYS B 1 192 ? -16.484 9.273 -10.617 1 89.88 192 CYS B N 1
ATOM 4200 C CA . CYS B 1 192 ? -17.484 9.953 -11.438 1 89.88 192 CYS B CA 1
ATOM 4201 C C . CYS B 1 192 ? -18.844 9.289 -11.297 1 89.88 192 CYS B C 1
ATOM 4203 O O . CYS B 1 192 ? -18.922 8.078 -11.062 1 89.88 192 CYS B O 1
ATOM 4205 N N . GLY B 1 193 ? -19.875 10.133 -11.406 1 86.44 193 GLY B N 1
ATOM 4206 C CA . GLY B 1 193 ? -21.219 9.602 -11.352 1 86.44 193 GLY B CA 1
ATOM 4207 C C . GLY B 1 193 ? -21.531 8.875 -10.055 1 86.44 193 GLY B C 1
ATOM 4208 O O . GLY B 1 193 ? -21.281 9.406 -8.969 1 86.44 193 GLY B O 1
ATOM 4209 N N . ASP B 1 194 ? -22.016 7.656 -10.148 1 87.69 194 ASP B N 1
ATOM 4210 C CA . ASP B 1 194 ? -22.453 6.875 -8.992 1 87.69 194 ASP B CA 1
ATOM 4211 C C . ASP B 1 194 ? -21.281 6.543 -8.086 1 87.69 194 ASP B C 1
ATOM 4213 O O . ASP B 1 194 ? -21.438 6.398 -6.871 1 87.69 194 ASP B O 1
ATOM 4217 N N . ASN B 1 195 ? -20.125 6.5 -8.695 1 90.75 195 ASN B N 1
ATOM 4218 C CA . ASN B 1 195 ? -18.938 6.168 -7.906 1 90.75 195 ASN B CA 1
ATOM 4219 C C . ASN B 1 195 ? -18.656 7.238 -6.855 1 90.75 195 ASN B C 1
ATOM 4221 O O . ASN B 1 195 ? -18.047 6.953 -5.824 1 90.75 195 ASN B O 1
ATOM 4225 N N . SER B 1 196 ? -19.125 8.406 -7.16 1 88.81 196 SER B N 1
ATOM 4226 C CA . SER B 1 196 ? -18.859 9.523 -6.258 1 88.81 196 SER B CA 1
ATOM 4227 C C . SER B 1 196 ? -19.672 9.391 -4.973 1 88.81 196 SER B C 1
ATOM 4229 O O . SER B 1 196 ? -19.406 10.102 -3.994 1 88.81 196 SER B O 1
ATOM 4231 N N . THR B 1 197 ? -20.609 8.508 -4.961 1 86.88 197 THR B N 1
ATOM 4232 C CA . THR B 1 197 ? -21.453 8.336 -3.775 1 86.88 197 THR B CA 1
ATOM 4233 C C . THR B 1 197 ? -20.781 7.414 -2.766 1 86.88 197 THR B C 1
ATOM 4235 O O . THR B 1 197 ? -21.234 7.297 -1.625 1 86.88 197 THR B O 1
ATOM 4238 N N . ILE B 1 198 ? -19.766 6.82 -3.211 1 86.69 198 ILE B N 1
ATOM 4239 C CA . ILE B 1 198 ? -18.969 5.977 -2.33 1 86.69 198 ILE B CA 1
ATOM 4240 C C . ILE B 1 198 ? -17.875 6.809 -1.674 1 86.69 198 ILE B C 1
ATOM 4242 O O . ILE B 1 198 ? -17 7.34 -2.359 1 86.69 198 ILE B O 1
ATOM 4246 N N . ILE B 1 199 ? -17.844 6.898 -0.404 1 85.75 199 ILE B N 1
ATOM 4247 C CA . ILE B 1 199 ? -17 7.828 0.331 1 85.75 199 ILE B CA 1
ATOM 4248 C C . ILE B 1 199 ? -15.523 7.484 0.088 1 85.75 199 ILE B C 1
ATOM 4250 O O . ILE B 1 199 ? -14.719 8.367 -0.204 1 85.75 199 ILE B O 1
ATOM 4254 N N . HIS B 1 200 ? -15.148 6.223 0.156 1 88.44 200 HIS B N 1
ATOM 4255 C CA . HIS B 1 200 ? -13.781 5.762 -0.074 1 88.44 200 HIS B CA 1
ATOM 4256 C C . HIS B 1 200 ? -13.695 4.891 -1.322 1 88.44 200 HIS B C 1
ATOM 4258 O O . HIS B 1 200 ? -13.148 3.789 -1.278 1 88.44 200 HIS B O 1
ATOM 4264 N N . TYR B 1 201 ? -14.164 5.453 -2.416 1 90.88 201 TYR B N 1
ATOM 4265 C CA . TYR B 1 201 ? -14.117 4.754 -3.697 1 90.88 201 TYR B CA 1
ATOM 4266 C C . TYR B 1 201 ? -12.68 4.574 -4.168 1 90.88 201 TYR B C 1
ATOM 4268 O O . TYR B 1 201 ? -11.945 5.551 -4.324 1 90.88 201 TYR B O 1
ATOM 4276 N N . MET B 1 202 ? -12.297 3.248 -4.469 1 89.31 202 MET B N 1
ATOM 4277 C CA . MET B 1 202 ? -10.906 2.996 -4.832 1 89.31 202 MET B CA 1
ATOM 4278 C C . MET B 1 202 ? -10.812 2.049 -6.023 1 89.31 202 MET B C 1
ATOM 4280 O O . MET B 1 202 ? -9.781 1.419 -6.246 1 89.31 202 MET B O 1
ATOM 4284 N N . LYS B 1 203 ? -11.797 1.854 -6.836 1 88.62 203 LYS B N 1
ATOM 4285 C CA . LYS B 1 203 ? -11.789 0.92 -7.957 1 88.62 203 LYS B CA 1
ATOM 4286 C C . LYS B 1 203 ? -11.258 1.587 -9.219 1 88.62 203 LYS B C 1
ATOM 4288 O O . LYS B 1 203 ? -10.609 0.939 -10.047 1 88.62 203 LYS B O 1
ATOM 4293 N N . TYR B 1 204 ? -11.555 2.842 -9.414 1 93.06 204 TYR B N 1
ATOM 4294 C CA . TYR B 1 204 ? -11.039 3.676 -10.5 1 93.06 204 TYR B CA 1
ATOM 4295 C C . TYR B 1 204 ? -11.383 3.078 -11.859 1 93.06 204 TYR B C 1
ATOM 4297 O O . TYR B 1 204 ? -10.539 3.051 -12.758 1 93.06 204 TYR B O 1
ATOM 4305 N N . LYS B 1 205 ? -12.523 2.57 -12.008 1 91.88 205 LYS B N 1
ATOM 4306 C CA . LYS B 1 205 ? -12.891 1.868 -13.234 1 91.88 205 LYS B CA 1
ATOM 4307 C C . LYS B 1 205 ? -13.812 2.717 -14.094 1 91.88 205 LYS B C 1
ATOM 4309 O O . LYS B 1 205 ? -14.094 2.369 -15.25 1 91.88 205 LYS B O 1
ATOM 4314 N N . GLY B 1 206 ? -14.227 3.824 -13.648 1 91.31 206 GLY B N 1
ATOM 4315 C CA . GLY B 1 206 ? -15.203 4.633 -14.359 1 91.31 206 GLY B CA 1
ATOM 4316 C C . GLY B 1 206 ? -14.586 5.504 -15.438 1 91.31 206 GLY B C 1
ATOM 4317 O O . GLY B 1 206 ? -13.391 5.801 -15.398 1 91.31 206 GLY B O 1
ATOM 4318 N N . GLU B 1 207 ? -15.469 5.848 -16.391 1 91 207 GLU B N 1
ATOM 4319 C CA . GLU B 1 207 ? -15.141 6.844 -17.406 1 91 207 GLU B CA 1
ATOM 4320 C C . GLU B 1 207 ? -15.875 8.156 -17.141 1 91 207 GLU B C 1
ATOM 4322 O O . GLU B 1 207 ? -17.031 8.156 -16.734 1 91 207 GLU B O 1
ATOM 4327 N N . PHE B 1 208 ? -15.07 9.164 -17.375 1 85.75 208 PHE B N 1
ATOM 4328 C CA . PHE B 1 208 ? -15.703 10.477 -17.234 1 85.75 208 PHE B CA 1
ATOM 4329 C C . PHE B 1 208 ? -16.703 10.719 -18.344 1 85.75 208 PHE B C 1
ATOM 4331 O O . PHE B 1 208 ? -16.328 10.828 -19.516 1 85.75 208 PHE B O 1
ATOM 4338 N N . ARG B 1 209 ? -17.984 10.742 -18.031 1 83.19 209 ARG B N 1
ATOM 4339 C CA . ARG B 1 209 ? -19.031 10.953 -19.031 1 83.19 209 ARG B CA 1
ATOM 4340 C C . ARG B 1 209 ? -19.547 12.391 -18.984 1 83.19 209 ARG B C 1
ATOM 4342 O O . ARG B 1 209 ? -19.562 13.008 -17.906 1 83.19 209 ARG B O 1
ATOM 4349 N N . ARG B 1 210 ? -20.031 12.742 -20.141 1 77.44 210 ARG B N 1
ATOM 4350 C CA . ARG B 1 210 ? -20.562 14.094 -20.234 1 77.44 210 ARG B CA 1
ATOM 4351 C C . ARG B 1 210 ? -21.75 14.289 -19.297 1 77.44 210 ARG B C 1
ATOM 4353 O O . ARG B 1 210 ? -22.641 13.438 -19.219 1 77.44 210 ARG B O 1
ATOM 4360 N N . GLY B 1 211 ? -21.688 15.438 -18.547 1 73.12 211 GLY B N 1
ATOM 4361 C CA . GLY B 1 211 ? -22.812 15.789 -17.672 1 73.12 211 GLY B CA 1
ATOM 4362 C C . GLY B 1 211 ? -22.688 15.219 -16.281 1 73.12 211 GLY B C 1
ATOM 4363 O O . GLY B 1 211 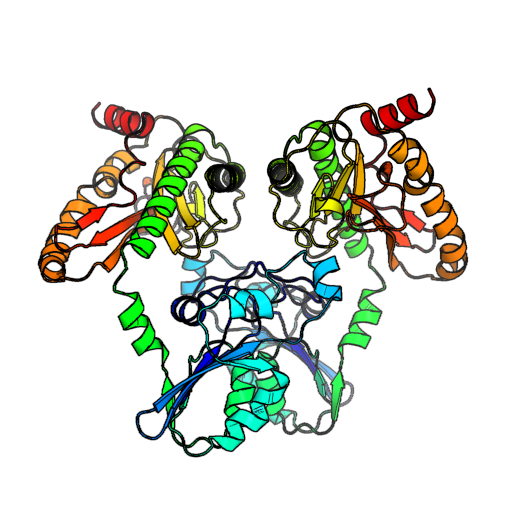? -23.5 15.508 -15.406 1 73.12 211 GLY B O 1
ATOM 4364 N N . GLU B 1 212 ? -21.672 14.422 -16.062 1 79.5 212 GLU B N 1
ATOM 4365 C CA . GLU B 1 212 ? -21.484 13.852 -14.727 1 79.5 212 GLU B CA 1
ATOM 4366 C C . GLU B 1 212 ? -20.516 14.688 -13.898 1 79.5 212 GLU B C 1
ATOM 4368 O O . GLU B 1 212 ? -19.719 15.445 -14.445 1 79.5 212 GLU B O 1
ATOM 4373 N N . LEU B 1 213 ? -20.703 14.555 -12.602 1 81.38 213 LEU B N 1
ATOM 4374 C CA . LEU B 1 213 ? -19.766 15.195 -11.68 1 81.38 213 LEU B CA 1
ATOM 4375 C C . LEU B 1 213 ? -18.578 14.281 -11.375 1 81.38 213 LEU B C 1
ATOM 4377 O O . LEU B 1 213 ? -18.75 13.07 -11.234 1 81.38 213 LEU B O 1
ATOM 4381 N N . ILE B 1 214 ? -17.469 14.977 -11.344 1 86.94 214 ILE B N 1
ATOM 4382 C CA . ILE B 1 214 ? -16.25 14.289 -10.945 1 86.94 214 ILE B CA 1
ATOM 4383 C C . ILE B 1 214 ? -15.836 14.727 -9.547 1 86.94 214 ILE B C 1
ATOM 4385 O O . ILE B 1 214 ? -15.836 15.922 -9.242 1 86.94 214 ILE B O 1
ATOM 4389 N N . LEU B 1 215 ? -15.633 13.805 -8.703 1 89 215 LEU B N 1
ATOM 4390 C CA . LEU B 1 215 ? -15.18 14.055 -7.344 1 89 215 LEU B CA 1
ATOM 4391 C C . LEU B 1 215 ? -13.781 13.484 -7.125 1 89 215 LEU B C 1
ATOM 4393 O O . LEU B 1 215 ? -13.539 12.297 -7.359 1 89 215 LEU B O 1
ATOM 4397 N N . VAL B 1 216 ? -12.844 14.367 -6.742 1 92.38 216 VAL B N 1
ATOM 4398 C CA . VAL B 1 216 ? -11.492 13.914 -6.441 1 92.38 216 VAL B CA 1
ATOM 4399 C C . VAL B 1 216 ? -11.117 14.32 -5.02 1 92.38 216 VAL B C 1
ATOM 4401 O O . VAL B 1 216 ? -11.164 15.5 -4.668 1 92.38 216 VAL B O 1
ATOM 4404 N N . ASP B 1 217 ? -10.891 13.383 -4.246 1 93.69 217 ASP B N 1
ATOM 4405 C CA . ASP B 1 217 ? -10.359 13.531 -2.896 1 93.69 217 ASP B CA 1
ATOM 4406 C C . ASP B 1 217 ? -8.945 12.961 -2.799 1 93.69 217 ASP B C 1
ATOM 4408 O O . ASP B 1 217 ? -8.75 11.75 -2.904 1 93.69 217 ASP B O 1
ATOM 4412 N N . SER B 1 218 ? -8.023 13.812 -2.621 1 95.5 218 SER B N 1
ATOM 4413 C CA . SER B 1 218 ? -6.637 13.352 -2.615 1 95.5 218 SER B CA 1
ATOM 4414 C C . SER B 1 218 ? -5.773 14.211 -1.698 1 95.5 218 SER B C 1
ATOM 4416 O O . SER B 1 218 ? -6.203 15.273 -1.247 1 95.5 218 SER B O 1
ATOM 4418 N N . GLY B 1 219 ? -4.672 13.68 -1.399 1 95.25 219 GLY B N 1
ATOM 4419 C CA . GLY B 1 219 ? -3.613 14.344 -0.655 1 95.25 219 GLY B CA 1
ATOM 4420 C C . GLY B 1 219 ? -2.223 13.938 -1.105 1 95.25 219 GLY B C 1
ATOM 4421 O O . GLY B 1 219 ? -2.027 12.828 -1.618 1 95.25 219 GLY B O 1
ATOM 4422 N N . CYS B 1 220 ? -1.348 14.836 -0.934 1 95.31 220 CYS B N 1
ATOM 4423 C CA . CYS B 1 220 ? 0.058 14.594 -1.238 1 95.31 220 CYS B CA 1
ATOM 4424 C C . CYS B 1 220 ? 0.91 14.672 0.023 1 95.31 220 CYS B C 1
ATOM 4426 O O . CYS B 1 220 ? 0.568 15.383 0.968 1 95.31 220 CYS B O 1
ATOM 4428 N N . GLU B 1 221 ? 1.96 13.914 -0.015 1 95.44 221 GLU B N 1
ATOM 4429 C CA . GLU B 1 221 ? 2.883 13.914 1.115 1 95.44 221 GLU B CA 1
ATOM 4430 C C . GLU B 1 221 ? 4.211 14.57 0.745 1 95.44 221 GLU B C 1
ATOM 4432 O O . GLU B 1 221 ? 4.734 14.344 -0.348 1 95.44 221 GLU B O 1
ATOM 4437 N N . VAL B 1 222 ? 4.66 15.438 1.608 1 95 222 VAL B N 1
ATOM 4438 C CA . VAL B 1 222 ? 5.977 16.062 1.505 1 95 222 VAL B CA 1
ATOM 4439 C C . VAL B 1 222 ? 6.668 16.031 2.867 1 95 222 VAL B C 1
ATOM 4441 O O . VAL B 1 222 ? 6.219 16.703 3.807 1 95 222 VAL B O 1
ATOM 4444 N N . GLY B 1 223 ? 7.727 15.25 2.961 1 92 223 GLY B N 1
ATOM 4445 C CA . GLY B 1 223 ? 8.414 15.156 4.238 1 92 223 GLY B CA 1
ATOM 4446 C C . GLY B 1 223 ? 7.531 14.648 5.359 1 92 223 GLY B C 1
ATOM 4447 O O . GLY B 1 223 ? 7.547 15.188 6.465 1 92 223 GLY B O 1
ATOM 4448 N N . HIS B 1 224 ? 6.641 13.844 5.109 1 92.81 224 HIS B N 1
ATOM 4449 C CA . HIS B 1 224 ? 5.727 13.188 6.039 1 92.81 224 HIS B CA 1
ATOM 4450 C C . HIS B 1 224 ? 4.559 14.102 6.398 1 92.81 224 HIS B C 1
ATOM 4452 O O . HIS B 1 224 ? 3.689 13.719 7.188 1 92.81 224 HIS B O 1
ATOM 4458 N N . TYR B 1 225 ? 4.543 15.25 5.875 1 93.75 225 TYR B N 1
ATOM 4459 C CA . TYR B 1 225 ? 3.406 16.141 6.082 1 93.75 225 TYR B CA 1
ATOM 4460 C C . TYR B 1 225 ? 2.469 16.125 4.883 1 93.75 225 TYR B C 1
ATOM 4462 O O . TYR B 1 225 ? 2.92 16.078 3.736 1 93.75 225 TYR B O 1
ATOM 4470 N N . CYS B 1 226 ? 1.2 16.094 5.18 1 93.94 226 CYS B N 1
ATOM 4471 C CA . CYS B 1 226 ? 0.215 15.75 4.156 1 93.94 226 CYS B CA 1
ATOM 4472 C C . CYS B 1 226 ? -0.707 16.938 3.879 1 93.94 226 CYS B C 1
ATOM 4474 O O . CYS B 1 226 ? -0.887 17.797 4.734 1 93.94 226 CYS B O 1
ATOM 4476 N N . SER B 1 227 ? -1.177 16.984 2.736 1 93.38 227 SER B N 1
ATOM 4477 C CA . SER B 1 227 ? -2.312 17.828 2.363 1 93.38 227 SER B CA 1
ATOM 4478 C C . SER B 1 227 ? -3.574 16.984 2.168 1 93.38 227 SER B C 1
ATOM 4480 O O . SER B 1 227 ? -3.51 15.75 2.141 1 93.38 227 SER B O 1
ATOM 4482 N N . ASP B 1 228 ? -4.672 17.625 2.152 1 91.88 228 ASP B N 1
ATOM 4483 C CA . ASP B 1 228 ? -5.973 17 1.959 1 91.88 228 ASP B CA 1
ATOM 4484 C C . ASP B 1 228 ? -6.945 17.953 1.273 1 91.88 228 ASP B C 1
ATOM 4486 O O . ASP B 1 228 ? -7.262 19.016 1.81 1 91.88 228 ASP B O 1
ATOM 4490 N N . MET B 1 229 ? -7.348 17.531 0.149 1 90.62 229 MET B N 1
ATOM 4491 C CA . MET B 1 229 ? -8.227 18.406 -0.63 1 90.62 229 MET B CA 1
ATOM 4492 C C . MET B 1 229 ? -9.25 17.578 -1.414 1 90.62 229 MET B C 1
ATOM 4494 O O . MET B 1 229 ? -8.906 16.531 -1.977 1 90.62 229 MET B O 1
ATOM 4498 N N . THR B 1 230 ? -10.414 18.016 -1.362 1 87.94 230 THR B N 1
ATOM 4499 C CA . THR B 1 230 ? -11.453 17.422 -2.195 1 87.94 230 THR B CA 1
ATOM 4500 C C . THR B 1 230 ? -12.086 18.484 -3.096 1 87.94 230 THR B C 1
ATOM 4502 O O . THR B 1 230 ? -12.398 19.594 -2.643 1 87.94 230 THR B O 1
ATOM 4505 N N . ARG B 1 231 ? -12.203 18.156 -4.344 1 85.25 231 ARG B N 1
ATOM 4506 C CA . ARG B 1 231 ? -12.875 19.016 -5.32 1 85.25 231 ARG B CA 1
ATOM 4507 C C . ARG B 1 231 ? -13.883 18.234 -6.141 1 85.25 231 ARG B C 1
ATOM 4509 O O . ARG B 1 231 ? -13.719 17.016 -6.348 1 85.25 231 ARG B O 1
ATOM 4516 N N . VAL B 1 232 ? -14.852 18.953 -6.555 1 83 232 VAL B N 1
ATOM 4517 C CA . VAL B 1 232 ? -15.891 18.422 -7.43 1 83 232 VAL B CA 1
ATOM 4518 C C . VAL B 1 232 ? -16.109 19.359 -8.602 1 83 232 VAL B C 1
ATOM 4520 O O . VAL B 1 232 ? -16.188 20.578 -8.422 1 83 232 VAL B O 1
ATOM 4523 N N . TRP B 1 233 ? -16.172 18.766 -9.797 1 80.5 233 TRP B N 1
ATOM 4524 C CA . TRP B 1 233 ? -16.422 19.578 -10.992 1 80.5 233 TRP B CA 1
ATOM 4525 C C . TRP B 1 233 ? -17.125 18.766 -12.062 1 80.5 233 TRP B C 1
ATOM 4527 O O . TRP B 1 233 ? -17.141 17.531 -12.008 1 80.5 233 TRP B O 1
ATOM 4537 N N . PRO B 1 234 ? -17.75 19.453 -12.938 1 77.94 234 PRO B N 1
ATOM 4538 C CA . PRO B 1 234 ? -18.375 18.719 -14.039 1 77.94 234 PRO B CA 1
ATOM 4539 C C . PRO B 1 234 ? -17.359 18.234 -15.07 1 77.94 234 PRO B C 1
ATOM 4541 O O . PRO B 1 234 ? -16.359 18.906 -15.336 1 77.94 234 PRO B O 1
ATOM 4544 N N . SER B 1 235 ? -17.375 16.984 -15.625 1 73.81 235 SER B N 1
ATOM 4545 C CA . SER B 1 235 ? -16.484 16.438 -16.641 1 73.81 235 SER B CA 1
ATOM 4546 C C . SER B 1 235 ? -16.422 17.344 -17.859 1 73.81 235 SER B C 1
ATOM 4548 O O . SER B 1 235 ? -15.344 17.641 -18.375 1 73.81 235 SER B O 1
ATOM 4550 N N . CYS B 1 236 ? -17.297 17.422 -18.875 1 61.84 236 CYS B N 1
ATOM 4551 C CA . CYS B 1 236 ? -17.297 18.234 -20.078 1 61.84 236 CYS B CA 1
ATOM 4552 C C . CYS B 1 236 ? -18.344 19.344 -19.984 1 61.84 236 CYS B C 1
ATOM 4554 O O . CYS B 1 236 ? -19.547 19.078 -19.922 1 61.84 236 CYS B O 1
ATOM 4556 N N . GLY B 1 237 ? -17.953 20.625 -19.828 1 52.62 237 GLY B N 1
ATOM 4557 C CA . GLY B 1 237 ? -18.594 21.891 -20.172 1 52.62 237 GLY B CA 1
ATOM 4558 C C . GLY B 1 237 ? -19.875 22.141 -19.406 1 52.62 237 GLY B C 1
ATOM 4559 O O . GLY B 1 237 ? -20.031 23.188 -18.781 1 52.62 237 GLY B O 1
ATOM 4560 N N . GLU B 1 238 ? -20.969 21.406 -19.656 1 52.56 238 GLU B N 1
ATOM 4561 C CA . GLU B 1 238 ? -22.297 21.891 -19.266 1 52.56 238 GLU B CA 1
ATOM 4562 C C . GLU B 1 238 ? -22.734 21.266 -17.938 1 52.56 238 GLU B C 1
ATOM 4564 O O . GLU B 1 238 ? -22.656 20.047 -17.766 1 52.56 238 GLU B O 1
ATOM 4569 N N . CYS B 1 239 ? -22.406 21.953 -16.875 1 52.31 239 CYS B N 1
ATOM 4570 C CA . CYS B 1 239 ? -22.953 21.469 -15.617 1 52.31 239 CYS B CA 1
ATOM 4571 C C . CYS B 1 239 ? -24.469 21.344 -15.688 1 52.31 239 CYS B C 1
ATOM 4573 O O . CYS B 1 239 ? -25.141 22.219 -16.234 1 52.31 239 CYS B O 1
ATOM 4575 N N . GLY B 1 240 ? -24.812 20.234 -15.664 1 54.78 240 GLY B N 1
ATOM 4576 C CA . GLY B 1 240 ? -26.25 20.094 -15.602 1 54.78 240 GLY B CA 1
ATOM 4577 C C . GLY B 1 240 ? -26.891 20.953 -14.523 1 54.78 240 GLY B C 1
ATOM 4578 O O . GLY B 1 240 ? -26.188 21.672 -13.805 1 54.78 240 GLY B O 1
ATOM 4579 N N . GLN B 1 241 ? -28.188 21.125 -14.609 1 54.72 241 GLN B N 1
ATOM 4580 C CA . GLN B 1 241 ? -29.016 21.922 -13.727 1 54.72 241 GLN B CA 1
ATOM 4581 C C . GLN B 1 241 ? -28.672 21.672 -12.266 1 54.72 241 GLN B C 1
ATOM 4583 O O . GLN B 1 241 ? -28.609 22.609 -11.461 1 54.72 241 GLN B O 1
ATOM 4588 N N . ILE B 1 242 ? -28.266 20.5 -11.969 1 56 242 ILE B N 1
ATOM 4589 C CA . ILE B 1 242 ? -28.047 20.141 -10.57 1 56 242 ILE B CA 1
ATOM 4590 C C . ILE B 1 242 ? -26.766 20.812 -10.07 1 56 242 ILE B C 1
ATOM 4592 O O . ILE B 1 242 ? -26.719 21.312 -8.945 1 56 242 ILE B O 1
ATOM 4596 N N . LEU B 1 243 ? -25.797 20.828 -10.867 1 57.19 243 LEU B N 1
ATOM 4597 C CA . LEU B 1 243 ? -24.547 21.453 -10.453 1 57.19 243 LEU B CA 1
ATOM 4598 C C . LEU B 1 243 ? -24.703 22.953 -10.289 1 57.19 243 LEU B C 1
ATOM 4600 O O . LEU B 1 243 ? -24.125 23.562 -9.383 1 57.19 243 LEU B O 1
ATOM 4604 N N . LYS B 1 244 ? -25.547 23.406 -11.164 1 56.34 244 LYS B N 1
ATOM 4605 C CA . LYS B 1 244 ? -25.828 24.828 -11.07 1 56.34 244 LYS B CA 1
ATOM 4606 C C . LYS B 1 244 ? -26.5 25.188 -9.75 1 56.34 244 LYS B C 1
ATOM 4608 O O . LYS B 1 244 ? -26.203 26.219 -9.156 1 56.34 244 LYS B O 1
ATOM 4613 N N . GLU B 1 245 ? -27.234 24.25 -9.328 1 58.84 245 GLU B N 1
ATOM 4614 C CA . GLU B 1 245 ? -27.984 24.516 -8.109 1 58.84 245 GLU B CA 1
ATOM 4615 C C . GLU B 1 245 ? -27.172 24.203 -6.867 1 58.84 245 GLU B C 1
ATOM 4617 O O . GLU B 1 245 ? -27.312 24.859 -5.84 1 58.84 245 GLU B O 1
ATOM 4622 N N . CYS B 1 246 ? -26.359 23.203 -7.016 1 56.62 246 CYS B N 1
ATOM 4623 C CA . CYS B 1 246 ? -25.656 22.734 -5.828 1 56.62 246 CYS B CA 1
ATOM 4624 C C . CYS B 1 246 ? -24.312 23.453 -5.691 1 56.62 246 CYS B C 1
ATOM 4626 O O . CYS B 1 246 ? -23.781 23.562 -4.59 1 56.62 246 CYS B O 1
ATOM 4628 N N . PHE B 1 247 ? -23.875 23.969 -6.785 1 54.59 247 PHE B N 1
ATOM 4629 C CA . PHE B 1 247 ? -22.5 24.469 -6.863 1 54.59 247 PHE B CA 1
ATOM 4630 C C . PHE B 1 247 ? -22.328 25.734 -6.023 1 54.59 247 PHE B C 1
ATOM 4632 O O . PHE B 1 247 ? -21.312 25.906 -5.355 1 54.59 247 PHE B O 1
ATOM 4639 N N . PRO B 1 248 ? -23.25 26.578 -6.16 1 52 248 PRO B N 1
ATOM 4640 C CA . PRO B 1 248 ? -23 27.734 -5.289 1 52 248 PRO B CA 1
ATOM 4641 C C . PRO B 1 248 ? -22.781 27.328 -3.83 1 52 248 PRO B C 1
ATOM 4643 O O . PRO B 1 248 ? -22.016 27.984 -3.115 1 52 248 PRO B O 1
ATOM 4646 N N . VAL B 1 249 ? -23.391 26.359 -3.467 1 49.88 249 VAL B N 1
ATOM 4647 C CA . VAL B 1 249 ? -23.25 25.891 -2.094 1 49.88 249 VAL B CA 1
ATOM 4648 C C . VAL B 1 249 ? -21.859 25.297 -1.895 1 49.88 249 VAL B C 1
ATOM 4650 O O . VAL B 1 249 ? -21.25 25.484 -0.837 1 49.88 249 VAL B O 1
ATOM 4653 N N . LEU B 1 250 ? -21.406 24.703 -2.973 1 51.22 250 LEU B N 1
ATOM 4654 C CA . LEU B 1 250 ? -20.125 24.016 -2.885 1 51.22 250 LEU B CA 1
ATOM 4655 C C . LEU B 1 250 ? -18.969 25 -2.951 1 51.22 250 LEU B C 1
ATOM 4657 O O . LEU B 1 250 ? -17.906 24.766 -2.346 1 51.22 250 LEU B O 1
ATOM 4661 N N . ARG B 1 251 ? -18.906 26.031 -3.879 1 48.44 251 ARG B N 1
ATOM 4662 C CA . ARG B 1 251 ? -17.797 26.875 -4.281 1 48.44 251 ARG B CA 1
ATOM 4663 C C . ARG B 1 251 ? -17.531 27.969 -3.252 1 48.44 251 ARG B C 1
ATOM 4665 O O . ARG B 1 251 ? -16.531 28.688 -3.344 1 48.44 251 ARG B O 1
ATOM 4672 N N . GLY B 1 252 ? -17.984 28.016 -2.104 1 50.16 252 GLY B N 1
ATOM 4673 C CA . GLY B 1 252 ? -17.375 29.109 -1.364 1 50.16 252 GLY B CA 1
ATOM 4674 C C . GLY B 1 252 ? -18.312 29.734 -0.355 1 50.16 252 GLY B C 1
ATOM 4675 O O . GLY B 1 252 ? -17.891 30.172 0.713 1 50.16 252 GLY B O 1
ATOM 4676 N N . ARG B 1 253 ? -19.453 29.891 -0.848 1 47.16 253 ARG B N 1
ATOM 4677 C CA . ARG B 1 253 ? -20.281 30.562 0.153 1 47.16 253 ARG B CA 1
ATOM 4678 C C . ARG B 1 253 ? -20.391 29.734 1.423 1 47.16 253 ARG B C 1
ATOM 4680 O O . ARG B 1 253 ? -20.391 30.266 2.531 1 47.16 253 ARG B O 1
ATOM 4687 N N . CYS B 1 254 ? -20.375 28.547 1.175 1 48.5 254 CYS B N 1
ATOM 4688 C CA . CYS B 1 254 ? -20.547 27.703 2.342 1 48.5 254 CYS B CA 1
ATOM 4689 C C . CYS B 1 254 ? -19.266 27.609 3.156 1 48.5 254 CYS B C 1
ATOM 4691 O O . CYS B 1 254 ? -19.297 27.609 4.387 1 48.5 254 CYS B O 1
ATOM 4693 N N . MET B 1 255 ? -18.156 27.688 2.412 1 53.44 255 MET B N 1
ATOM 4694 C CA . MET B 1 255 ? -16.922 27.609 3.195 1 53.44 255 MET B CA 1
ATOM 4695 C C . MET B 1 255 ? -16.719 28.891 4.012 1 53.44 255 MET B C 1
ATOM 4697 O O . MET B 1 255 ? -16.297 28.828 5.164 1 53.44 255 MET B O 1
ATOM 4701 N N . ASN B 1 256 ? -17.156 29.984 3.332 1 53.34 256 ASN B N 1
ATOM 4702 C CA . ASN B 1 256 ? -17.078 31.234 4.086 1 53.34 256 ASN B CA 1
ATOM 4703 C C . ASN B 1 256 ? -18.047 31.25 5.262 1 53.34 256 ASN B C 1
ATOM 4705 O O . ASN B 1 256 ? -17.703 31.719 6.348 1 53.34 256 ASN B O 1
ATOM 4709 N N . VAL B 1 257 ? -19.203 30.75 4.957 1 51.66 257 VAL B N 1
ATOM 4710 C CA . VAL B 1 257 ? -20.219 30.734 6.008 1 51.66 257 VAL B CA 1
ATOM 4711 C C . VAL B 1 257 ? -19.812 29.75 7.105 1 51.66 257 VAL B C 1
ATOM 4713 O O . VAL B 1 257 ? -20.016 30.016 8.289 1 51.66 257 VAL B O 1
ATOM 4716 N N . CYS B 1 258 ? -19.219 28.75 6.695 1 53.84 258 CYS B N 1
ATOM 4717 C CA . CYS B 1 258 ? -18.812 27.75 7.684 1 53.84 258 CYS B CA 1
ATOM 4718 C C . CYS B 1 258 ? -17.578 28.219 8.445 1 53.84 258 CYS B C 1
ATOM 4720 O O . CYS B 1 258 ? -17.391 27.859 9.609 1 53.84 258 CYS B O 1
ATOM 4722 N N . TRP B 1 259 ? -16.969 29.141 7.809 1 59.97 259 TRP B N 1
ATOM 4723 C CA . TRP B 1 259 ? -15.688 29.578 8.359 1 59.97 259 TRP B CA 1
ATOM 4724 C C . TRP B 1 259 ? -15.898 30.609 9.469 1 59.97 259 TRP B C 1
ATOM 4726 O O . TRP B 1 259 ? -15.172 30.609 10.461 1 59.97 259 TRP B O 1
ATOM 4736 N N . ARG B 1 260 ? -16.859 31.375 9.289 1 57.5 260 ARG B N 1
ATOM 4737 C CA . ARG B 1 260 ? -17 32.531 10.18 1 57.5 260 ARG B CA 1
ATOM 4738 C C . ARG B 1 260 ? -17.156 32.094 11.625 1 57.5 260 ARG B C 1
ATOM 4740 O O . ARG B 1 260 ? -16.469 32.594 12.516 1 57.5 260 ARG B O 1
ATOM 4747 N N . PRO B 1 261 ? -18.016 31.172 11.852 1 55.69 261 PRO B N 1
ATOM 4748 C CA . PRO B 1 261 ? -18.141 30.766 13.258 1 55.69 261 PRO B CA 1
ATOM 4749 C C . PRO B 1 261 ? -16.891 30.062 13.781 1 55.69 261 PRO B C 1
ATOM 4751 O O . PRO B 1 261 ? -16.531 30.219 14.953 1 55.69 261 PRO B O 1
ATOM 4754 N N . ILE B 1 262 ? -16.312 29.312 12.961 1 58.38 262 ILE B N 1
ATOM 4755 C CA . ILE B 1 262 ? -15.133 28.562 13.391 1 58.38 262 ILE B CA 1
ATOM 4756 C C . ILE B 1 262 ? -13.984 29.516 13.68 1 58.38 262 ILE B C 1
ATOM 4758 O O . ILE B 1 262 ? -13.258 29.344 14.664 1 58.38 262 ILE B O 1
ATOM 4762 N N . TRP B 1 263 ? -14 30.547 12.961 1 61.31 263 TRP B N 1
ATOM 4763 C CA . TRP B 1 263 ? -12.938 31.531 13.117 1 61.31 263 TRP B CA 1
ATOM 4764 C C . TRP B 1 263 ? -13.078 32.281 14.438 1 61.31 263 TRP B C 1
ATOM 4766 O O . TRP B 1 263 ? -12.078 32.625 15.086 1 61.31 263 TRP B O 1
ATOM 4776 N N . SER B 1 264 ? -14.266 32.5 14.758 1 59.59 264 SER B N 1
ATOM 4777 C CA . SER B 1 264 ? -14.469 33.25 16 1 59.59 264 SER B CA 1
ATOM 4778 C C . SER B 1 264 ? -13.891 32.5 17.188 1 59.59 264 SER B C 1
ATOM 4780 O O . SER B 1 264 ? -13.406 33.094 18.141 1 59.59 264 SER B O 1
ATOM 4782 N N . VAL B 1 265 ? -13.906 31.25 17.031 1 59.03 265 VAL B N 1
ATOM 4783 C CA . VAL B 1 265 ? -13.391 30.422 18.109 1 59.03 265 VAL B CA 1
ATOM 4784 C C . VAL B 1 265 ? -11.875 30.266 17.969 1 59.03 265 VAL B C 1
ATOM 4786 O O . VAL B 1 265 ? -11.141 30.328 18.953 1 59.03 265 VAL B O 1
ATOM 4789 N N . LEU B 1 266 ? -11.477 30.203 16.781 1 62.34 266 LEU B N 1
ATOM 4790 C CA . LEU B 1 266 ? -10.102 29.797 16.531 1 62.34 266 LEU B CA 1
ATOM 4791 C C . LEU B 1 266 ? -9.156 30.984 16.594 1 62.34 266 LEU B C 1
ATOM 4793 O O . LEU B 1 266 ? -7.965 30.828 16.859 1 62.34 266 LEU B O 1
ATOM 4797 N N . ARG B 1 267 ? -9.734 32.156 16.422 1 59.25 267 ARG B N 1
ATOM 4798 C CA . ARG B 1 267 ? -8.922 33.375 16.391 1 59.25 267 ARG B CA 1
ATOM 4799 C C . ARG B 1 267 ? -8.195 33.562 17.719 1 59.25 267 ARG B C 1
ATOM 4801 O O . ARG B 1 267 ? -7.195 34.281 17.781 1 59.25 267 ARG B O 1
ATOM 4808 N N . HIS B 1 268 ? -8.695 32.938 18.672 1 61.22 268 HIS B N 1
ATOM 4809 C CA . HIS B 1 268 ? -8.062 33.094 19.984 1 61.22 268 HIS B CA 1
ATOM 4810 C C . HIS B 1 268 ? -6.875 32.125 20.141 1 61.22 268 HIS B C 1
ATOM 4812 O O . HIS B 1 268 ? -6.133 32.219 21.125 1 61.22 268 HIS B O 1
ATOM 4818 N N . LEU B 1 269 ? -6.809 31.359 19.109 1 63.84 269 LEU B N 1
ATOM 4819 C CA . LEU B 1 269 ? -5.688 30.438 19.188 1 63.84 269 LEU B CA 1
ATOM 4820 C C . LEU B 1 269 ? -4.395 31.094 18.734 1 63.84 269 LEU B C 1
ATOM 4822 O O . LEU B 1 269 ? -4.367 31.797 17.719 1 63.84 269 LEU B O 1
ATOM 4826 N N . LYS B 1 270 ? -3.418 31.25 19.609 1 64.38 270 LYS B N 1
ATOM 4827 C CA . LYS B 1 270 ? -2.123 31.859 19.328 1 64.38 270 LYS B CA 1
ATOM 4828 C C . LYS B 1 270 ? -1.22 30.891 18.562 1 64.38 270 LYS B C 1
ATOM 4830 O O . LYS B 1 270 ? -0.32 31.328 17.828 1 64.38 270 LYS B O 1
ATOM 4835 N N . ASP B 1 271 ? -1.57 29.703 18.594 1 73 271 ASP B N 1
ATOM 4836 C CA . ASP B 1 271 ? -0.698 28.703 18 1 73 271 ASP B CA 1
ATOM 4837 C C . ASP B 1 271 ? -1.065 28.438 16.547 1 73 271 ASP B C 1
ATOM 4839 O O . ASP B 1 271 ? -2.193 28.703 16.125 1 73 271 ASP B O 1
ATOM 4843 N N . LYS B 1 272 ? 0.04 28.156 15.797 1 76.5 272 LYS B N 1
ATOM 4844 C CA . LYS B 1 272 ? -0.22 27.703 14.438 1 76.5 272 LYS B CA 1
ATOM 4845 C C . LYS B 1 272 ? -0.875 26.328 14.422 1 76.5 272 LYS B C 1
ATOM 4847 O O . LYS B 1 272 ? -0.283 25.359 14.883 1 76.5 272 LYS B O 1
ATOM 4852 N N . ILE B 1 273 ? -2.109 26.234 13.922 1 78.38 273 ILE B N 1
ATOM 4853 C CA . ILE B 1 273 ? -2.879 25 13.938 1 78.38 273 ILE B CA 1
ATOM 4854 C C . ILE B 1 273 ? -3.434 24.719 12.547 1 78.38 273 ILE B C 1
ATOM 4856 O O . ILE B 1 273 ? -3.902 25.641 11.859 1 78.38 273 ILE B O 1
ATOM 4860 N N . ARG B 1 274 ? -3.219 23.516 12.156 1 77.31 274 ARG B N 1
ATOM 4861 C CA . ARG B 1 274 ? -3.826 23.094 10.898 1 77.31 274 ARG B CA 1
ATOM 4862 C C . ARG B 1 274 ? -5.234 22.562 11.133 1 77.31 274 ARG B C 1
ATOM 4864 O O . ARG B 1 274 ? -5.473 21.812 12.078 1 77.31 274 ARG B O 1
ATOM 4871 N N . LEU B 1 275 ? -6.125 22.953 10.227 1 70.81 275 LEU B N 1
ATOM 4872 C CA . LEU B 1 275 ? -7.504 22.469 10.25 1 70.81 275 LEU B CA 1
ATOM 4873 C C . LEU B 1 275 ? -7.961 22.047 8.852 1 70.81 275 LEU B C 1
ATOM 4875 O O . LEU B 1 275 ? -7.578 22.672 7.859 1 70.81 275 LEU B O 1
ATOM 4879 N N . ILE B 1 276 ? -8.672 20.938 8.844 1 71.31 276 ILE B N 1
ATOM 4880 C CA . ILE B 1 276 ? -9.32 20.516 7.602 1 71.31 276 ILE B CA 1
ATOM 4881 C C . ILE B 1 276 ? -10.812 20.828 7.668 1 71.31 276 ILE B C 1
ATOM 4883 O O . ILE B 1 276 ? -11.492 20.422 8.617 1 71.31 276 ILE B O 1
ATOM 4887 N N . LEU B 1 277 ? -11.273 21.531 6.746 1 66.69 277 LEU B N 1
ATOM 4888 C CA . LEU B 1 277 ? -12.703 21.797 6.625 1 66.69 277 LEU B CA 1
ATOM 4889 C C . LEU B 1 277 ? -13.328 20.953 5.516 1 66.69 277 LEU B C 1
ATOM 4891 O O . LEU B 1 277 ? -12.781 20.875 4.414 1 66.69 277 LEU B O 1
ATOM 4895 N N . SER B 1 278 ? -14.422 20.234 5.949 1 68.62 278 SER B N 1
ATOM 4896 C CA . SER B 1 278 ? -15.039 19.344 4.977 1 68.62 278 SER B CA 1
ATOM 4897 C C . SER B 1 278 ? -16.547 19.531 4.938 1 68.62 278 SER B C 1
ATOM 4899 O O . SER B 1 278 ? -17.188 19.703 5.98 1 68.62 278 SER B O 1
ATOM 4901 N N . MET B 1 279 ? -17.125 19.688 3.744 1 66.31 279 MET B N 1
ATOM 4902 C CA . MET B 1 279 ? -18.547 19.641 3.471 1 66.31 279 MET B CA 1
ATOM 4903 C C . MET B 1 279 ? -18.891 18.469 2.539 1 66.31 279 MET B C 1
ATOM 4905 O O . MET B 1 279 ? -18.234 18.297 1.507 1 66.31 279 MET B O 1
ATOM 4909 N N . ARG B 1 280 ? -19.906 17.688 3.01 1 69.12 280 ARG B N 1
ATOM 4910 C CA . ARG B 1 280 ? -20.172 16.484 2.248 1 69.12 280 ARG B CA 1
ATOM 4911 C C . ARG B 1 280 ? -21.672 16.312 2.018 1 69.12 280 ARG B C 1
ATOM 4913 O O . ARG B 1 280 ? -22.484 16.625 2.889 1 69.12 280 ARG B O 1
ATOM 4920 N N . LEU B 1 281 ? -22.047 15.898 0.758 1 68.94 281 LEU B N 1
ATOM 4921 C CA . LEU B 1 281 ? -23.391 15.484 0.362 1 68.94 281 LEU B CA 1
ATOM 4922 C C . LEU B 1 281 ? -23.344 14.25 -0.529 1 68.94 281 LEU B C 1
ATOM 4924 O O . LEU B 1 281 ? -22.734 14.273 -1.6 1 68.94 281 LEU B O 1
ATOM 4928 N N . TYR B 1 282 ? -23.906 13.188 -0.017 1 75 282 TYR B N 1
ATOM 4929 C CA . TYR B 1 282 ? -23.953 11.953 -0.786 1 75 282 TYR B CA 1
ATOM 4930 C C . TYR B 1 282 ? -25.406 11.492 -0.976 1 75 282 TYR B C 1
ATOM 4932 O O . TYR B 1 282 ? -26.125 11.266 -0 1 75 282 TYR B O 1
ATOM 4940 N N . ILE B 1 283 ? -25.828 11.445 -2.203 1 73.62 283 ILE B N 1
ATOM 4941 C CA . ILE B 1 283 ? -27.172 10.961 -2.512 1 73.62 283 ILE B CA 1
ATOM 4942 C C . ILE B 1 283 ? -27.078 9.688 -3.352 1 73.62 283 ILE B C 1
ATOM 4944 O O . ILE B 1 283 ? -26.766 9.742 -4.547 1 73.62 283 ILE B O 1
ATOM 4948 N N . SER B 1 284 ? -27.375 8.625 -2.709 1 76.62 284 SER B N 1
ATOM 4949 C CA . SER B 1 284 ? -27.312 7.348 -3.412 1 76.62 284 SER B CA 1
ATOM 4950 C C . SER B 1 284 ? -28.375 7.266 -4.5 1 76.62 284 SER B C 1
ATOM 4952 O O . SER B 1 284 ? -29.422 7.922 -4.414 1 76.62 284 SER B O 1
ATOM 4954 N N . ARG B 1 285 ? -28.062 6.418 -5.461 1 80.12 285 ARG B N 1
ATOM 4955 C CA . ARG B 1 285 ? -29 6.215 -6.555 1 80.12 285 ARG B CA 1
ATOM 4956 C C . ARG B 1 285 ? -30.297 5.586 -6.055 1 80.12 285 ARG B C 1
ATOM 4958 O O . ARG B 1 285 ? -31.359 5.836 -6.602 1 80.12 285 ARG B O 1
ATOM 4965 N N . ASP B 1 286 ? -30.172 4.879 -5 1 75.94 286 ASP B N 1
ATOM 4966 C CA . ASP B 1 286 ? -31.312 4.133 -4.492 1 75.94 286 ASP B CA 1
ATOM 4967 C C . ASP B 1 286 ? -32.125 4.969 -3.498 1 75.94 286 ASP B C 1
ATOM 4969 O O . ASP B 1 286 ? -33.094 4.488 -2.916 1 75.94 286 ASP B O 1
ATOM 4973 N N . CYS B 1 287 ? -31.719 6.184 -3.4 1 71.31 287 CYS B N 1
ATOM 4974 C CA . CYS B 1 287 ? -32.438 7.059 -2.488 1 71.31 287 CYS B CA 1
ATOM 4975 C C . CYS B 1 287 ? -33.812 7.406 -3.047 1 71.31 287 CYS B C 1
ATOM 4977 O O . CYS B 1 287 ? -33.938 8.156 -4.02 1 71.31 287 CYS B O 1
ATOM 4979 N N . GLY B 1 288 ? -34.844 6.816 -2.564 1 69.69 288 GLY B N 1
ATOM 4980 C CA . GLY B 1 288 ? -36.188 6.973 -3.086 1 69.69 288 GLY B CA 1
ATOM 4981 C C . GLY B 1 288 ? -36.844 8.281 -2.67 1 69.69 288 GLY B C 1
ATOM 4982 O O . GLY B 1 288 ? -37.875 8.664 -3.215 1 69.69 288 GLY B O 1
ATOM 4983 N N . TYR B 1 289 ? -36.219 9.016 -1.851 1 71.5 289 TYR B N 1
ATOM 4984 C CA . TYR B 1 289 ? -36.875 10.195 -1.3 1 71.5 289 TYR B CA 1
ATOM 4985 C C . TYR B 1 289 ? -36.438 11.461 -2.018 1 71.5 289 TYR B C 1
ATOM 4987 O O . TYR B 1 289 ? -36.875 12.562 -1.7 1 71.5 289 TYR B O 1
ATOM 4995 N N . VAL B 1 290 ? -35.531 11.297 -2.898 1 73.56 290 VAL B N 1
ATOM 4996 C CA . VAL B 1 290 ? -35 12.438 -3.645 1 73.56 290 VAL B CA 1
ATOM 4997 C C . VAL B 1 290 ? -35.344 12.297 -5.121 1 73.56 290 VAL B C 1
ATOM 4999 O O . VAL B 1 290 ? -35.562 11.188 -5.617 1 73.56 290 VAL B O 1
ATOM 5002 N N . TYR B 1 291 ? -35.594 13.43 -5.73 1 73.94 291 TYR B N 1
ATOM 5003 C CA . TYR B 1 291 ? -35.875 13.414 -7.16 1 73.94 291 TYR B CA 1
ATOM 5004 C C . TYR B 1 291 ? -34.781 12.688 -7.93 1 73.94 291 TYR B C 1
ATOM 5006 O O . TYR B 1 291 ? -33.594 12.734 -7.543 1 73.94 291 TYR B O 1
ATOM 5014 N N . ASP B 1 292 ? -35.125 12.078 -8.961 1 75.25 292 ASP B N 1
ATOM 5015 C CA . ASP B 1 292 ? -34.25 11.219 -9.758 1 75.25 292 ASP B CA 1
ATOM 5016 C C . ASP B 1 292 ? -33.031 11.977 -10.242 1 75.25 292 ASP B C 1
ATOM 5018 O O . ASP B 1 292 ? -31.922 11.414 -10.289 1 75.25 292 ASP B O 1
ATOM 5022 N N . GLU B 1 293 ? -33.219 13.242 -10.461 1 71.38 293 GLU B N 1
ATOM 5023 C CA . GLU B 1 293 ? -32.156 14.031 -11.062 1 71.38 293 GLU B CA 1
ATOM 5024 C C . GLU B 1 293 ? -31 14.258 -10.07 1 71.38 293 GLU B C 1
ATOM 5026 O O . GLU B 1 293 ? -29.891 14.594 -10.469 1 71.38 293 GLU B O 1
ATOM 5031 N N . TYR B 1 294 ? -31.344 14.016 -8.805 1 73.81 294 TYR B N 1
ATOM 5032 C CA . TYR B 1 294 ? -30.344 14.289 -7.773 1 73.81 294 TYR B CA 1
ATOM 5033 C C . TYR B 1 294 ? -29.75 12.992 -7.246 1 73.81 294 TYR B C 1
ATOM 5035 O O . TYR B 1 294 ? -28.859 13.016 -6.395 1 73.81 294 TYR B O 1
ATOM 5043 N N . ARG B 1 295 ? -30.172 11.961 -7.82 1 75.69 295 ARG B N 1
ATOM 5044 C CA . ARG B 1 295 ? -29.688 10.672 -7.328 1 75.69 295 ARG B CA 1
ATOM 5045 C C . ARG B 1 295 ? -28.359 10.297 -7.984 1 75.69 295 ARG B C 1
ATOM 5047 O O . ARG B 1 295 ? -28.125 10.633 -9.148 1 75.69 295 ARG B O 1
ATOM 5054 N N . GLY B 1 296 ? -27.5 9.648 -7.176 1 78.56 296 GLY B N 1
ATOM 5055 C CA . GLY B 1 296 ? -26.219 9.195 -7.699 1 78.56 296 GLY B CA 1
ATOM 5056 C C . GLY B 1 296 ? -25.172 10.289 -7.734 1 78.56 296 GLY B C 1
ATOM 5057 O O . GLY B 1 296 ? -24.328 10.312 -8.625 1 78.56 296 GLY B O 1
ATOM 5058 N N . ILE B 1 297 ? -25.359 11.273 -6.84 1 76.81 297 ILE B N 1
ATOM 5059 C CA . ILE B 1 297 ? -24.438 12.398 -6.828 1 76.81 297 ILE B CA 1
ATOM 5060 C C . ILE B 1 297 ? -23.703 12.453 -5.488 1 76.81 297 ILE B C 1
ATOM 5062 O O . ILE B 1 297 ? -24.328 12.383 -4.43 1 76.81 297 ILE B O 1
ATOM 5066 N N . GLY B 1 298 ? -22.422 12.43 -5.535 1 81.25 298 GLY B N 1
ATOM 5067 C CA . GLY B 1 298 ? -21.594 12.68 -4.367 1 81.25 298 GLY B CA 1
ATOM 5068 C C . GLY B 1 298 ? -20.812 13.984 -4.453 1 81.25 298 GLY B C 1
ATOM 5069 O O . GLY B 1 298 ? -20.125 14.242 -5.441 1 81.25 298 GLY B O 1
ATOM 5070 N N . ILE B 1 299 ? -21.062 14.812 -3.486 1 77.75 299 ILE B N 1
ATOM 5071 C CA . ILE B 1 299 ? -20.359 16.094 -3.416 1 77.75 299 ILE B CA 1
ATOM 5072 C C . ILE B 1 299 ? -19.594 16.172 -2.102 1 77.75 299 ILE B C 1
ATOM 5074 O O . ILE B 1 299 ? -20.125 15.859 -1.037 1 77.75 299 ILE B O 1
ATOM 5078 N N . ARG B 1 300 ? -18.344 16.516 -2.225 1 81.62 300 ARG B N 1
ATOM 5079 C CA . ARG B 1 300 ? -17.453 16.719 -1.084 1 81.62 300 ARG B CA 1
ATOM 5080 C C . ARG B 1 300 ? -16.438 17.812 -1.386 1 81.62 300 ARG B C 1
ATOM 5082 O O . ARG B 1 300 ? -15.828 17.828 -2.463 1 81.62 300 ARG B O 1
ATOM 5089 N N . ILE B 1 301 ? -16.359 18.75 -0.532 1 78.38 301 ILE B N 1
ATOM 5090 C CA . ILE B 1 301 ? -15.344 19.797 -0.663 1 78.38 301 ILE B CA 1
ATOM 5091 C C . ILE B 1 301 ? -14.531 19.891 0.625 1 78.38 301 ILE B C 1
ATOM 5093 O O . ILE B 1 301 ? -15.094 19.969 1.72 1 78.38 301 ILE B O 1
ATOM 5097 N N . GLU B 1 302 ? -13.281 19.797 0.45 1 83.38 302 GLU B N 1
ATOM 5098 C CA . GLU B 1 302 ? -12.383 19.875 1.598 1 83.38 302 GLU B CA 1
ATOM 5099 C C . GLU B 1 302 ? -11.219 20.812 1.324 1 83.38 302 GLU B C 1
ATOM 5101 O O . GLU B 1 302 ? -10.664 20.828 0.224 1 83.38 302 GLU B O 1
ATOM 5106 N N . ASP B 1 303 ? -10.891 21.625 2.318 1 81.62 303 ASP B N 1
ATOM 5107 C CA . ASP B 1 303 ? -9.742 22.516 2.264 1 81.62 303 ASP B CA 1
ATOM 5108 C C . ASP B 1 303 ? -8.875 22.375 3.514 1 81.62 303 ASP B C 1
ATOM 5110 O O . ASP B 1 303 ? -9.383 22.094 4.602 1 81.62 303 ASP B O 1
ATOM 5114 N N . ASP B 1 304 ? -7.629 22.578 3.242 1 85.69 304 ASP B N 1
ATOM 5115 C CA . ASP B 1 304 ? -6.68 22.672 4.348 1 85.69 304 ASP B CA 1
ATOM 5116 C C . ASP B 1 304 ? -6.484 24.125 4.777 1 85.69 304 ASP B C 1
ATOM 5118 O O . ASP B 1 304 ? -6.188 24.984 3.951 1 85.69 304 ASP B O 1
ATOM 5122 N N . LEU B 1 305 ? -6.645 24.312 6.059 1 79.5 305 LEU B N 1
ATOM 5123 C CA . LEU B 1 305 ? -6.484 25.641 6.609 1 79.5 305 LEU B CA 1
ATOM 5124 C C . LEU B 1 305 ? -5.352 25.672 7.633 1 79.5 305 LEU B C 1
ATOM 5126 O O . LEU B 1 305 ? -5.203 24.75 8.43 1 79.5 305 LEU B O 1
ATOM 5130 N N . LEU B 1 306 ? -4.551 26.719 7.539 1 83.25 306 LEU B N 1
ATOM 5131 C CA . LEU B 1 306 ? -3.545 27 8.555 1 83.25 306 LEU B CA 1
ATOM 5132 C C . LEU B 1 306 ? -3.908 28.25 9.352 1 83.25 306 LEU B C 1
ATOM 5134 O O . LEU B 1 306 ? -4.02 29.344 8.781 1 83.25 306 LEU B O 1
ATOM 5138 N N . ILE B 1 307 ? -4.145 28 10.602 1 78.25 307 ILE B N 1
ATOM 5139 C CA . ILE B 1 307 ? -4.461 29.109 11.5 1 78.25 307 ILE B CA 1
ATOM 5140 C C . ILE B 1 307 ? -3.182 29.609 12.156 1 78.25 307 ILE B C 1
ATOM 5142 O O . ILE B 1 307 ? -2.393 28.828 12.688 1 78.25 307 ILE B O 1
ATOM 5146 N N . THR B 1 308 ? -2.961 30.906 12.031 1 80.38 308 THR B N 1
ATOM 5147 C CA . THR B 1 308 ? -1.816 31.562 12.656 1 80.38 308 THR B CA 1
ATOM 5148 C C . THR B 1 308 ? -2.268 32.75 13.523 1 80.38 308 THR B C 1
ATOM 5150 O O . THR B 1 308 ? -3.463 33.031 13.602 1 80.38 308 THR B O 1
ATOM 5153 N N . GLN B 1 309 ? -1.281 33.344 14.18 1 75.25 309 GLN B N 1
ATOM 5154 C CA . GLN B 1 309 ? -1.571 34.531 14.992 1 75.25 309 GLN B CA 1
ATOM 5155 C C . GLN B 1 309 ? 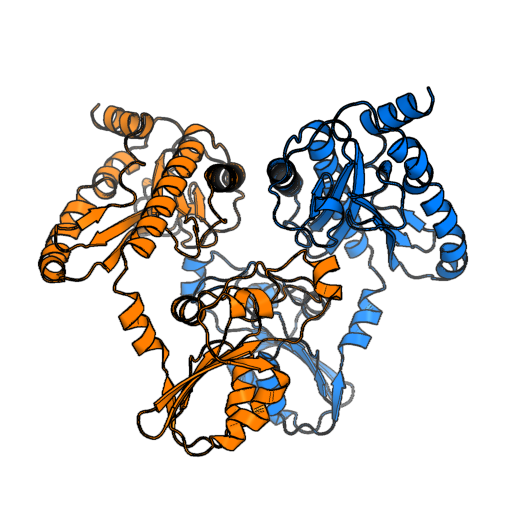-2.117 35.656 14.141 1 75.25 309 GLN B C 1
ATOM 5157 O O . GLN B 1 309 ? -2.885 36.5 14.625 1 75.25 309 GLN B O 1
ATOM 5162 N N . ASN B 1 310 ? -1.771 35.625 12.875 1 75.38 310 ASN B N 1
ATOM 5163 C CA . ASN B 1 310 ? -2.156 36.719 11.961 1 75.38 310 ASN B CA 1
ATOM 5164 C C . ASN B 1 310 ? -3.434 36.375 11.203 1 75.38 310 ASN B C 1
ATOM 5166 O O . ASN B 1 310 ? -3.869 37.125 10.336 1 75.38 310 ASN B O 1
ATOM 5170 N N . GLY B 1 311 ? -4.02 35.156 11.562 1 75.56 311 GLY B N 1
ATOM 5171 C CA . GLY B 1 311 ? -5.254 34.781 10.898 1 75.56 311 GLY B CA 1
ATOM 5172 C C . GLY B 1 311 ? -5.176 33.438 10.234 1 75.56 311 GLY B C 1
ATOM 5173 O O . GLY B 1 311 ? -4.207 32.688 10.43 1 75.56 311 GLY B O 1
ATOM 5174 N N . GLY B 1 312 ? -6.27 33.094 9.523 1 75.81 312 GLY B N 1
ATOM 5175 C CA . GLY B 1 312 ? -6.379 31.828 8.844 1 75.81 312 GLY B CA 1
ATOM 5176 C C . GLY B 1 312 ? -5.949 31.891 7.387 1 75.81 312 GLY B C 1
ATOM 5177 O O . GLY B 1 312 ? -6.227 32.875 6.695 1 75.81 312 GLY B O 1
ATOM 5178 N N . HIS B 1 313 ? -5.172 30.938 7 1 79.31 313 HIS B N 1
ATOM 5179 C CA . HIS B 1 313 ? -4.734 30.812 5.613 1 79.31 313 HIS B CA 1
ATOM 5180 C C . HIS B 1 313 ? -5.215 29.516 5 1 79.31 313 HIS B C 1
ATOM 5182 O O . HIS B 1 313 ? -5.016 28.438 5.574 1 79.31 313 HIS B O 1
ATOM 5188 N N . VAL B 1 314 ? -5.906 29.641 3.885 1 80.19 314 VAL B N 1
ATOM 5189 C CA . VAL B 1 314 ? -6.277 28.453 3.137 1 80.19 314 VAL B CA 1
ATOM 5190 C C . VAL B 1 314 ? -5.09 27.969 2.311 1 80.19 314 VAL B C 1
ATOM 5192 O O . VAL B 1 314 ? -4.699 28.609 1.336 1 80.19 314 VAL B O 1
ATOM 5195 N N . LEU B 1 315 ? -4.582 26.828 2.615 1 84.38 315 LEU B N 1
ATOM 5196 C CA . LEU B 1 315 ? -3.391 26.312 1.96 1 84.38 315 LEU B CA 1
ATOM 5197 C C . LEU B 1 315 ? -3.723 25.781 0.565 1 84.38 315 LEU B C 1
ATOM 5199 O O . LEU B 1 315 ? -2.861 25.781 -0.318 1 84.38 315 LEU B O 1
ATOM 5203 N N . THR B 1 316 ? -4.945 25.391 0.34 1 82.56 316 THR B N 1
ATOM 5204 C CA . THR B 1 316 ? -5.355 24.766 -0.911 1 82.56 316 THR B CA 1
ATOM 5205 C C . THR B 1 316 ? -6.074 25.766 -1.812 1 82.56 316 THR B C 1
ATOM 5207 O O . THR B 1 316 ? -6.82 25.375 -2.711 1 82.56 316 THR B O 1
ATOM 5210 N N . LYS B 1 317 ? -6.004 27.062 -1.646 1 67.25 317 LYS B N 1
ATOM 5211 C CA . LYS B 1 317 ? -6.723 28.125 -2.33 1 67.25 317 LYS B CA 1
ATOM 5212 C C . LYS B 1 317 ? -6.414 28.125 -3.824 1 67.25 317 LYS B C 1
ATOM 5214 O O . LYS B 1 317 ? -7.293 28.406 -4.645 1 67.25 317 LYS B O 1
ATOM 5219 N N . LYS B 1 318 ? -5.168 28.031 -4.32 1 57.88 318 LYS B N 1
ATOM 5220 C CA . LYS B 1 318 ? -4.754 28.281 -5.699 1 57.88 318 LYS B CA 1
ATOM 5221 C C . LYS B 1 318 ? -5.383 27.281 -6.66 1 57.88 318 LYS B C 1
ATOM 5223 O O . LYS B 1 318 ? -5.238 27.406 -7.879 1 57.88 318 LYS B O 1
ATOM 5228 N N . ILE B 1 319 ? -6.113 26.438 -6.395 1 53.62 319 ILE B N 1
ATOM 5229 C CA . ILE B 1 319 ? -6.465 25.328 -7.289 1 53.62 319 ILE B CA 1
ATOM 5230 C C . ILE B 1 319 ? -7.738 25.688 -8.062 1 53.62 319 ILE B C 1
ATOM 5232 O O . ILE B 1 319 ? -8 25.125 -9.125 1 53.62 319 ILE B O 1
ATOM 5236 N N . GLU B 1 320 ? -8.703 26.297 -7.676 1 47.59 320 GLU B N 1
ATOM 5237 C CA . GLU B 1 320 ? -9.969 26.531 -8.359 1 47.59 320 GLU B CA 1
ATOM 5238 C C . GLU B 1 320 ? -9.781 27.438 -9.57 1 47.59 320 GLU B C 1
ATOM 5240 O O . GLU B 1 320 ? -10.594 27.422 -10.5 1 47.59 320 GLU B O 1
ATOM 5245 N N . LYS B 1 321 ? -9.016 28.578 -9.422 1 38.47 321 LYS B N 1
ATOM 5246 C CA . LYS B 1 321 ? -9.398 29.672 -10.312 1 38.47 321 LYS B CA 1
ATOM 5247 C C . LYS B 1 321 ? -9.078 29.344 -11.766 1 38.47 321 LYS B C 1
ATOM 5249 O O . LYS B 1 321 ? -9.023 30.234 -12.617 1 38.47 321 LYS B O 1
ATOM 5254 N N . SER B 1 322 ? -8.602 28.281 -11.93 1 36.72 322 SER B N 1
ATOM 5255 C CA . SER B 1 322 ? -8.336 28.141 -13.359 1 36.72 322 SER B CA 1
ATOM 5256 C C . SER B 1 322 ? -9.625 28.203 -14.172 1 36.72 322 SER B C 1
ATOM 5258 O O . SER B 1 322 ? -10.719 28.078 -13.617 1 36.72 322 SER B O 1
ATOM 5260 N N . ALA B 1 323 ? -9.422 28.109 -15.562 1 36.75 323 ALA B N 1
ATOM 5261 C CA . ALA B 1 323 ? -10.367 28.469 -16.625 1 36.75 323 ALA B CA 1
ATOM 5262 C C . ALA B 1 323 ? -11.672 27.688 -16.469 1 36.75 323 ALA B C 1
ATOM 5264 O O . ALA B 1 323 ? -12.758 28.25 -16.672 1 36.75 323 ALA B O 1
ATOM 5265 N N . ARG B 1 324 ? -11.523 26.469 -16.234 1 36.62 324 ARG B N 1
ATOM 5266 C CA . ARG B 1 324 ? -12.781 25.75 -16.406 1 36.62 324 ARG B CA 1
ATOM 5267 C C . ARG B 1 324 ? -13.703 25.953 -15.211 1 36.62 324 ARG B C 1
ATOM 5269 O O . ARG B 1 324 ? -14.922 25.844 -15.336 1 36.62 324 ARG B O 1
ATOM 5276 N N . ALA B 1 325 ? -13.156 26.062 -14.078 1 38.41 325 ALA B N 1
ATOM 5277 C CA . ALA B 1 325 ? -14.031 26.562 -13.023 1 38.41 325 ALA B CA 1
ATOM 5278 C C . ALA B 1 325 ? -14.602 27.938 -13.383 1 38.41 325 ALA B C 1
ATOM 5280 O O . ALA B 1 325 ? -15.727 28.266 -13 1 38.41 325 ALA B O 1
ATOM 5281 N N . GLN B 1 326 ? -13.773 28.688 -14.047 1 37.06 326 GLN B N 1
ATOM 5282 C CA . GLN B 1 326 ? -14.297 29.922 -14.633 1 37.06 326 GLN B CA 1
ATOM 5283 C C . GLN B 1 326 ? -15.391 29.625 -15.656 1 37.06 326 GLN B C 1
ATOM 5285 O O . GLN B 1 326 ? -16.375 30.359 -15.766 1 37.06 326 GLN B O 1
ATOM 5290 N N . THR B 1 327 ? -15.133 28.656 -16.359 1 35.12 327 THR B N 1
ATOM 5291 C CA . THR B 1 327 ? -16.188 28.312 -17.312 1 35.12 327 THR B CA 1
ATOM 5292 C C . THR B 1 327 ? -17.453 27.859 -16.594 1 35.12 327 THR B C 1
ATOM 5294 O O . THR B 1 327 ? -18.562 28.203 -17 1 35.12 327 THR B O 1
ATOM 5297 N N . ILE B 1 328 ? -17.234 27.188 -15.57 1 36 328 ILE B N 1
ATOM 5298 C CA . ILE B 1 328 ? -18.406 26.875 -14.766 1 36 328 ILE B CA 1
ATOM 5299 C C . ILE B 1 328 ? -19.031 28.172 -14.25 1 36 328 ILE B C 1
ATOM 5301 O O . ILE B 1 328 ? -20.266 28.312 -14.242 1 36 328 ILE B O 1
ATOM 5305 N N . ARG B 1 329 ? -18.219 29.141 -13.836 1 37.59 329 ARG B N 1
ATOM 5306 C CA . ARG B 1 329 ? -18.719 30.469 -13.484 1 37.59 329 ARG B CA 1
ATOM 5307 C C . ARG B 1 329 ? -19.469 31.094 -14.648 1 37.59 329 ARG B C 1
ATOM 5309 O O . ARG B 1 329 ? -20.531 31.688 -14.461 1 37.59 329 ARG B O 1
ATOM 5316 N N . ASN B 1 330 ? -18.75 31 -15.719 1 35.75 330 ASN B N 1
ATOM 5317 C CA . ASN B 1 330 ? -19.359 31.641 -16.875 1 35.75 330 ASN B CA 1
ATOM 5318 C C . ASN B 1 330 ? -20.625 30.906 -17.312 1 35.75 330 ASN B C 1
ATOM 5320 O O . ASN B 1 330 ? -21.578 31.531 -17.781 1 35.75 330 ASN B O 1
ATOM 5324 N N . THR B 1 331 ? -20.516 29.703 -17.188 1 33 331 THR B N 1
ATOM 5325 C CA . THR B 1 331 ? -21.703 28.969 -17.609 1 33 331 THR B CA 1
ATOM 5326 C C . THR B 1 331 ? -22.828 29.125 -16.594 1 33 331 THR B C 1
ATOM 5328 O O . THR B 1 331 ? -24.016 29.109 -16.969 1 33 331 THR B O 1
ATOM 5331 N N . VAL B 1 332 ? -22.531 29.156 -15.406 1 33.5 332 VAL B N 1
ATOM 5332 C CA . VAL B 1 332 ? -23.547 29.406 -14.383 1 33.5 332 VAL B CA 1
ATOM 5333 C C . VAL B 1 332 ? -23.984 30.859 -14.445 1 33.5 332 VAL B C 1
ATOM 5335 O O . VAL B 1 332 ? -25.141 31.188 -14.102 1 33.5 332 VAL B O 1
ATOM 5338 N N . LYS B 1 333 ? -23.219 31.906 -14.711 1 36.22 333 LYS B N 1
ATOM 5339 C CA . LYS B 1 333 ? -23.625 33.312 -14.883 1 36.22 333 LYS B CA 1
ATOM 5340 C C . LYS B 1 333 ? -24.531 33.469 -16.094 1 36.22 333 LYS B C 1
ATOM 5342 O O . LYS B 1 333 ? -25.391 34.344 -16.109 1 36.22 333 LYS B O 1
ATOM 5347 N N . ASN B 1 334 ? -24.312 32.594 -17.031 1 31.52 334 ASN B N 1
ATOM 5348 C CA . ASN B 1 334 ? -25.234 32.75 -18.141 1 31.52 334 ASN B CA 1
ATOM 5349 C C . ASN B 1 334 ? -26.484 31.906 -17.969 1 31.52 334 ASN B C 1
ATOM 5351 O O . ASN B 1 334 ? -27.562 32.25 -18.438 1 31.52 334 ASN B O 1
#

pLDDT: mean 76.6, std 15.93, range [31.52, 95.56]

Solvent-accessible surface area (backbone atoms only — not comparable to full-atom values): 35380 Å² total; per-residue (Å²): 57,36,41,35,50,36,24,61,86,47,64,56,45,93,94,33,66,49,87,86,48,70,30,62,71,32,29,72,76,56,68,59,87,59,60,56,28,36,38,39,36,38,70,53,96,91,39,80,45,56,37,38,26,34,60,75,89,53,74,67,48,35,48,37,59,26,85,50,78,50,63,64,63,48,41,58,66,24,90,53,76,47,75,44,54,43,85,46,47,65,63,54,49,60,74,50,47,92,39,60,36,25,34,47,80,64,67,70,75,57,44,56,60,50,66,69,43,78,48,82,58,79,44,71,38,51,68,62,52,48,61,55,62,47,46,46,48,73,66,55,47,50,31,28,41,48,13,18,46,36,39,32,58,14,49,51,50,29,72,73,66,47,53,29,20,45,52,27,50,51,51,24,51,50,41,22,44,75,68,63,33,71,46,63,57,46,88,47,26,42,24,39,34,58,44,26,34,22,71,54,32,75,76,42,78,49,63,56,43,77,57,28,49,32,26,36,37,41,25,19,15,23,95,86,27,53,26,52,38,26,45,64,45,58,56,52,83,60,57,40,72,58,47,59,66,48,34,59,54,65,74,33,59,42,55,52,60,57,37,52,65,52,42,69,62,46,66,72,37,69,52,31,31,76,43,76,49,76,49,79,46,67,29,47,68,79,44,82,90,49,60,74,88,59,36,21,37,30,43,43,40,30,38,31,31,40,31,33,73,91,41,76,40,64,48,50,60,84,46,58,78,45,66,62,54,43,44,46,48,51,57,63,74,99,58,39,40,36,49,36,23,61,86,48,64,56,44,95,94,33,66,49,87,87,50,68,29,61,70,32,28,72,75,56,67,59,88,60,60,55,28,35,38,37,35,39,69,55,97,88,40,79,46,54,34,39,26,33,59,75,90,52,73,68,50,36,49,36,57,28,85,49,79,49,64,66,62,48,43,58,65,23,90,53,76,48,76,43,53,43,88,46,46,65,62,53,48,60,74,50,47,90,38,57,34,26,32,47,81,63,68,71,76,57,44,55,60,50,66,69,43,79,48,80,59,77,43,70,38,51,68,62,53,49,60,56,61,47,46,46,49,73,66,55,47,51,30,27,40,49,14,18,45,36,39,33,59,14,49,50,49,30,74,74,66,46,54,30,20,45,53,28,51,52,50,26,51,50,41,22,44,75,69,64,33,72,46,64,57,45,87,47,26,41,24,39,34,57,45,25,34,23,70,54,32,76,76,43,77,48,61,56,43,77,56,28,49,31,27,37,37,42,25,19,16,24,94,88,27,53,28,51,39,26,44,64,46,59,57,50,85,54,59,40,73,60,47,59,66,48,34,60,55,65,75,36,59,40,55,52,59,57,37,53,65,52,41,68,62,48,68,74,36,69,50,32,32,73,44,76,48,77,49,79,45,68,30,45,66,80,46,81,88,50,62,73,86,57,36,22,38,30,44,45,39,31,38,31,30,41,32,34,73,92,41,76,40,63,48,52,60,84,44,58,78,44,65,64,54,42,41,44,48,51,56,63,73,98

Sequence (668 aa):
MAIIPSSTTQYSAPDVPHPFRQNMNYFYLTGHDQPDALLVCTLTNNTFNDYLFLPPFCPNKLRWEGPSLTSRNSAESLELSKVLDFSEIKSFLWSHEHCHVFMDNLESSWLLIAHDLNVGDKKCISPFISDMRIRKSDWEASKMAKSSHILGEALKIVMNKSVKEMVGLLSQYYQCDLLGGEGFAFPPVVACGDNSTIIHYMKYKGEFRRGELILVDSGCEVGHYCSDMTRVWPSCGECGQILKECFPVLRGRCMNVCWRPIWSVLRHLKDKIRLILSMRLYISRDCGYVYDEYRGIGIRIEDDLLITQNGGHVLTKKIEKSARAQTIRNTVKNMAIIPSSTTQYSAPDVPHPFRQNMNYFYLTGHDQPDALLVCTLTNNTFNDYLFLPPFCPNKLRWEGPSLTSRNSAESLELSKVLDFSEIKSFLWSHEHCHVFMDNLESSWLLIAHDLNVGDKKCISPFISDMRIRKSDWEASKMAKSSHILGEALKIVMNKSVKEMVGLLSQYYQCDLLGGEGFAFPPVVACGDNSTIIHYMKYKGEFRRGELILVDSGCEVGHYCSDMTRVWPSCGECGQILKECFPVLRGRCMNVCWRPIWSVLRHLKDKIRLILSMRLYISRDCGYVYDEYRGIGIRIEDDLLITQNGGHVLTKKIEKSARAQTIRNTVKN

InterPro domains:
  IPR000994 Peptidase M24 [PF00557] (144-238)
  IPR007865 Aminopeptidase P, N-terminal [PF05195] (1-93)
  IPR007865 Aminopeptidase P, N-terminal [SM01011] (1-110)
  IPR029149 Creatinase/Aminopeptidase P/Spt16, N-termi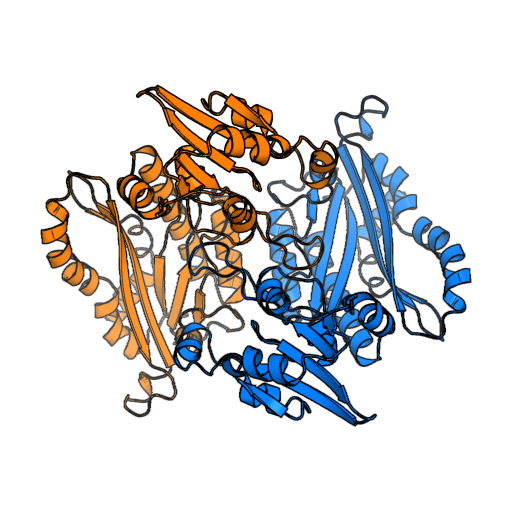nal [G3DSA:3.40.350.10] (1-134)
  IPR029149 Creatinase/Aminopeptidase P/Spt16, N-terminal [SSF53092] (2-136)
  IPR036005 Creatinase/aminopeptidase-like [G3DSA:3.90.230.10] (135-256)
  IPR036005 Creatinase/aminopeptidase-like [G3DSA:3.90.230.10] (267-333)
  IPR036005 Creatinase/aminopeptidase-like [SSF55920] (137-320)
  IPR052433 Xaa-Pro dipeptidase-like [PTHR43226] (2-238)

Foldseek 3Di:
DEKEFWAAFDAPDVVHTDDDDIDVLVCVVFVDRDHDKMWDWDQDPNDIAIEIEDADDDVVCCVVPNPDVGPPNVSVVGVHDHYHHNVCLLVVLVVVLADAYAYAPDDPVCVVVVVPRNHDDYHHCVVVSVVVVQFDDPVLVVQQLLQLVQQLVLQLCLQPDAFFLVCSQVSSQVSSVVSQWPGWPDQKDWDKFLQLLPPRRRPRGDTQDAQIKIKIWTWTGGSSHIFTWIDIDHRDAANPPVCLVCVVCVPPPVVVVVVVVVQVVCLPPAGWGKDKDKDWDHAACPNPVDDNVPHRDIDMTMWIWIQHNVGIDTSNPPRQPDVVNVSVVVNSVD/DEKEFWAAFDAPDVVHTDPDDIDVLVCVVFVDRDHDKMWDWDQDPNDIAIEIEDADDDVVCCVVPNPDVGDPNVSVVGVHPHYHHNVCLLVVLVVVLADAYAYAPDDDVCVVVVVPRNHDDYHHCVVVSVVVVQFDDPVLVVQQLLQLVQQLVQQLCLLPDAFFLVCSQVSSQVSSVVSQFPGWPDQKDWDKFLQLLPPRRRPRGDTQDAQIKIKIWTWTGGSSHIFTWIDIDHRDQANPPVCLVCVVCVPPPVCVVVVVVVQVVCLPPAGWGKDKDKDWDHAACPNPVDPNVPHRDIDMTMWIWIQHNVGIDTSNPPRQPDVVVVSVVVNSVD

Organism: NCBI:txid2607531

Secondary structure (DSSP, 8-state):
-EEEEPPPPPEEETTEEPPP---HHHHHHH----SS-EEEEEEETTEEEEEEEEPPP-HHHHHHH-----HHHHHHHTT--EEEEGGGHHHHHHHTTTS-EEE----GGGHHHHHT---S-EEE-HHHHHHHHHBPPHHHHHHHHHHHHHHHHHHHHHHHH--BHHHHHHHHHHHHHHTT--SBSSPPEEEEGGGGGSTT------B--TT-EEEEEE-BEETTEE--EEEEEESSS---HHHHHHHHIIIIIHHHHHHHHHHHHHTT--S-EEEEEEEEEEE-TT-TTS-GGGTTEEEEEEEEEEEETTEEEETTGGGS-SHHHHHHHHHHH-/-EEEEPPPPPEEETTEEPPP---HHHHHHH----SS-EEEEEEETTEEEEEEEEPPP-HHHHHHH-----HHHHHHHTT--EEEEGGGHHHHHHHTTTS-EEE----GGGHHHHHT---S-EEE-HHHHHHHHHBPPHHHHHHHHHHHHHHHHHHHHHHHH--BHHHHHHHHHHHHHHTT--SBSSPPEEEEGGGGGSTT------B--TT-EEEEEE-BEETTEE--EEEEEESSS---HHHHHHHHIIIIIHHHHHHHHHHHHHTT--S-EEEEEEEEEEE-TT-TTS-GGGTTEEEEEEEEEEEETTEEEETTGGGS-SHHHHHHHHHHH-

Radius of gyration: 27.64 Å; Cα contacts (8 Å, |Δi|>4): 1288; chains: 2; bounding box: 74×76×76 Å

Nearest PDB structures (foldseek):
  5x49-assembly1_B  TM=8.500E-01  e=3.045E-26  Homo sapiens
  6a9t-assembly1_A  TM=8.300E-01  e=2.307E-19  Saccharomyces cerevisiae S288C
  6a9u-assembly1_A  TM=7.665E-01  e=1.049E-18  Saccharomyces cerevisiae S288C
  6a9v-assembly1_A  TM=7.619E-01  e=7.595E-18  Saccharomyces cerevisiae S288C
  2zsg-assembly1_B  TM=7.155E-01  e=1.474E-14  Thermotoga maritima